Protein 4O1W (pdb70)

CATH classification: 1.10.760.10

Nearest PDB structures (foldseek):
  4o1w-assembly2_B  TM=1.003E+00  e=3.853E-12  Colwellia psychrerythraea 34H
  2zzs-assembly1_A  TM=9.875E-01  e=2.553E-08  Vibrio parahaemolyticus RIMD 2210633
  1cno-assembly1_A  TM=9.793E-01  e=1.778E-08  Marinobacter nauticus
  6q2u-assembly1_A  TM=9.621E-01  e=3.408E-07  Pseudomonas aeruginosa
  8smr-assembly1_N  TM=9.704E-01  e=4.083E-07  Pseudomonas aeruginosa

Structure (mmCIF, N/CA/C/O backbone):
data_4O1W
#
_entry.id   4O1W
#
_cell.length_a   130.280
_cell.length_b   45.043
_cell.length_c   87.574
_cell.angle_alpha   90.00
_cell.angle_beta   90.85
_cell.angle_gamma   90.00
#
_symmetry.space_group_name_H-M   'C 1 2 1'
#
loop_
_entity.id
_entity.type
_entity.pdbx_description
1 polymer 'Cytochrome c552'
2 non-polymer 'HEME C'
3 non-polymer DI(HYDROXYETHYL)ETHER
4 non-polymer 'SULFATE ION'
5 water water
#
loop_
_atom_site.group_PDB
_atom_site.id
_atom_site.type_symbol
_atom_site.label_atom_id
_atom_site.label_alt_id
_atom_site.label_comp_id
_atom_site.label_asym_id
_atom_site.label_entity_id
_atom_site.label_seq_id
_atom_site.pdbx_PDB_ins_code
_atom_site.Cartn_x
_atom_site.Cartn_y
_atom_site.Cartn_z
_atom_site.occupancy
_atom_site.B_iso_or_equiv
_atom_site.auth_seq_id
_atom_site.auth_comp_id
_atom_site.auth_asym_id
_atom_site.auth_atom_id
_atom_site.pdbx_PDB_model_num
ATOM 1 N N . GLY A 1 1 ? 29.694 26.140 19.525 1.00 41.05 2 GLY A N 1
ATOM 2 C CA . GLY A 1 1 ? 30.580 27.193 19.069 1.00 32.97 2 GLY A CA 1
ATOM 3 C C . GLY A 1 1 ? 30.023 28.014 17.911 1.00 33.44 2 GLY A C 1
ATOM 4 O O . GLY A 1 1 ? 29.302 28.997 18.115 1.00 31.36 2 GLY A O 1
ATOM 5 N N . ASP A 1 2 ? 30.356 27.585 16.697 1.00 26.01 3 ASP A N 1
ATOM 6 C CA . ASP A 1 2 ? 30.132 28.342 15.466 1.00 26.02 3 ASP A CA 1
ATOM 7 C C . ASP A 1 2 ? 29.012 27.693 14.655 1.00 23.75 3 ASP A C 1
ATOM 8 O O . ASP A 1 2 ? 29.231 26.668 14.015 1.00 21.26 3 ASP A O 1
ATOM 13 N N . ALA A 1 3 ? 27.829 28.297 14.669 1.00 19.53 4 ALA A N 1
ATOM 14 C CA . ALA A 1 3 ? 26.663 27.757 13.980 1.00 19.01 4 ALA A CA 1
ATOM 15 C C . ALA A 1 3 ? 26.886 27.555 12.488 1.00 24.53 4 ALA A C 1
ATOM 16 O O . ALA A 1 3 ? 26.463 26.560 11.940 1.00 20.81 4 ALA A O 1
ATOM 18 N N . ALA A 1 4 ? 27.535 28.516 11.838 1.00 26.05 5 ALA A N 1
ATOM 19 C CA . ALA A 1 4 ? 27.789 28.432 10.413 1.00 25.19 5 ALA A CA 1
ATOM 20 C C . ALA A 1 4 ? 28.709 27.271 10.052 1.00 21.48 5 ALA A C 1
ATOM 21 O O . ALA A 1 4 ? 28.481 26.596 9.048 1.00 22.86 5 ALA A O 1
ATOM 23 N N . ALA A 1 5 ? 29.742 27.022 10.861 1.00 21.90 6 ALA A N 1
ATOM 24 C CA . ALA A 1 5 ? 30.624 25.882 10.604 1.00 22.99 6 ALA A CA 1
ATOM 25 C C . ALA A 1 5 ? 29.856 24.581 10.799 1.00 23.92 6 ALA A C 1
ATOM 26 O O . ALA A 1 5 ? 30.128 23.580 10.136 1.00 23.79 6 ALA A O 1
ATOM 28 N N . GLY A 1 6 ? 28.906 24.601 11.727 1.00 23.76 7 GLY A N 1
ATOM 29 C CA . GLY A 1 6 ? 28.073 23.435 11.985 1.00 18.61 7 GLY A CA 1
ATOM 30 C C . GLY A 1 6 ? 27.224 23.122 10.779 1.00 22.20 7 GLY A C 1
ATOM 31 O O . GLY A 1 6 ? 27.179 21.974 10.344 1.00 25.03 7 GLY A O 1
ATOM 32 N N . LYS A 1 7 ? 26.561 24.144 10.225 1.00 22.27 8 LYS A N 1
ATOM 33 C CA . LYS A 1 7 ? 25.757 23.982 9.003 1.00 22.74 8 LYS A CA 1
ATOM 34 C C . LYS A 1 7 ? 26.524 23.287 7.900 1.00 25.13 8 LYS A C 1
ATOM 35 O O . LYS A 1 7 ? 26.015 22.408 7.234 1.00 26.74 8 LYS A O 1
ATOM 41 N N . ALA A 1 8 ? 27.769 23.692 7.733 1.00 25.02 9 ALA A N 1
ATOM 42 C CA . ALA A 1 8 ? 28.637 23.187 6.685 1.00 29.05 9 ALA A CA 1
ATOM 43 C C . ALA A 1 8 ? 28.894 21.699 6.843 1.00 30.37 9 ALA A C 1
ATOM 44 O O . ALA A 1 8 ? 29.235 21.002 5.894 1.00 35.26 9 ALA A O 1
ATOM 46 N N . LYS A 1 9 ? 28.753 21.216 8.070 1.00 28.63 10 LYS A N 1
ATOM 47 C CA . LYS A 1 9 ? 29.108 19.843 8.384 1.00 28.53 10 LYS A CA 1
ATOM 48 C C . LYS A 1 9 ? 27.864 18.962 8.558 1.00 20.51 10 LYS A C 1
ATOM 49 O O . LYS A 1 9 ? 27.979 17.809 8.948 1.00 21.82 10 LYS A O 1
ATOM 55 N N . SER A 1 10 ? 26.686 19.524 8.300 1.00 22.61 11 SER A N 1
ATOM 56 C CA . SER A 1 10 ? 25.423 18.882 8.653 1.00 24.12 11 SER A CA 1
ATOM 57 C C . SER A 1 10 ? 24.737 18.135 7.513 1.00 25.19 11 SER A C 1
ATOM 58 O O . SER A 1 10 ? 23.622 17.640 7.691 1.00 19.44 11 SER A O 1
ATOM 61 N N . VAL A 1 11 ? 25.390 18.007 6.360 1.00 25.74 12 VAL A N 1
ATOM 62 C CA . VAL A 1 11 ? 24.686 17.458 5.194 1.00 27.51 12 VAL A CA 1
ATOM 63 C C . VAL A 1 11 ? 24.290 16.002 5.430 1.00 25.85 12 VAL A C 1
ATOM 64 O O . VAL A 1 11 ? 23.164 15.609 5.150 1.00 22.92 12 VAL A O 1
ATOM 68 N N . MET A 1 12 ? 25.224 15.207 5.942 1.00 22.47 13 MET A N 1
ATOM 69 C CA . MET A 1 12 ? 24.948 13.831 6.308 1.00 21.56 13 MET A CA 1
ATOM 70 C C . MET A 1 12 ? 23.867 13.746 7.413 1.00 24.10 13 MET A C 1
ATOM 71 O O . MET A 1 12 ? 22.897 12.951 7.311 1.00 22.93 13 MET A O 1
ATOM 76 N N . CYS A 1 13 ? 24.012 14.577 8.450 1.00 18.70 14 CYS A N 1
ATOM 77 C CA . CYS A 1 13 ? 23.047 14.606 9.573 1.00 13.10 14 CYS A CA 1
ATOM 78 C C . CYS A 1 13 ? 21.622 14.848 9.096 1.00 16.81 14 CYS A C 1
ATOM 79 O O . CYS A 1 13 ? 20.679 14.247 9.619 1.00 17.80 14 CYS A O 1
ATOM 82 N N . ALA A 1 14 ? 21.467 15.722 8.105 1.00 17.88 15 ALA A N 1
ATOM 83 C CA . ALA A 1 14 ? 20.147 16.100 7.619 1.00 14.88 15 ALA A CA 1
ATOM 84 C C . ALA A 1 14 ? 19.365 14.949 7.007 1.00 17.01 15 ALA A C 1
ATOM 85 O O . ALA A 1 14 ? 18.141 14.942 7.053 1.00 20.79 15 ALA A O 1
ATOM 87 N N . ALA A 1 15 ? 20.072 13.973 6.460 1.00 20.98 16 ALA A N 1
ATOM 88 C CA . ALA A 1 15 ? 19.437 12.820 5.830 1.00 21.80 16 ALA A CA 1
ATOM 89 C C . ALA A 1 15 ? 18.520 12.088 6.784 1.00 19.31 16 ALA A C 1
ATOM 90 O O . ALA A 1 15 ? 17.546 11.507 6.352 1.00 20.65 16 ALA A O 1
ATOM 92 N N . CYS A 1 16 ? 18.863 12.105 8.069 1.00 20.58 17 CYS A N 1
ATOM 93 C CA . CYS A 1 16 ? 18.114 11.404 9.098 1.00 21.59 17 CYS A CA 1
ATOM 94 C C . CYS A 1 16 ? 17.397 12.329 10.052 1.00 21.09 17 CYS A C 1
ATOM 95 O O . CYS A 1 16 ? 16.248 12.085 10.393 1.00 22.88 17 CYS A O 1
ATOM 98 N N . HIS A 1 17 ? 18.069 13.391 10.486 1.00 15.18 18 HIS A N 1
ATOM 99 C CA . HIS A 1 17 ? 17.482 14.279 11.481 1.00 20.99 18 HIS A CA 1
ATOM 100 C C . HIS A 1 17 ? 16.687 15.413 10.850 1.00 19.42 18 HIS A C 1
ATOM 101 O O . HIS A 1 17 ? 16.061 16.220 11.556 1.00 22.39 18 HIS A O 1
ATOM 108 N N . GLY A 1 18 ? 16.717 15.487 9.528 1.00 19.47 19 GLY A N 1
ATOM 109 C CA . GLY A 1 18 ? 15.948 16.482 8.823 1.00 21.99 19 GLY A CA 1
ATOM 110 C C . GLY A 1 18 ? 16.671 17.756 8.451 1.00 22.14 19 GLY A C 1
ATOM 111 O O . GLY A 1 18 ? 17.558 18.247 9.159 1.00 22.76 19 GLY A O 1
ATOM 112 N N . ALA A 1 19 ? 16.253 18.303 7.318 1.00 22.48 20 ALA A N 1
ATOM 113 C CA . ALA A 1 19 ? 16.855 19.503 6.742 1.00 22.54 20 ALA A CA 1
ATOM 114 C C . ALA A 1 19 ? 16.779 20.695 7.702 1.00 24.82 20 ALA A C 1
ATOM 115 O O . ALA A 1 19 ? 17.642 21.587 7.690 1.00 25.48 20 ALA A O 1
ATOM 117 N N . ALA A 1 20 ? 15.741 20.696 8.531 1.00 25.75 21 ALA A N 1
ATOM 118 C CA . ALA A 1 20 ? 15.543 21.705 9.558 1.00 24.91 21 ALA A CA 1
ATOM 119 C C . ALA A 1 20 ? 15.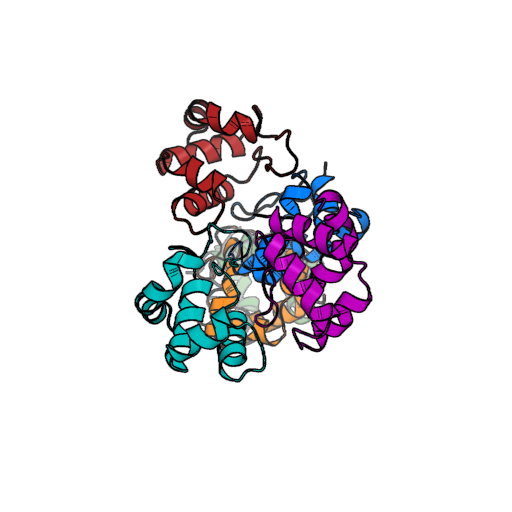520 21.059 10.959 1.00 25.68 21 ALA A C 1
ATOM 120 O O . ALA A 1 20 ? 14.928 21.599 11.899 1.00 22.55 21 ALA A O 1
ATOM 122 N N . GLY A 1 21 ? 16.171 19.908 11.099 1.00 23.67 22 GLY A N 1
ATOM 123 C CA . GLY A 1 21 ? 16.342 19.289 12.406 1.00 19.08 22 GLY A CA 1
ATOM 124 C C . GLY A 1 21 ? 15.088 18.662 12.976 1.00 22.53 22 GLY A C 1
ATOM 125 O O . GLY A 1 21 ? 15.070 18.241 14.119 1.00 22.71 22 GLY A O 1
ATOM 126 N N . VAL A 1 22 ? 14.033 18.585 12.170 1.00 22.34 23 VAL A N 1
ATOM 127 C CA . VAL A 1 22 ? 12.873 17.809 12.545 1.00 20.44 23 VAL A CA 1
ATOM 128 C C . VAL A 1 22 ? 12.850 16.569 11.678 1.00 17.65 23 VAL A C 1
ATOM 129 O O . VAL A 1 22 ? 12.812 16.669 10.470 1.00 21.39 23 VAL A O 1
ATOM 133 N N . SER A 1 23 ? 12.889 15.401 12.305 1.00 19.00 24 SER A N 1
ATOM 134 C CA . SER A 1 23 ? 12.977 14.150 11.542 1.00 23.97 24 SER A CA 1
ATOM 135 C C . SER A 1 23 ? 11.631 13.745 10.940 1.00 21.82 24 SER A C 1
ATOM 136 O O . SER A 1 23 ? 10.583 14.181 11.400 1.00 18.76 24 SER A O 1
ATOM 139 N N . ALA A 1 24 ? 11.672 12.900 9.914 1.00 20.88 25 ALA A N 1
ATOM 140 C CA . ALA A 1 24 ? 10.450 12.387 9.317 1.00 24.95 25 ALA A CA 1
ATOM 141 C C . ALA A 1 24 ? 10.221 10.928 9.729 1.00 30.20 25 ALA A C 1
ATOM 142 O O . ALA A 1 24 ? 9.162 10.367 9.457 1.00 28.06 25 ALA A O 1
ATOM 144 N N . VAL A 1 25 ? 11.203 10.316 10.393 1.00 20.36 26 VAL A N 1
ATOM 145 C CA . VAL A 1 25 ? 11.064 8.925 10.819 1.00 21.12 26 VAL A CA 1
ATOM 146 C C . VAL A 1 25 ? 11.024 8.886 12.340 1.00 22.05 26 VAL A C 1
ATOM 147 O O . VAL A 1 25 ? 11.819 9.533 12.994 1.00 20.62 26 VAL A O 1
ATOM 151 N N . PRO A 1 26 ? 10.068 8.140 12.909 1.00 25.58 27 PRO A N 1
ATOM 152 C CA . PRO A 1 26 ? 9.796 8.313 14.347 1.00 20.49 27 PRO A CA 1
ATOM 153 C C . PRO A 1 26 ? 10.872 7.818 15.279 1.00 20.59 27 PRO A C 1
ATOM 154 O O . PRO A 1 26 ? 10.845 8.100 16.472 1.00 29.09 27 PRO A O 1
ATOM 158 N N . THR A 1 27 ? 11.824 7.064 14.778 1.00 18.45 28 THR A N 1
ATOM 159 C CA . THR A 1 27 ? 12.854 6.568 15.662 1.00 21.54 28 THR A CA 1
ATOM 160 C C . THR A 1 27 ? 14.107 7.425 15.635 1.00 18.73 28 THR A C 1
ATOM 161 O O . THR A 1 27 ? 15.002 7.195 16.446 1.00 21.62 28 THR A O 1
ATOM 165 N N . TYR A 1 28 ? 14.164 8.401 14.734 1.00 19.11 29 TYR A N 1
ATOM 166 C CA . TYR A 1 28 ? 15.260 9.374 14.692 1.00 15.61 29 TYR A CA 1
ATOM 167 C C . TYR A 1 28 ? 14.812 10.656 15.424 1.00 19.74 29 TYR A C 1
ATOM 168 O O . TYR A 1 28 ? 13.742 11.223 15.112 1.00 20.33 29 TYR A O 1
ATOM 177 N N . PRO A 1 29 ? 15.599 11.115 16.424 1.00 15.32 30 PRO A N 1
ATOM 178 C CA . PRO A 1 29 ? 15.120 12.263 17.202 1.00 11.71 30 PRO A CA 1
ATOM 179 C C . PRO A 1 29 ? 15.232 13.596 16.463 1.00 16.48 30 PRO A C 1
ATOM 180 O O . PRO A 1 29 ? 16.080 13.792 15.566 1.00 13.83 30 PRO A O 1
ATOM 184 N N . ASN A 1 30 ? 14.333 14.509 16.822 1.00 13.79 31 ASN A N 1
ATOM 185 C CA . ASN A 1 30 ? 14.445 15.883 16.418 1.00 15.30 31 ASN A CA 1
ATOM 186 C C . ASN A 1 30 ? 15.628 16.491 17.166 1.00 15.80 31 ASN A C 1
ATOM 187 O O . ASN A 1 30 ? 15.811 16.206 18.328 1.00 15.93 31 ASN A O 1
ATOM 192 N N . LEU A 1 31 ? 16.409 17.328 16.486 1.00 16.65 32 LEU A N 1
ATOM 193 C CA . LEU A 1 31 ? 17.499 18.074 17.099 1.00 19.40 32 LEU A CA 1
ATOM 194 C C . LEU A 1 31 ? 17.238 19.578 17.155 1.00 17.11 32 LEU A C 1
ATOM 195 O O . LEU A 1 31 ? 17.914 20.272 17.889 1.00 17.07 32 LEU A O 1
ATOM 200 N N . ALA A 1 32 ? 16.270 20.073 16.378 1.00 16.93 33 ALA A N 1
ATOM 201 C CA . ALA A 1 32 ? 16.080 21.515 16.238 1.00 19.22 33 ALA A CA 1
ATOM 202 C C . ALA A 1 32 ? 15.744 22.153 17.569 1.00 21.71 33 ALA A C 1
ATOM 203 O O . ALA A 1 32 ? 14.798 21.730 18.262 1.00 18.52 33 ALA A O 1
ATOM 205 N N . GLY A 1 33 ? 16.543 23.147 17.951 1.00 18.89 34 GLY A N 1
ATOM 206 C CA . GLY A 1 33 ? 16.280 23.913 19.155 1.00 22.09 34 GLY A CA 1
ATOM 207 C C . GLY A 1 33 ? 16.619 23.212 20.447 1.00 21.10 34 GLY A C 1
ATOM 208 O O . GLY A 1 33 ? 16.278 23.707 21.516 1.00 21.00 34 GLY A O 1
ATOM 209 N N . GLN A 1 34 ? 17.273 22.052 20.372 1.00 19.30 35 GLN A N 1
ATOM 210 C CA . GLN A 1 34 ? 17.718 21.358 21.582 1.00 18.09 35 GLN A CA 1
ATOM 211 C C . GLN A 1 34 ? 18.828 22.163 22.306 1.00 19.22 35 GLN A C 1
ATOM 212 O O . GLN A 1 34 ? 19.468 22.995 21.716 1.00 19.51 35 GLN A O 1
ATOM 218 N N A LYS A 1 35 ? 19.015 21.905 23.593 0.42 16.61 36 LYS A N 1
ATOM 219 N N B LYS A 1 35 ? 19.024 21.906 23.592 0.58 16.56 36 LYS A N 1
ATOM 220 C CA A LYS A 1 35 ? 20.061 22.576 24.348 0.42 18.77 36 LYS A CA 1
ATOM 221 C CA B LYS A 1 35 ? 20.044 22.611 24.355 0.58 18.80 36 LYS A CA 1
ATOM 222 C C A LYS A 1 35 ? 21.415 22.272 23.737 0.42 19.40 36 LYS A C 1
ATOM 223 C C B LYS A 1 35 ? 21.434 22.269 23.829 0.58 19.42 36 LYS A C 1
ATOM 224 O O A LYS A 1 35 ? 21.708 21.132 23.397 0.42 16.23 36 LYS A O 1
ATOM 225 O O B LYS A 1 35 ? 21.767 21.105 23.644 0.58 16.28 36 LYS A O 1
ATOM 236 N N . GLU A 1 36 ? 22.238 23.307 23.595 1.00 19.21 37 GLU A N 1
ATOM 237 C CA . GLU A 1 36 ? 23.545 23.161 22.940 1.00 18.84 37 GLU A CA 1
ATOM 238 C C . GLU A 1 36 ? 24.522 22.304 23.728 1.00 20.47 37 GLU A C 1
ATOM 239 O O . GLU A 1 36 ? 25.158 21.405 23.159 1.00 18.89 37 GLU A O 1
ATOM 245 N N . ALA A 1 37 ? 24.641 22.552 25.030 1.00 19.46 38 ALA A N 1
ATOM 246 C CA . ALA A 1 37 ? 25.492 21.721 25.870 1.00 17.33 38 ALA A CA 1
ATOM 247 C C . ALA A 1 37 ? 25.044 20.261 25.921 1.00 16.96 38 ALA A C 1
ATOM 248 O O . ALA A 1 37 ? 25.878 19.371 25.917 1.00 14.80 38 ALA A O 1
ATOM 250 N N . TYR A 1 38 ? 23.739 20.019 25.961 1.00 18.13 39 TYR A N 1
ATOM 251 C CA . TYR A 1 38 ? 23.226 18.651 25.927 1.00 18.22 39 TYR A CA 1
ATOM 252 C C . TYR A 1 38 ? 23.610 17.960 24.624 1.00 15.54 39 TYR A C 1
ATOM 253 O O . TYR A 1 38 ? 24.085 16.817 24.649 1.00 16.44 39 TYR A O 1
ATOM 262 N N . LEU A 1 39 ? 23.424 18.661 23.502 1.00 16.47 40 LEU A N 1
ATOM 263 C CA . LEU A 1 39 ? 23.726 18.089 22.189 1.00 19.37 40 LEU A CA 1
ATOM 264 C C . LEU A 1 39 ? 25.197 17.741 22.108 1.00 20.03 40 LEU A C 1
ATOM 265 O O . LEU A 1 39 ? 25.546 16.662 21.647 1.00 13.29 40 LEU A O 1
ATOM 270 N N . THR A 1 40 ? 26.045 18.656 22.571 1.00 15.44 41 THR A N 1
ATOM 271 C CA . THR A 1 40 ? 27.498 18.432 22.558 1.00 15.44 41 THR A CA 1
ATOM 272 C C . THR A 1 40 ? 27.908 17.217 23.384 1.00 14.44 41 THR A C 1
ATOM 273 O O . THR A 1 40 ? 28.707 16.419 22.955 1.00 16.20 41 THR A O 1
ATOM 277 N N A LYS A 1 41 ? 27.328 17.094 24.569 0.49 16.98 42 LYS A N 1
ATOM 278 N N B LYS A 1 41 ? 27.326 17.072 24.564 0.51 16.98 42 LYS A N 1
ATOM 279 C CA A LYS A 1 41 ? 27.565 15.957 25.444 0.49 17.95 42 LYS A CA 1
ATOM 280 C CA B LYS A 1 41 ? 27.625 15.937 25.421 0.51 17.95 42 LYS A CA 1
ATOM 281 C C A LYS A 1 41 ? 27.221 14.638 24.747 0.49 15.82 42 LYS A C 1
ATOM 282 C C B LYS A 1 41 ? 27.215 14.614 24.763 0.51 15.85 42 LYS A C 1
ATOM 283 O O A LYS A 1 41 ? 27.974 13.680 24.823 0.49 14.62 42 LYS A O 1
ATOM 284 O O B LYS A 1 41 ? 27.925 13.626 24.874 0.51 14.63 42 LYS A O 1
ATOM 295 N N . GLN A 1 42 ? 26.072 14.593 24.081 1.00 16.34 43 GLN A N 1
ATOM 296 C CA . GLN A 1 42 ? 25.623 13.385 23.435 1.00 14.99 43 GLN A CA 1
ATOM 297 C C . GLN A 1 42 ? 26.591 12.971 22.327 1.00 16.34 43 GLN A C 1
ATOM 298 O O . GLN A 1 42 ? 26.963 11.802 22.234 1.00 15.62 43 GLN A O 1
ATOM 304 N N . LEU A 1 43 ? 27.015 13.933 21.519 1.00 12.72 44 LEU A N 1
ATOM 305 C CA . LEU A 1 43 ? 27.968 13.661 20.455 1.00 14.44 44 LEU A CA 1
ATOM 306 C C . LEU A 1 43 ? 29.300 13.187 21.050 1.00 17.57 44 LEU A C 1
ATOM 307 O O . LEU A 1 43 ? 29.846 12.205 20.584 1.00 15.19 44 LEU A O 1
ATOM 312 N N . ASN A 1 44 ? 29.759 13.836 22.122 1.00 17.84 45 ASN A N 1
ATOM 313 C CA . ASN A 1 44 ? 30.949 13.384 22.858 1.00 19.17 45 ASN A CA 1
ATOM 314 C C . ASN A 1 44 ? 30.761 11.952 23.391 1.00 15.41 45 ASN A C 1
ATOM 315 O O . ASN A 1 44 ? 31.674 11.141 23.347 1.00 15.83 45 ASN A O 1
ATOM 320 N N . ASP A 1 45 ? 29.559 11.647 23.864 1.00 17.27 46 ASP A N 1
ATOM 321 C CA . ASP A 1 45 ? 29.313 10.352 24.488 1.00 18.19 46 ASP A CA 1
ATOM 322 C C . ASP A 1 45 ? 29.159 9.226 23.440 1.00 14.23 46 ASP A C 1
ATOM 323 O O . ASP A 1 45 ? 29.534 8.078 23.702 1.00 16.07 46 ASP A O 1
ATOM 328 N N . PHE A 1 46 ? 28.616 9.528 22.267 1.00 12.65 47 PHE A N 1
ATOM 329 C CA . PHE A 1 46 ? 28.642 8.570 21.157 1.00 15.69 47 PHE A CA 1
ATOM 330 C C . PHE A 1 46 ? 30.102 8.261 20.707 1.00 17.64 47 PHE A C 1
ATOM 331 O O . PHE A 1 46 ? 30.481 7.114 20.419 1.00 17.74 47 PHE A O 1
ATOM 339 N N . LYS A 1 47 ? 30.907 9.296 20.617 1.00 15.85 48 LYS A N 1
ATOM 340 C CA . LYS A 1 47 ? 32.281 9.123 20.161 1.00 16.34 48 LYS A CA 1
ATOM 341 C C . LYS A 1 47 ? 33.128 8.273 21.104 1.00 19.91 48 LYS A C 1
ATOM 342 O O . LYS A 1 47 ? 33.960 7.488 20.655 1.00 16.92 48 LYS A O 1
ATOM 348 N N . SER A 1 48 ? 32.897 8.435 22.404 1.00 14.88 49 SER A N 1
ATOM 349 C CA . SER A 1 48 ? 33.657 7.755 23.439 1.00 18.47 49 SER A CA 1
ATOM 350 C C . SER A 1 48 ? 33.097 6.375 23.754 1.00 18.61 49 SER A C 1
ATOM 351 O O . SER A 1 48 ? 33.750 5.604 24.418 1.00 22.80 49 SER A O 1
ATOM 354 N N . GLY A 1 49 ? 31.871 6.108 23.329 1.00 17.00 50 GLY A N 1
ATOM 355 C CA . GLY A 1 49 ? 31.216 4.861 23.663 1.00 19.16 50 GLY A CA 1
ATOM 356 C C . GLY A 1 49 ? 30.473 4.887 24.978 1.00 24.51 50 GLY A C 1
ATOM 357 O O . GLY A 1 49 ? 29.847 3.903 25.334 1.00 20.56 50 GLY A O 1
ATOM 358 N N . LYS A 1 50 ? 30.544 6.004 25.695 1.00 17.17 51 LYS A N 1
ATOM 359 C CA . LYS A 1 50 ? 29.762 6.193 26.901 1.00 17.05 51 LYS A CA 1
ATOM 360 C C . LYS A 1 50 ? 28.259 6.021 26.605 1.00 20.56 51 LYS A C 1
ATOM 361 O O . LYS A 1 50 ? 27.494 5.552 27.469 1.00 21.74 51 LYS A O 1
ATOM 367 N N . ARG A 1 51 ? 27.831 6.420 25.411 1.00 18.16 52 ARG A N 1
ATOM 368 C CA . ARG A 1 51 ? 26.454 6.187 24.987 1.00 14.64 52 ARG A CA 1
ATOM 369 C C . ARG A 1 51 ? 26.533 5.248 23.814 1.00 20.70 52 ARG A C 1
ATOM 370 O O . ARG A 1 51 ? 27.007 5.594 22.754 1.00 18.12 52 ARG A O 1
ATOM 378 N N . ASN A 1 52 ? 26.083 4.027 24.019 1.00 22.63 53 ASN A N 1
ATOM 379 C CA . ASN A 1 52 ? 26.201 3.021 22.996 1.00 25.07 53 ASN A CA 1
ATOM 380 C C . ASN A 1 52 ? 25.031 3.044 22.015 1.00 36.50 53 ASN A C 1
ATOM 381 O O . ASN A 1 52 ? 23.887 2.751 22.372 1.00 34.50 53 ASN A O 1
ATOM 386 N N . ASP A 1 53 ? 25.327 3.410 20.779 1.00 23.16 54 ASP A N 1
ATOM 387 C CA . ASP A 1 53 ? 24.373 3.283 19.697 1.00 30.30 54 ASP A CA 1
ATOM 388 C C . ASP A 1 53 ? 25.204 3.074 18.441 1.00 29.05 54 ASP A C 1
ATOM 389 O O . ASP A 1 53 ? 25.913 3.978 18.023 1.00 26.60 54 ASP A O 1
ATOM 394 N N . PRO A 1 54 ? 25.131 1.880 17.840 1.00 33.10 55 PRO A N 1
ATOM 395 C CA . PRO A 1 54 ? 26.049 1.618 16.726 1.00 29.68 55 PRO A CA 1
ATOM 396 C C . PRO A 1 54 ? 25.905 2.609 15.562 1.00 25.96 55 PRO A C 1
ATOM 397 O O . PRO A 1 54 ? 26.923 2.996 15.011 1.00 22.56 55 PRO A O 1
ATOM 401 N N . THR A 1 55 ? 24.696 3.068 15.236 1.00 17.29 56 THR A N 1
ATOM 402 C CA . THR A 1 55 ? 24.560 4.018 14.156 1.00 14.24 56 THR A CA 1
ATOM 403 C C . THR A 1 55 ? 25.277 5.341 14.503 1.00 22.08 56 THR A C 1
ATOM 404 O O . THR A 1 55 ? 26.089 5.836 13.734 1.00 15.98 56 THR A O 1
ATOM 408 N N . MET A 1 56 ? 25.016 5.904 15.671 1.00 16.92 57 MET A N 1
ATOM 409 C CA . MET A 1 56 ? 25.623 7.196 15.973 1.00 15.10 57 MET A CA 1
ATOM 410 C C . MET A 1 56 ? 27.106 7.146 16.318 1.00 18.45 57 MET A C 1
ATOM 411 O O . MET A 1 56 ? 27.834 8.103 16.083 1.00 16.32 57 MET A O 1
ATOM 416 N N . LYS A 1 57 ? 27.570 6.032 16.865 1.00 20.83 58 LYS A N 1
ATOM 417 C CA . LYS A 1 57 ? 29.011 5.904 17.117 1.00 22.60 58 LYS A CA 1
ATOM 418 C C . LYS A 1 57 ? 29.739 6.045 15.784 1.00 25.95 58 LYS A C 1
ATOM 419 O O . LYS A 1 57 ? 30.794 6.691 15.670 1.00 26.93 58 LYS A O 1
ATOM 425 N N . GLY A 1 58 ? 29.148 5.451 14.761 1.00 21.61 59 GLY A N 1
ATOM 426 C CA . GLY A 1 58 ? 29.681 5.569 13.427 1.00 19.96 59 GLY A CA 1
ATOM 427 C C . GLY A 1 58 ? 29.611 6.978 12.872 1.00 24.36 59 GLY A C 1
ATOM 428 O O . GLY A 1 58 ? 30.542 7.416 12.218 1.00 22.03 59 GLY A O 1
ATOM 429 N N . MET A 1 59 ? 28.515 7.704 13.114 1.00 18.49 60 MET A N 1
ATOM 430 C CA . MET A 1 59 ? 28.387 9.035 12.543 1.00 16.64 60 MET A CA 1
ATOM 431 C C . MET A 1 59 ? 29.309 10.087 13.194 1.00 19.35 60 MET A C 1
ATOM 432 O O . MET A 1 59 ? 29.554 11.128 12.600 1.00 20.55 60 MET A O 1
ATOM 437 N N . VAL A 1 60 ? 29.792 9.850 14.413 1.00 17.73 61 VAL A N 1
ATOM 438 C CA . VAL A 1 60 ? 30.670 10.834 15.055 1.00 20.28 61 VAL A CA 1
ATOM 439 C C . VAL A 1 60 ? 32.161 10.518 14.888 1.00 26.77 61 VAL A C 1
ATOM 440 O O . VAL A 1 60 ? 33.013 11.303 15.302 1.00 20.95 61 VAL A O 1
ATOM 444 N N . MET A 1 61 ? 32.459 9.384 14.264 1.00 21.23 62 MET A N 1
ATOM 445 C CA . MET A 1 61 ? 33.847 8.924 14.092 1.00 34.41 62 MET A CA 1
ATOM 446 C C . MET A 1 61 ? 34.808 10.003 13.613 1.00 23.93 62 MET A C 1
ATOM 447 O O . MET A 1 61 ? 35.872 10.176 14.181 1.00 31.54 62 MET A O 1
ATOM 452 N N . ALA A 1 62 ? 34.420 10.739 12.590 1.00 23.71 63 ALA A N 1
ATOM 453 C CA . ALA A 1 62 ? 35.325 11.695 11.999 1.00 30.33 63 ALA A CA 1
ATOM 454 C C . ALA A 1 62 ? 35.151 13.112 12.560 1.00 30.70 63 ALA A C 1
ATOM 455 O O . ALA A 1 62 ? 35.668 14.053 11.985 1.00 24.91 63 ALA A O 1
ATOM 457 N N . LEU A 1 63 ? 34.429 13.271 13.673 1.00 22.68 64 LEU A N 1
ATOM 458 C CA . LEU A 1 63 ? 34.145 14.602 14.196 1.00 17.96 64 LEU A CA 1
ATOM 459 C C . LEU A 1 63 ? 35.178 15.010 15.253 1.00 21.65 64 LEU A C 1
ATOM 460 O O . LEU A 1 63 ? 35.489 14.242 16.144 1.00 20.39 64 LEU A O 1
ATOM 465 N N . SER A 1 64 ? 35.732 16.219 15.145 1.00 19.69 65 SER A N 1
ATOM 466 C CA . SER A 1 64 ? 36.670 16.706 16.133 1.00 19.44 65 SER A CA 1
ATOM 467 C C . SER A 1 64 ? 35.859 17.325 17.272 1.00 20.54 65 SER A C 1
ATOM 468 O O . SER A 1 64 ? 34.674 17.550 17.121 1.00 19.31 65 SER A O 1
ATOM 471 N N . PRO A 1 65 ? 36.488 17.624 18.410 1.00 19.24 66 PRO A N 1
ATOM 472 C CA . PRO A 1 65 ? 35.808 18.367 19.480 1.00 17.27 66 PRO A CA 1
ATOM 473 C C . PRO A 1 65 ? 35.143 19.671 19.010 1.00 22.02 66 PRO A C 1
ATOM 474 O O . PRO A 1 65 ? 33.971 19.931 19.320 1.00 18.14 66 PRO A O 1
ATOM 478 N N . ALA A 1 66 ? 35.845 20.462 18.206 1.00 21.79 67 ALA A N 1
ATOM 479 C CA . ALA A 1 66 ? 35.236 21.668 17.657 1.00 20.02 67 ALA A CA 1
ATOM 480 C C . ALA A 1 66 ? 34.036 21.358 16.757 1.00 16.96 67 ALA A C 1
ATOM 481 O O . ALA A 1 66 ? 33.028 22.075 16.799 1.00 19.12 67 ALA A O 1
ATOM 483 N N . ASP A 1 67 ? 34.132 20.319 15.941 1.00 16.14 68 ASP A N 1
ATOM 484 C CA . ASP A 1 67 ? 33.008 19.962 15.058 1.00 19.77 68 ASP A CA 1
ATOM 485 C C . ASP A 1 67 ? 31.746 19.661 15.876 1.00 19.89 68 ASP A C 1
ATOM 486 O O . ASP A 1 67 ? 30.630 20.070 15.519 1.00 16.41 68 ASP A O 1
ATOM 491 N N . MET A 1 68 ? 31.910 18.937 16.969 1.00 20.10 69 MET A N 1
ATOM 492 C CA . MET A 1 68 ? 30.737 18.569 17.764 1.00 17.69 69 MET A CA 1
ATOM 493 C C . MET A 1 68 ? 30.095 19.813 18.420 1.00 19.81 69 MET A C 1
ATOM 494 O O . MET A 1 68 ? 28.871 19.937 18.468 1.00 18.00 69 MET A O 1
ATOM 499 N N . GLU A 1 69 ? 30.921 20.740 18.911 1.00 17.86 70 GLU A N 1
ATOM 500 C CA . GLU A 1 69 ? 30.427 22.001 19.455 1.00 15.92 70 GLU A CA 1
ATOM 501 C C . GLU A 1 69 ? 29.685 22.818 18.384 1.00 15.41 70 GLU A C 1
ATOM 502 O O . GLU A 1 69 ? 28.606 23.429 18.650 1.00 21.76 70 GLU A O 1
ATOM 508 N N . ASN A 1 70 ? 30.240 22.817 17.172 1.00 18.24 71 ASN A N 1
ATOM 509 C CA . ASN A 1 70 ? 29.679 23.589 16.052 1.00 16.57 71 ASN A CA 1
ATOM 510 C C . ASN A 1 70 ? 28.353 23.010 15.564 1.00 16.31 71 ASN A C 1
ATOM 511 O O . ASN A 1 70 ? 27.414 23.742 15.267 1.00 17.42 71 ASN A O 1
ATOM 516 N N . LEU A 1 71 ? 28.289 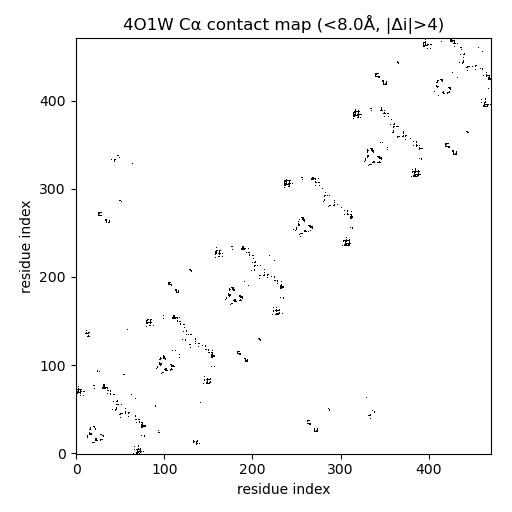21.692 15.441 1.00 19.52 72 LEU A N 1
ATOM 517 C CA . LEU A 1 71 ? 27.029 21.052 15.089 1.00 18.17 72 LEU A CA 1
ATOM 518 C C . LEU A 1 71 ? 25.978 21.308 16.164 1.00 15.90 72 LEU A C 1
ATOM 519 O O . LEU A 1 71 ? 24.801 21.496 15.841 1.00 17.47 72 LEU A O 1
ATOM 524 N N . ALA A 1 72 ? 26.391 21.313 17.430 1.00 15.56 73 ALA A N 1
ATOM 525 C CA . ALA A 1 72 ? 25.453 21.576 18.513 1.00 18.55 73 ALA A CA 1
ATOM 526 C C . ALA A 1 72 ? 24.910 23.010 18.402 1.00 20.11 73 ALA A C 1
ATOM 527 O O . ALA A 1 72 ? 23.713 23.232 18.520 1.00 19.09 73 ALA A O 1
ATOM 529 N N . ALA A 1 73 ? 25.795 23.963 18.137 1.00 18.46 74 ALA A N 1
ATOM 530 C CA . ALA A 1 73 ? 25.402 25.342 17.932 1.00 19.90 74 ALA A CA 1
ATOM 531 C C . ALA A 1 73 ? 24.437 25.467 16.766 1.00 19.20 74 ALA A C 1
ATOM 532 O O . ALA A 1 73 ? 23.440 26.174 16.867 1.00 21.51 74 ALA A O 1
ATOM 534 N N . TYR A 1 74 ? 24.700 24.755 15.670 1.00 19.23 75 TYR A N 1
ATOM 535 C CA . TYR A 1 74 ? 23.813 24.819 14.517 1.00 19.58 75 TYR A CA 1
ATOM 536 C C . TYR A 1 74 ? 22.375 24.353 14.828 1.00 22.38 75 TYR A C 1
ATOM 537 O O . TYR A 1 74 ? 21.410 25.034 14.500 1.00 19.90 75 TYR A O 1
ATOM 546 N N . TYR A 1 75 ? 22.222 23.180 15.429 1.00 19.34 76 TYR A N 1
ATOM 547 C CA . TYR A 1 75 ? 20.881 22.697 15.750 1.00 16.97 76 TYR A CA 1
ATOM 548 C C . TYR A 1 75 ? 20.208 23.491 16.876 1.00 18.21 76 TYR A C 1
ATOM 549 O O . TYR A 1 75 ? 19.007 23.756 16.804 1.00 17.72 76 TYR A O 1
ATOM 558 N N . ALA A 1 76 ? 20.975 23.922 17.878 1.00 17.34 77 ALA A N 1
ATOM 559 C CA . ALA A 1 76 ? 20.393 24.610 19.029 1.00 21.28 77 ALA A CA 1
ATOM 560 C C . ALA A 1 76 ? 19.749 25.924 18.631 1.00 25.28 77 ALA A C 1
ATOM 561 O O . ALA A 1 76 ? 18.770 26.363 19.248 1.00 22.93 77 ALA A O 1
ATOM 563 N N . ASN A 1 77 ? 20.299 26.542 17.596 1.00 20.66 78 ASN A N 1
ATOM 564 C CA . ASN A 1 77 ? 19.818 27.848 17.176 1.00 28.93 78 ASN A CA 1
ATOM 565 C C . ASN A 1 77 ? 18.750 27.762 16.106 1.00 27.01 78 ASN A C 1
ATOM 566 O O . ASN A 1 77 ? 18.238 28.770 15.663 1.00 31.81 78 ASN A O 1
ATOM 571 N N . MET A 1 78 ? 18.362 26.548 15.736 1.00 24.84 79 MET A N 1
ATOM 572 C CA . MET A 1 78 ? 17.242 26.389 14.818 1.00 38.49 79 MET A CA 1
ATOM 573 C C . MET A 1 78 ? 15.919 26.842 15.410 1.00 40.90 79 MET A C 1
ATOM 574 O O . MET A 1 78 ? 15.517 26.400 16.492 1.00 38.85 79 MET A O 1
ATOM 579 N N . LYS A 1 79 ? 15.270 27.740 14.673 1.00 49.88 80 LYS A N 1
ATOM 580 C CA . LYS A 1 79 ? 13.882 28.131 14.914 1.00 61.98 80 LYS A CA 1
ATOM 581 C C . LYS A 1 79 ? 13.100 27.940 13.618 1.00 66.66 80 LYS A C 1
ATOM 582 O O . LYS A 1 79 ? 13.572 27.276 12.689 1.00 69.78 80 LYS A O 1
ATOM 584 N N . GLY B 1 1 ? 30.116 -9.566 -1.905 1.00 40.15 2 GLY B N 1
ATOM 585 C CA . GLY B 1 1 ? 30.510 -8.916 -0.664 1.00 33.00 2 GLY B CA 1
ATOM 586 C C . GLY B 1 1 ? 30.333 -9.797 0.560 1.00 38.47 2 GLY B C 1
ATOM 587 O O . GLY B 1 1 ? 30.007 -10.991 0.445 1.00 37.46 2 GLY B O 1
ATOM 588 N N . ASP B 1 2 ? 30.543 -9.204 1.739 1.00 32.60 3 ASP B N 1
ATOM 589 C CA . ASP B 1 2 ? 30.477 -9.934 3.013 1.00 34.55 3 ASP B CA 1
ATOM 590 C C . ASP B 1 2 ? 29.127 -9.646 3.669 1.00 31.62 3 ASP B C 1
ATOM 591 O O . ASP B 1 2 ? 28.938 -8.607 4.272 1.00 26.29 3 ASP B O 1
ATOM 596 N N . ALA B 1 3 ? 28.198 -10.583 3.544 1.00 28.76 4 ALA B N 1
ATOM 597 C CA . ALA B 1 3 ? 26.835 -10.365 4.002 1.00 31.69 4 ALA B CA 1
ATOM 598 C C . ALA B 1 3 ? 26.761 -10.101 5.506 1.00 34.84 4 ALA B C 1
ATOM 599 O O . ALA B 1 3 ? 25.882 -9.385 5.974 1.00 28.28 4 ALA B O 1
ATOM 601 N N . ALA B 1 4 ? 27.690 -10.678 6.258 1.00 29.96 5 ALA B N 1
ATOM 602 C CA . ALA B 1 4 ? 27.689 -10.553 7.708 1.00 30.52 5 ALA B CA 1
ATOM 603 C C . ALA B 1 4 ? 28.085 -9.135 8.110 1.00 25.49 5 ALA B C 1
ATOM 604 O O . ALA B 1 4 ? 27.506 -8.547 9.040 1.00 25.21 5 ALA B O 1
ATOM 606 N N . ALA B 1 5 ? 29.074 -8.581 7.407 1.00 25.16 6 ALA B N 1
ATOM 607 C CA . ALA B 1 5 ? 29.423 -7.174 7.565 1.00 30.02 6 ALA B CA 1
ATOM 608 C C . ALA B 1 5 ? 28.250 -6.289 7.140 1.00 24.16 6 ALA B C 1
ATOM 609 O O . ALA B 1 5 ? 27.955 -5.308 7.815 1.00 24.48 6 ALA B O 1
ATOM 611 N N . GLY B 1 6 ? 27.611 -6.625 6.015 1.00 26.64 7 GLY B N 1
ATOM 612 C CA . GLY B 1 6 ? 26.393 -5.938 5.590 1.00 19.03 7 GLY B CA 1
ATOM 613 C C . GLY B 1 6 ? 25.370 -5.872 6.688 1.00 21.63 7 GLY B C 1
ATOM 614 O O . GLY B 1 6 ? 24.791 -4.817 6.954 1.00 22.87 7 GLY B O 1
ATOM 615 N N . LYS B 1 7 ? 25.121 -7.014 7.329 1.00 25.05 8 LYS B N 1
ATOM 616 C CA . LYS B 1 7 ? 24.122 -7.099 8.375 1.00 26.77 8 LYS B CA 1
ATOM 617 C C . LYS B 1 7 ? 24.455 -6.132 9.515 1.00 24.51 8 LYS B C 1
ATOM 618 O O . LYS B 1 7 ? 23.582 -5.428 9.988 1.00 18.86 8 LYS B O 1
ATOM 624 N N . ALA B 1 8 ? 25.718 -6.088 9.934 1.00 24.41 9 ALA B N 1
ATOM 625 C CA . ALA B 1 8 ? 26.122 -5.211 11.037 1.00 26.36 9 ALA B CA 1
ATOM 626 C C . ALA B 1 8 ? 26.004 -3.745 10.632 1.00 25.26 9 ALA B C 1
ATOM 627 O O . ALA B 1 8 ? 25.610 -2.905 11.446 1.00 23.88 9 ALA B O 1
ATOM 629 N N . LYS B 1 9 ? 26.346 -3.439 9.375 1.00 23.57 10 LYS B N 1
ATOM 630 C CA . LYS B 1 9 ? 26.216 -2.074 8.866 1.00 21.96 10 LYS B CA 1
ATOM 631 C C . LYS B 1 9 ? 24.723 -1.667 8.686 1.00 18.88 10 LYS B C 1
ATOM 632 O O . LYS B 1 9 ? 24.384 -0.491 8.798 1.00 26.35 10 LYS B O 1
ATOM 638 N N . SER B 1 10 ? 23.843 -2.643 8.509 1.00 21.08 11 SER B N 1
ATOM 639 C CA . SER B 1 10 ? 22.468 -2.366 8.099 1.00 21.39 11 SER B CA 1
ATOM 640 C C . SER B 1 10 ? 21.644 -1.703 9.201 1.00 22.88 11 SER B C 1
ATOM 641 O O . SER B 1 10 ? 20.523 -1.267 8.947 1.00 20.10 11 SER B O 1
ATOM 644 N N . VAL B 1 11 ? 22.179 -1.649 10.424 1.00 20.96 12 VAL B N 1
ATOM 645 C CA . VAL B 1 11 ? 21.488 -0.984 11.534 1.00 22.60 12 VAL B CA 1
ATOM 646 C C . VAL B 1 11 ? 21.215 0.464 11.229 1.00 22.46 12 VAL B C 1
ATOM 647 O O . VAL B 1 11 ? 20.234 1.044 11.729 1.00 21.83 12 VAL B O 1
ATOM 651 N N . MET B 1 12 ? 22.058 1.065 10.395 1.00 18.79 13 MET B N 1
ATOM 652 C CA . MET B 1 12 ? 21.803 2.448 10.018 1.00 20.83 13 MET B CA 1
ATOM 653 C C . MET B 1 12 ? 20.749 2.629 8.909 1.00 21.65 13 MET B C 1
ATOM 654 O O . MET B 1 12 ? 20.402 3.756 8.611 1.00 23.16 13 MET B O 1
ATOM 659 N N . CYS B 1 13 ? 20.242 1.543 8.323 1.00 17.53 14 CYS B N 1
ATOM 660 C CA . CYS B 1 13 ? 19.297 1.623 7.175 1.00 19.12 14 CYS B CA 1
ATOM 661 C C . CYS B 1 13 ? 17.892 1.200 7.546 1.00 21.02 14 CYS B C 1
ATOM 662 O O . CYS B 1 13 ? 16.937 1.539 6.837 1.00 17.73 14 CYS B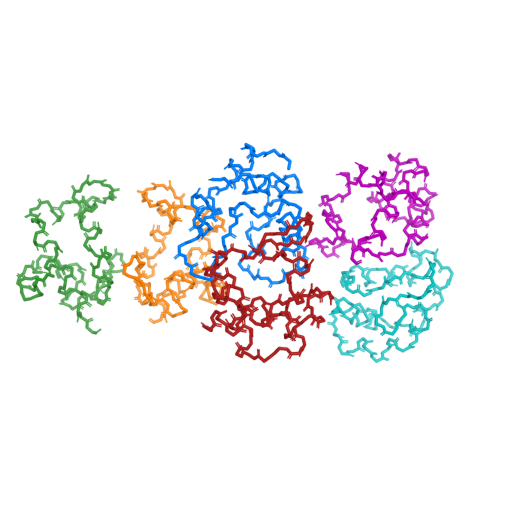 O 1
ATOM 665 N N . ALA B 1 14 ? 17.773 0.441 8.639 1.00 20.52 15 ALA B N 1
ATOM 666 C CA . ALA B 1 14 ? 16.563 -0.338 8.926 1.00 23.92 15 ALA B CA 1
ATOM 667 C C . ALA B 1 14 ? 15.340 0.486 9.285 1.00 21.86 15 ALA B C 1
ATOM 668 O O . ALA B 1 14 ? 14.209 0.071 9.005 1.00 23.34 15 ALA B O 1
ATOM 670 N N . ALA B 1 15 ? 15.555 1.636 9.909 1.00 22.41 16 ALA B N 1
ATOM 671 C CA . ALA B 1 15 ? 14.450 2.520 10.273 1.00 26.74 16 ALA B CA 1
ATOM 672 C C . ALA B 1 15 ? 13.652 3.001 9.052 1.00 27.49 16 ALA B C 1
ATOM 673 O O . ALA B 1 15 ? 12.472 3.359 9.166 1.00 21.75 16 ALA B O 1
ATOM 675 N N . CYS B 1 16 ? 14.285 3.008 7.887 1.00 18.70 17 CYS B N 1
ATOM 676 C CA . CYS B 1 16 ? 13.619 3.396 6.654 1.00 16.62 17 CYS B CA 1
ATOM 677 C C . CYS B 1 16 ? 13.297 2.214 5.739 1.00 18.76 17 CYS B C 1
ATOM 678 O O . CYS B 1 16 ? 12.168 2.070 5.256 1.00 21.84 17 CYS B O 1
ATOM 681 N N . HIS B 1 17 ? 14.275 1.355 5.505 1.00 15.99 18 HIS B N 1
ATOM 682 C CA . HIS B 1 17 ? 14.083 0.262 4.549 1.00 16.58 18 HIS B CA 1
ATOM 683 C C . HIS B 1 17 ? 13.604 -1.031 5.232 1.00 19.69 18 HIS B C 1
ATOM 684 O O . HIS B 1 17 ? 13.324 -2.006 4.565 1.00 22.22 18 HIS B O 1
ATOM 691 N N . GLY B 1 18 ? 13.496 -1.017 6.557 1.00 18.11 19 GLY B N 1
ATOM 692 C CA . GLY B 1 18 ? 12.936 -2.128 7.309 1.00 22.12 19 GLY B CA 1
ATOM 693 C C . GLY B 1 18 ? 13.993 -3.118 7.764 1.00 28.09 19 GLY B C 1
ATOM 694 O O . GLY B 1 18 ? 15.049 -3.286 7.129 1.00 24.59 19 GLY B O 1
ATOM 695 N N . ALA B 1 19 ? 13.707 -3.769 8.881 1.00 31.17 20 ALA B N 1
ATOM 696 C CA . ALA B 1 19 ? 14.641 -4.701 9.480 1.00 36.63 20 ALA B CA 1
ATOM 697 C C . ALA B 1 19 ? 14.933 -5.824 8.493 1.00 33.08 20 ALA B C 1
ATOM 698 O O . ALA B 1 19 ? 16.054 -6.327 8.441 1.00 36.05 20 ALA B O 1
ATOM 700 N N . ALA B 1 20 ? 13.925 -6.196 7.700 1.00 31.44 21 ALA B N 1
ATOM 701 C CA . ALA B 1 20 ? 14.103 -7.234 6.675 1.00 32.13 21 ALA B CA 1
ATOM 702 C C . ALA B 1 20 ? 13.962 -6.692 5.249 1.00 31.86 21 ALA B C 1
ATOM 703 O O . ALA B 1 20 ? 13.409 -7.373 4.380 1.00 32.84 21 ALA B O 1
ATOM 705 N N . GLY B 1 21 ? 14.469 -5.481 5.008 1.00 27.53 22 GLY B N 1
ATOM 706 C CA . GLY B 1 21 ? 14.496 -4.912 3.668 1.00 24.88 22 GLY B CA 1
ATOM 707 C C . GLY B 1 21 ? 13.141 -4.648 3.024 1.00 19.83 22 GLY B C 1
ATOM 708 O O . GLY B 1 21 ? 13.060 -4.446 1.836 1.00 22.25 22 GLY B O 1
ATOM 709 N N . VAL B 1 22 ? 12.076 -4.667 3.807 1.00 23.85 23 VAL B N 1
ATOM 710 C CA . VAL B 1 22 ? 10.749 -4.320 3.320 1.00 22.53 23 VAL B CA 1
ATOM 711 C C . VAL B 1 22 ? 10.307 -3.103 4.114 1.00 19.08 23 VAL B C 1
ATOM 712 O O . VAL B 1 22 ? 10.235 -3.141 5.348 1.00 20.24 23 VAL B O 1
ATOM 716 N N . SER B 1 23 ? 10.064 -1.998 3.417 1.00 20.99 24 SER B N 1
ATOM 717 C CA . SER B 1 23 ? 9.778 -0.749 4.102 1.00 19.17 24 SER B CA 1
ATOM 718 C C . SER B 1 23 ? 8.332 -0.694 4.562 1.00 21.89 24 SER B C 1
ATOM 719 O O . SER B 1 23 ? 7.502 -1.500 4.134 1.00 20.85 24 SER B O 1
ATOM 722 N N . ALA B 1 24 ? 8.052 0.267 5.429 1.00 21.30 25 ALA B N 1
ATOM 723 C CA . ALA B 1 24 ? 6.711 0.468 5.966 1.00 31.37 25 ALA B CA 1
ATOM 724 C C . ALA B 1 24 ? 6.053 1.728 5.399 1.00 30.38 25 ALA B C 1
ATOM 725 O O . ALA B 1 24 ? 4.936 2.071 5.766 1.00 29.74 25 ALA B O 1
ATOM 727 N N . VAL B 1 25 ? 6.747 2.399 4.484 1.00 23.71 26 VAL B N 1
ATOM 728 C CA . VAL B 1 25 ? 6.391 3.728 4.020 1.00 28.35 26 VAL B CA 1
ATOM 729 C C . VAL B 1 25 ? 6.434 3.747 2.479 1.00 28.32 26 VAL B C 1
ATOM 730 O O . VAL B 1 25 ? 7.394 3.253 1.879 1.00 26.37 26 VAL B O 1
ATOM 734 N N . PRO B 1 26 ? 5.417 4.330 1.824 1.00 27.91 27 PRO B N 1
ATOM 735 C CA . PRO B 1 26 ? 5.413 4.365 0.348 1.00 31.22 27 PRO B CA 1
ATOM 736 C C . PRO B 1 26 ? 6.587 5.132 -0.257 1.00 22.04 27 PRO B C 1
ATOM 737 O O . PRO B 1 26 ? 6.907 4.931 -1.405 1.00 32.57 27 PRO B O 1
ATOM 741 N N . THR B 1 27 ? 7.205 6.010 0.517 1.00 31.60 28 THR B N 1
ATOM 742 C CA . THR B 1 27 ? 8.333 6.833 0.059 1.00 39.80 28 THR B CA 1
ATOM 743 C C . THR B 1 27 ? 9.638 6.036 -0.042 1.00 28.94 28 THR B C 1
ATOM 744 O O . THR B 1 27 ? 10.552 6.394 -0.785 1.00 26.31 28 THR B O 1
ATOM 748 N N . TYR B 1 28 ? 9.740 4.981 0.745 1.00 25.46 29 TYR B N 1
ATOM 749 C CA . TYR B 1 28 ? 10.997 4.276 0.860 1.00 21.27 29 TYR B CA 1
ATOM 750 C C . TYR B 1 28 ? 10.876 2.949 0.113 1.00 20.27 29 TYR B C 1
ATOM 751 O O . TYR B 1 28 ? 9.926 2.198 0.343 1.00 17.14 29 TYR B O 1
ATOM 760 N N . PRO B 1 29 ? 11.811 2.670 -0.810 1.00 17.25 30 PRO B N 1
ATOM 761 C CA . PRO B 1 29 ? 11.699 1.421 -1.566 1.00 17.02 30 PRO B CA 1
ATOM 762 C C . PRO B 1 29 ? 12.100 0.193 -0.743 1.00 17.90 30 PRO B C 1
ATOM 763 O O . PRO B 1 29 ? 12.901 0.286 0.194 1.00 18.58 30 PRO B O 1
ATOM 767 N N . ASN B 1 30 ? 11.504 -0.951 -1.063 1.00 17.75 31 ASN B N 1
ATOM 768 C CA . ASN B 1 30 ? 11.971 -2.214 -0.552 1.00 18.72 31 ASN B CA 1
ATOM 769 C C . ASN B 1 30 ? 13.323 -2.533 -1.163 1.00 16.46 31 ASN B C 1
ATOM 770 O O . ASN B 1 30 ? 13.550 -2.230 -2.327 1.00 17.33 31 ASN B O 1
ATOM 775 N N . LEU B 1 31 ? 14.220 -3.115 -0.373 1.00 13.56 32 LEU B N 1
ATOM 776 C CA . LEU B 1 31 ? 15.506 -3.570 -0.878 1.00 15.91 32 LEU B CA 1
ATOM 777 C C . LEU B 1 31 ? 15.633 -5.089 -0.870 1.00 19.05 32 LEU B C 1
ATOM 778 O O . LEU B 1 31 ? 16.531 -5.641 -1.510 1.00 19.33 32 LEU B O 1
ATOM 783 N N . ALA B 1 32 ? 14.772 -5.762 -0.116 1.00 21.47 33 ALA B N 1
ATOM 784 C CA . ALA B 1 32 ? 14.897 -7.204 0.082 1.00 22.20 33 ALA B CA 1
ATOM 785 C C . ALA B 1 32 ? 14.813 -7.966 -1.225 1.00 22.86 33 ALA B C 1
ATOM 786 O O . ALA B 1 32 ? 13.859 -7.810 -2.018 1.00 19.78 33 ALA B O 1
ATOM 788 N N . GLY B 1 33 ? 15.815 -8.816 -1.422 1.00 24.76 34 GLY B N 1
ATOM 789 C CA . GLY B 1 33 ? 15.874 -9.702 -2.567 1.00 22.64 34 GLY B CA 1
ATOM 790 C C . GLY B 1 33 ? 16.240 -9.000 -3.853 1.00 20.95 34 GLY B C 1
ATOM 791 O O . GLY B 1 33 ? 16.240 -9.637 -4.905 1.00 20.19 34 GLY B O 1
ATOM 792 N N . GLN B 1 34 ? 16.540 -7.700 -3.798 1.00 21.54 35 GLN B N 1
ATOM 793 C CA . GLN B 1 34 ? 16.869 -6.953 -5.025 1.00 18.92 35 GLN B CA 1
ATOM 794 C C . GLN B 1 34 ? 18.176 -7.479 -5.603 1.00 20.12 35 GLN B C 1
ATOM 795 O O . GLN B 1 34 ? 18.964 -8.047 -4.881 1.00 19.00 35 GLN B O 1
ATOM 801 N N . LYS B 1 35 ? 18.404 -7.277 -6.897 1.00 19.54 36 LYS B N 1
ATOM 802 C CA . LYS B 1 35 ? 19.662 -7.713 -7.505 1.00 20.05 36 LYS B CA 1
ATOM 803 C C . LYS B 1 35 ? 20.848 -7.051 -6.816 1.00 23.56 36 LYS B C 1
ATOM 804 O O . LYS B 1 35 ? 20.875 -5.827 -6.643 1.00 19.52 36 LYS B O 1
ATOM 810 N N . GLU B 1 36 ? 21.827 -7.869 -6.425 1.00 21.07 37 GLU B N 1
ATOM 811 C CA . GLU B 1 36 ? 22.995 -7.378 -5.715 1.00 20.71 37 GLU B CA 1
ATOM 812 C C . GLU B 1 36 ? 23.772 -6.340 -6.522 1.00 24.07 37 GLU B C 1
ATOM 813 O O . GLU B 1 36 ? 24.139 -5.299 -5.987 1.00 18.09 37 GLU B O 1
ATOM 819 N N . ALA B 1 37 ? 23.988 -6.579 -7.809 1.00 21.90 38 ALA B N 1
ATOM 820 C CA . ALA B 1 37 ? 24.755 -5.620 -8.601 1.00 19.93 38 ALA B CA 1
ATOM 821 C C . ALA B 1 37 ? 23.985 -4.305 -8.747 1.00 20.74 38 ALA B C 1
ATOM 822 O O . ALA B 1 37 ? 24.563 -3.217 -8.807 1.00 19.22 38 ALA B O 1
ATOM 824 N N . TYR B 1 38 ? 22.668 -4.406 -8.842 1.00 20.64 39 TYR B N 1
ATOM 825 C CA . TYR B 1 38 ? 21.853 -3.198 -8.914 1.00 22.26 39 TYR B CA 1
ATOM 826 C C . TYR B 1 38 ? 21.982 -2.327 -7.626 1.00 15.00 39 TYR B C 1
ATOM 827 O O . TYR B 1 38 ? 22.232 -1.116 -7.689 1.00 18.52 39 TYR B O 1
ATOM 836 N N . LEU B 1 39 ? 21.793 -2.954 -6.475 1.00 16.85 40 LEU B N 1
ATOM 837 C CA . LEU B 1 39 ? 21.920 -2.286 -5.194 1.00 15.48 40 LEU B CA 1
ATOM 838 C C . LEU B 1 39 ? 23.260 -1.568 -5.106 1.00 22.49 40 LEU B C 1
ATOM 839 O O . LEU B 1 39 ? 23.310 -0.368 -4.762 1.00 17.05 40 LEU B O 1
ATOM 844 N N . THR B 1 40 ? 24.346 -2.281 -5.429 1.00 19.39 41 THR B N 1
ATOM 845 C CA . THR B 1 40 ? 25.690 -1.704 -5.308 1.00 18.59 41 THR B CA 1
ATOM 846 C C . THR B 1 40 ? 25.797 -0.497 -6.229 1.00 16.64 41 THR B C 1
ATOM 847 O O . THR B 1 40 ? 26.302 0.540 -5.820 1.00 21.54 41 THR B O 1
ATOM 851 N N . LYS B 1 41 ? 25.280 -0.612 -7.459 1.00 19.88 42 LYS B N 1
ATOM 852 C CA . LYS B 1 41 ? 25.344 0.498 -8.430 1.00 16.66 42 LYS B CA 1
ATOM 853 C C . LYS B 1 41 ? 24.614 1.745 -7.954 1.00 20.26 42 LYS B C 1
ATOM 854 O O . LYS B 1 41 ? 25.093 2.867 -8.139 1.00 15.48 42 LYS B O 1
ATOM 860 N N . GLN B 1 42 ? 23.417 1.548 -7.408 1.00 22.15 43 GLN B N 1
ATOM 861 C CA . GLN B 1 42 ? 22.644 2.662 -6.891 1.00 19.96 43 GLN B CA 1
ATOM 862 C C . GLN B 1 42 ? 23.436 3.356 -5.783 1.00 16.36 43 GLN B C 1
ATOM 863 O O . GLN B 1 42 ? 23.504 4.573 -5.747 1.00 17.37 43 GLN B O 1
ATOM 869 N N . LEU B 1 43 ? 24.010 2.580 -4.873 1.00 18.48 44 LEU B N 1
ATOM 870 C CA . LEU B 1 43 ? 24.767 3.147 -3.763 1.00 19.69 44 LEU B CA 1
ATOM 871 C C . LEU B 1 43 ? 25.996 3.921 -4.248 1.00 23.60 44 LEU B C 1
ATOM 872 O O . LEU B 1 43 ? 26.284 5.020 -3.758 1.00 18.77 44 LEU B O 1
ATOM 877 N N . ASN B 1 44 ? 26.714 3.346 -5.211 1.00 24.55 45 ASN B N 1
ATOM 878 C CA . ASN B 1 44 ? 27.814 4.049 -5.869 1.00 21.78 45 ASN B CA 1
ATOM 879 C C . ASN B 1 44 ? 27.346 5.350 -6.533 1.00 21.27 45 ASN B C 1
ATOM 880 O O . ASN B 1 44 ? 28.039 6.368 -6.505 1.00 20.27 45 ASN B O 1
ATOM 885 N N . ASP B 1 45 ? 26.159 5.320 -7.117 1.00 20.93 46 ASP B N 1
ATOM 886 C CA . ASP B 1 45 ? 25.646 6.458 -7.857 1.00 19.82 46 ASP B CA 1
ATOM 887 C C . ASP B 1 45 ? 25.164 7.587 -6.914 1.00 23.72 46 ASP B C 1
ATOM 888 O O . ASP B 1 45 ? 25.236 8.766 -7.270 1.00 18.82 46 ASP B O 1
ATOM 893 N N . PHE B 1 46 ? 24.636 7.228 -5.741 1.00 22.65 47 PHE B N 1
ATOM 894 C CA . PHE B 1 46 ? 24.280 8.239 -4.732 1.00 21.65 47 PHE B CA 1
ATOM 895 C C . PHE B 1 46 ? 25.592 8.866 -4.232 1.00 24.73 47 PHE B C 1
ATOM 896 O O . PHE B 1 46 ? 25.674 10.050 -4.006 1.00 21.04 47 PHE B O 1
ATOM 904 N N . LYS B 1 47 ? 26.637 8.050 -4.082 1.00 23.40 48 LYS B N 1
ATOM 905 C CA . LYS B 1 47 ? 27.883 8.528 -3.506 1.00 23.48 48 LYS B CA 1
ATOM 906 C C . LYS B 1 47 ? 28.597 9.454 -4.486 1.00 27.97 48 LYS B C 1
ATOM 907 O O . LYS B 1 47 ? 29.188 10.447 -4.077 1.00 26.10 48 LYS B O 1
ATOM 913 N N . SER B 1 48 ? 28.537 9.115 -5.777 1.00 26.66 49 SER B N 1
ATOM 914 C CA . SER B 1 48 ? 29.105 9.941 -6.850 1.00 26.33 49 SER B CA 1
ATOM 915 C C . SER B 1 48 ? 28.306 11.198 -7.210 1.00 31.65 49 SER B C 1
ATOM 916 O O . SER B 1 48 ? 28.853 12.122 -7.809 1.00 33.47 49 SER B O 1
ATOM 919 N N . GLY B 1 49 ? 27.017 11.234 -6.887 1.00 29.88 50 GLY B N 1
ATOM 920 C CA . GLY B 1 49 ? 26.161 12.338 -7.314 1.00 28.68 50 GLY B CA 1
ATOM 921 C C . GLY B 1 49 ? 25.407 12.045 -8.602 1.00 31.38 50 GLY B C 1
ATOM 922 O O . GLY B 1 49 ? 24.525 12.808 -8.989 1.00 29.66 50 GLY B O 1
ATOM 923 N N . LYS B 1 50 ? 25.733 10.932 -9.258 1.00 23.62 51 LYS B N 1
ATOM 924 C CA . LYS B 1 50 ? 25.047 10.527 -10.495 1.00 28.73 51 LYS B CA 1
ATOM 925 C C . LYS B 1 50 ? 23.529 10.397 -10.323 1.00 26.88 51 LYS B C 1
ATOM 926 O O . LYS B 1 50 ? 22.762 10.683 -11.241 1.00 28.50 51 LYS B O 1
ATOM 932 N N . ARG B 1 51 ? 23.112 9.900 -9.164 1.00 25.94 52 ARG B N 1
ATOM 933 C CA . ARG B 1 51 ? 21.693 9.823 -8.822 1.00 24.07 52 ARG B CA 1
ATOM 934 C C . ARG B 1 51 ? 21.406 10.815 -7.689 1.00 29.12 52 ARG B C 1
ATOM 935 O O . ARG B 1 51 ? 21.927 10.680 -6.581 1.00 29.08 52 ARG B O 1
ATOM 943 N N . ASN B 1 52 ? 20.557 11.787 -7.981 1.00 33.43 53 ASN B N 1
ATOM 944 C CA . ASN B 1 52 ? 20.395 12.946 -7.127 1.00 38.44 53 ASN B CA 1
ATOM 945 C C . ASN B 1 52 ? 19.138 12.923 -6.262 1.00 37.31 53 ASN B C 1
ATOM 946 O O . ASN B 1 52 ? 18.205 13.677 -6.534 1.00 43.79 53 ASN B O 1
ATOM 951 N N . ASP B 1 53 ? 19.116 12.065 -5.239 1.00 30.13 54 ASP B N 1
ATOM 952 C CA . ASP B 1 53 ? 18.131 12.155 -4.148 1.00 27.19 54 ASP B CA 1
ATOM 953 C C . ASP B 1 53 ? 18.817 12.727 -2.917 1.00 22.99 54 ASP B C 1
ATOM 954 O O . ASP B 1 53 ? 19.833 12.197 -2.489 1.00 25.82 54 ASP B O 1
ATOM 959 N N . PRO B 1 54 ? 18.253 13.787 -2.313 1.00 28.22 55 PRO B N 1
ATOM 960 C CA . PRO B 1 54 ? 18.965 14.388 -1.171 1.00 29.91 55 PRO B CA 1
ATOM 961 C C . PRO B 1 54 ? 19.187 13.466 0.041 1.00 23.60 55 PRO B C 1
ATOM 962 O O . PRO B 1 54 ? 20.275 13.465 0.641 1.00 25.31 55 PRO B O 1
ATOM 966 N N . THR B 1 55 ? 18.198 12.665 0.381 1.00 18.26 56 THR B N 1
ATOM 967 C CA . THR B 1 55 ? 18.325 11.779 1.543 1.00 20.46 56 THR B CA 1
ATOM 968 C C . THR B 1 55 ? 19.491 10.780 1.357 1.00 17.78 56 THR B C 1
ATOM 969 O O . THR B 1 55 ? 20.358 10.638 2.227 1.00 18.69 56 THR B O 1
ATOM 973 N N . MET B 1 56 ? 19.526 10.113 0.207 1.00 17.15 57 MET B N 1
ATOM 974 C CA . MET B 1 56 ? 20.468 9.016 -0.005 1.00 16.18 57 MET B CA 1
ATOM 975 C C . MET B 1 56 ? 21.875 9.521 -0.322 1.00 18.70 57 MET B C 1
ATOM 976 O O . MET B 1 56 ? 22.843 8.883 0.035 1.00 22.89 57 MET B O 1
ATOM 981 N N . LYS B 1 57 ? 21.986 10.665 -0.966 1.00 14.78 58 LYS B N 1
ATOM 982 C CA . LYS B 1 57 ? 23.294 11.303 -1.132 1.00 24.45 58 LYS B CA 1
ATOM 983 C C . LYS B 1 57 ? 23.936 11.531 0.216 1.00 24.56 58 LYS B C 1
ATOM 984 O O . LYS B 1 57 ? 25.110 11.252 0.393 1.00 19.56 58 LYS B O 1
ATOM 990 N N . GLY B 1 58 ? 23.166 12.012 1.186 1.00 21.32 59 GLY B N 1
ATOM 991 C CA . GLY B 1 58 ? 23.704 12.232 2.505 1.00 16.45 59 GLY B CA 1
ATOM 992 C C . GLY B 1 58 ? 24.044 10.945 3.231 1.00 20.63 59 GLY B C 1
ATOM 993 O O . GLY B 1 58 ? 25.059 10.854 3.908 1.00 19.17 59 GLY B O 1
ATOM 994 N N . MET B 1 59 ? 23.164 9.965 3.099 1.00 17.55 60 MET B N 1
ATOM 995 C CA . MET B 1 59 ? 23.272 8.700 3.785 1.00 18.90 60 MET B CA 1
ATOM 996 C C . MET B 1 59 ? 24.575 7.966 3.480 1.00 21.09 60 MET B C 1
ATOM 997 O O . MET B 1 59 ? 25.146 7.326 4.356 1.00 23.87 60 MET B O 1
ATOM 1002 N N . VAL B 1 60 ? 25.013 8.020 2.226 1.00 19.05 61 VAL B N 1
ATOM 1003 C CA . VAL B 1 60 ? 26.181 7.241 1.814 1.00 21.58 61 VAL B CA 1
ATOM 1004 C C . VAL B 1 60 ? 27.513 7.932 2.093 1.00 26.40 61 VAL B C 1
ATOM 1005 O O . VAL B 1 60 ? 28.560 7.355 1.838 1.00 23.81 61 VAL B O 1
ATOM 1009 N N . MET B 1 61 ? 27.466 9.157 2.619 1.00 27.83 62 MET B N 1
ATOM 1010 C CA . MET B 1 61 ? 28.669 9.962 2.808 1.00 25.40 62 MET B CA 1
ATOM 1011 C C . MET B 1 61 ? 29.753 9.283 3.646 1.00 33.98 62 MET B C 1
ATOM 1012 O O . MET B 1 61 ? 30.933 9.419 3.325 1.00 45.14 62 MET B O 1
ATOM 1017 N N . ALA B 1 62 ? 29.373 8.544 4.684 1.00 29.88 63 ALA B N 1
ATOM 1018 C CA . ALA B 1 62 ? 30.361 7.792 5.470 1.00 35.52 63 ALA B CA 1
ATOM 1019 C C . ALA B 1 62 ? 30.278 6.258 5.237 1.00 39.39 63 ALA B C 1
ATOM 1020 O O . ALA B 1 62 ? 30.382 5.452 6.180 1.00 36.80 63 ALA B O 1
ATOM 1022 N N . LEU B 1 63 ? 30.080 5.881 3.977 1.00 29.74 64 LEU B N 1
ATOM 1023 C CA . LEU B 1 63 ? 30.120 4.484 3.553 1.00 30.78 64 LEU B CA 1
ATOM 1024 C C . LEU B 1 63 ? 31.320 4.322 2.653 1.00 23.10 64 LEU B C 1
ATOM 1025 O O . LEU B 1 63 ? 31.535 5.145 1.774 1.00 29.08 64 LEU B O 1
ATOM 1030 N N . SER B 1 64 ? 32.074 3.246 2.864 1.00 29.20 65 SER B N 1
ATOM 1031 C CA . SER B 1 64 ? 33.216 2.922 2.007 1.00 29.19 65 SER B CA 1
ATOM 1032 C C . SER B 1 64 ? 32.722 2.064 0.854 1.00 30.81 65 SER B C 1
ATOM 1033 O O . SER B 1 64 ? 31.639 1.503 0.937 1.00 27.19 65 SER B O 1
ATOM 1036 N N . PRO B 1 65 ? 33.498 1.986 -0.245 1.00 32.74 66 PRO B N 1
ATOM 1037 C CA . PRO B 1 65 ? 33.128 1.090 -1.342 1.00 29.31 66 PRO B CA 1
ATOM 1038 C C . PRO B 1 65 ? 32.763 -0.307 -0.852 1.00 32.58 66 PRO B C 1
ATOM 1039 O O . PRO B 1 65 ? 31.780 -0.896 -1.336 1.00 29.65 66 PRO B O 1
ATOM 1043 N N . ALA B 1 66 ? 33.519 -0.794 0.128 1.00 25.21 67 ALA B N 1
ATOM 1044 C CA . ALA B 1 66 ? 33.327 -2.145 0.667 1.00 33.57 67 ALA B CA 1
ATOM 1045 C C . ALA B 1 66 ? 32.003 -2.292 1.438 1.00 25.57 67 ALA B C 1
ATOM 1046 O O . ALA B 1 66 ? 31.298 -3.298 1.292 1.00 27.51 67 ALA B O 1
ATOM 1048 N N . ASP B 1 67 ? 31.680 -1.294 2.255 1.00 25.48 68 ASP B N 1
ATOM 1049 C CA . ASP B 1 67 ? 30.381 -1.247 2.948 1.00 28.31 68 ASP B CA 1
ATOM 1050 C C . ASP B 1 67 ? 29.238 -1.404 1.948 1.00 19.17 68 ASP B C 1
ATOM 1051 O O . ASP B 1 67 ? 28.286 -2.162 2.178 1.00 25.17 68 ASP B O 1
ATOM 1056 N N . MET B 1 68 ? 29.318 -0.669 0.846 1.00 20.38 69 MET B N 1
ATOM 1057 C CA . MET B 1 68 ? 28.258 -0.707 -0.170 1.00 26.17 69 MET B CA 1
ATOM 1058 C C . MET B 1 68 ? 28.084 -2.110 -0.754 1.00 33.35 69 MET B C 1
ATOM 1059 O O . MET B 1 68 ? 26.965 -2.591 -0.913 1.00 21.68 69 MET B O 1
ATOM 1064 N N . GLU B 1 69 ? 29.200 -2.781 -1.037 1.00 27.23 70 GLU B N 1
ATOM 1065 C CA . GLU B 1 69 ? 29.162 -4.143 -1.530 1.00 24.35 70 GLU B CA 1
ATOM 1066 C C . GLU B 1 69 ? 28.597 -5.061 -0.460 1.00 23.20 70 GLU B C 1
ATOM 1067 O O . GLU B 1 69 ? 27.848 -5.995 -0.766 1.00 21.80 70 GLU B O 1
ATOM 1073 N N . ASN B 1 70 ? 28.955 -4.818 0.798 1.00 19.35 71 ASN B N 1
ATOM 1074 C CA . ASN B 1 70 ? 28.527 -5.727 1.859 1.00 20.53 71 ASN B CA 1
ATOM 1075 C C . ASN B 1 70 ? 27.023 -5.591 2.125 1.00 19.06 71 ASN B C 1
ATOM 1076 O O . ASN B 1 70 ? 26.304 -6.577 2.272 1.00 19.05 71 ASN B O 1
ATOM 1081 N N . LEU B 1 71 ? 26.560 -4.357 2.189 1.00 22.06 72 LEU B N 1
ATOM 1082 C CA . LEU B 1 71 ? 25.124 -4.086 2.306 1.00 17.29 72 LEU B CA 1
ATOM 1083 C C . LEU B 1 71 ? 24.307 -4.731 1.183 1.00 18.76 72 LEU B C 1
ATOM 1084 O O . LEU B 1 71 ? 23.273 -5.376 1.425 1.00 19.97 72 LEU B O 1
ATOM 1089 N N . ALA B 1 72 ? 24.765 -4.556 -0.052 1.00 19.12 73 ALA B N 1
ATOM 1090 C CA . ALA B 1 72 ? 24.090 -5.163 -1.199 1.00 21.33 73 ALA B CA 1
ATOM 1091 C C . ALA B 1 72 ? 23.951 -6.671 -1.035 1.00 20.76 73 ALA B C 1
ATOM 1092 O O . ALA B 1 72 ? 22.880 -7.215 -1.282 1.00 19.52 73 ALA B O 1
ATOM 1094 N N . ALA B 1 73 ? 25.016 -7.319 -0.560 1.00 20.71 74 ALA B N 1
ATOM 1095 C CA . ALA B 1 73 ? 25.041 -8.764 -0.323 1.00 21.88 74 ALA B CA 1
ATOM 1096 C C . ALA B 1 73 ? 24.038 -9.166 0.723 1.00 21.52 74 ALA B C 1
ATOM 1097 O O . ALA B 1 73 ? 23.365 -10.201 0.589 1.00 25.54 74 ALA B O 1
ATOM 1099 N N . TYR B 1 74 ? 23.941 -8.359 1.778 1.00 20.81 75 TYR B N 1
ATOM 1100 C CA . TYR B 1 74 ? 22.972 -8.603 2.837 1.00 21.08 75 TYR B CA 1
ATOM 1101 C C . TYR B 1 74 ? 21.550 -8.549 2.288 1.00 21.01 75 TYR B C 1
ATOM 1102 O O . TYR B 1 74 ? 20.791 -9.511 2.413 1.00 22.78 75 TYR B O 1
ATOM 1111 N N . TYR B 1 75 ? 21.185 -7.439 1.669 1.00 16.28 76 TYR B N 1
ATOM 1112 C CA . TYR B 1 75 ? 19.822 -7.293 1.166 1.00 16.87 76 TYR B CA 1
ATOM 1113 C C . TYR B 1 75 ? 19.471 -8.272 0.043 1.00 21.51 76 TYR B C 1
ATOM 1114 O O . TYR B 1 75 ? 18.391 -8.890 0.068 1.00 19.15 76 TYR B O 1
ATOM 1123 N N . ALA B 1 76 ? 20.371 -8.422 -0.932 1.00 21.71 77 ALA B N 1
ATOM 1124 C CA . ALA B 1 76 ? 20.166 -9.362 -2.028 1.00 22.83 77 ALA B CA 1
ATOM 1125 C C . ALA B 1 76 ? 19.878 -10.785 -1.562 1.00 26.73 77 ALA B C 1
ATOM 1126 O O . ALA B 1 76 ? 19.176 -11.537 -2.250 1.00 29.37 77 ALA B O 1
ATOM 1128 N N . ASN B 1 77 ? 20.399 -11.157 -0.398 1.00 24.25 78 ASN B N 1
ATOM 1129 C CA . ASN B 1 77 ? 20.207 -12.512 0.115 1.00 29.50 78 ASN B CA 1
ATOM 1130 C C . ASN B 1 77 ? 19.026 -12.709 1.060 1.00 34.43 78 ASN B C 1
ATOM 1131 O O . ASN B 1 77 ? 18.959 -13.701 1.769 1.00 40.47 78 ASN B O 1
ATOM 1136 N N . MET B 1 78 ? 18.078 -11.781 1.049 1.00 33.06 79 MET B N 1
ATOM 1137 C CA . MET B 1 78 ? 16.828 -11.983 1.782 1.00 36.67 79 MET B CA 1
ATOM 1138 C C . MET B 1 78 ? 15.744 -12.539 0.857 1.00 38.61 79 MET B C 1
ATOM 1139 O O . MET B 1 78 ? 15.829 -12.388 -0.362 1.00 34.40 79 MET B O 1
ATOM 1144 N N . GLY C 1 1 ? -3.834 3.364 -9.537 1.00 29.09 2 GLY C N 1
ATOM 1145 C CA . GLY C 1 1 ? -3.833 3.128 -10.970 1.00 24.52 2 GLY C CA 1
ATOM 1146 C C . GLY C 1 1 ? -4.549 1.845 -11.330 1.00 25.42 2 GLY C C 1
ATOM 1147 O O . GLY C 1 1 ? -5.037 1.125 -10.455 1.00 33.78 2 GLY C O 1
ATOM 1148 N N . ASP C 1 2 ? -4.595 1.548 -12.623 1.00 24.28 3 ASP C N 1
ATOM 1149 C CA . ASP C 1 2 ? -5.344 0.404 -13.140 1.00 26.77 3 ASP C CA 1
ATOM 1150 C C . ASP C 1 2 ? -4.378 -0.725 -13.467 1.00 25.39 3 ASP C C 1
ATOM 1151 O O . ASP C 1 2 ? -3.724 -0.694 -14.523 1.00 24.18 3 ASP C O 1
ATOM 1156 N N . ALA C 1 3 ? -4.302 -1.714 -12.576 1.00 23.51 4 ALA C N 1
ATOM 1157 C CA . ALA C 1 3 ? -3.324 -2.792 -12.720 1.00 26.77 4 ALA C CA 1
ATOM 1158 C C . ALA C 1 3 ? -3.571 -3.630 -13.979 1.00 24.54 4 ALA C C 1
ATOM 1159 O O . ALA C 1 3 ? -2.629 -4.090 -14.613 1.00 22.90 4 ALA C O 1
ATOM 1161 N N . ALA C 1 4 ? -4.828 -3.818 -14.353 1.00 28.30 5 ALA C N 1
ATOM 1162 C CA . ALA C 1 4 ? -5.133 -4.540 -15.595 1.00 27.67 5 ALA C CA 1
ATOM 1163 C C . ALA C 1 4 ? -4.602 -3.823 -16.844 1.00 25.76 5 ALA C C 1
ATOM 1164 O O . ALA C 1 4 ? -4.045 -4.444 -17.737 1.00 22.57 5 ALA C O 1
ATOM 1166 N N . ALA C 1 5 ? -4.743 -2.507 -16.904 1.00 22.67 6 ALA C N 1
ATOM 1167 C CA . ALA C 1 5 ? -4.177 -1.746 -18.023 1.00 29.25 6 ALA C CA 1
ATOM 1168 C C . ALA C 1 5 ? -2.631 -1.795 -17.996 1.00 25.72 6 ALA C C 1
ATOM 1169 O O . ALA C 1 5 ? -1.993 -1.989 -19.018 1.00 22.81 6 ALA C O 1
ATOM 1171 N N . GLY C 1 6 ? -2.038 -1.662 -16.818 1.00 26.84 7 GLY C N 1
ATOM 1172 C CA . GLY C 1 6 ? -0.587 -1.783 -16.687 1.00 25.25 7 GLY C CA 1
ATOM 1173 C C . GLY C 1 6 ? -0.053 -3.130 -17.167 1.00 24.17 7 GLY C C 1
ATOM 1174 O O . GLY C 1 6 ? 1.015 -3.223 -17.775 1.00 29.36 7 GLY C O 1
ATOM 1175 N N . LYS C 1 7 ? -0.788 -4.187 -16.867 1.00 21.94 8 LYS C N 1
ATOM 1176 C CA . LYS C 1 7 ? -0.462 -5.506 -17.388 1.00 26.82 8 LYS C CA 1
ATOM 1177 C C . LYS C 1 7 ? -0.414 -5.513 -18.923 1.00 31.04 8 LYS C C 1
ATOM 1178 O O . LYS C 1 7 ? 0.588 -5.884 -19.519 1.00 27.36 8 LYS C O 1
ATOM 1184 N N . ALA C 1 8 ? -1.484 -5.090 -19.569 1.00 27.65 9 ALA C N 1
ATOM 1185 C CA . ALA C 1 8 ? -1.484 -5.046 -21.029 1.00 25.85 9 ALA C CA 1
ATOM 1186 C C . ALA C 1 8 ? -0.325 -4.213 -21.577 1.00 29.72 9 ALA C C 1
ATOM 1187 O O . ALA C 1 8 ? 0.191 -4.492 -22.664 1.00 33.34 9 ALA C O 1
ATOM 1189 N N . LYS C 1 9 ? 0.079 -3.189 -20.829 1.00 23.48 10 LYS C N 1
ATOM 1190 C CA . LYS C 1 9 ? 1.135 -2.267 -21.258 1.00 28.81 10 LYS C CA 1
ATOM 1191 C C . LYS C 1 9 ? 2.552 -2.791 -20.981 1.00 25.03 10 LYS C C 1
ATOM 1192 O O . LYS C 1 9 ? 3.521 -2.217 -21.457 1.00 27.66 10 LYS C O 1
ATOM 1198 N N . SER C 1 10 ? 2.656 -3.856 -20.201 1.00 27.52 11 SER C N 1
ATOM 1199 C CA . SER C 1 10 ? 3.948 -4.277 -19.635 1.00 27.87 11 SER C CA 1
ATOM 1200 C C . SER C 1 10 ? 4.795 -5.134 -20.554 1.00 31.73 11 SER C C 1
ATOM 1201 O O . SER C 1 10 ? 5.896 -5.546 -20.175 1.00 29.84 11 SER C O 1
ATOM 1204 N N . VAL C 1 11 ? 4.287 -5.419 -21.744 1.00 31.31 12 VAL C N 1
ATOM 1205 C CA . VAL C 1 11 ? 4.998 -6.257 -22.697 1.00 28.91 12 VAL C CA 1
ATOM 1206 C C . VAL C 1 11 ? 6.422 -5.755 -22.935 1.00 28.79 12 VAL C C 1
ATOM 1207 O O . VAL C 1 11 ? 7.374 -6.542 -22.849 1.00 25.13 12 VAL C O 1
ATOM 1211 N N . MET C 1 12 ? 6.582 -4.457 -23.199 1.00 23.44 13 MET C N 1
ATOM 1212 C CA . MET C 1 12 ? 7.929 -3.907 -23.383 1.00 29.14 13 MET C CA 1
ATOM 1213 C C . MET C 1 12 ? 8.775 -4.051 -22.116 1.00 29.26 13 MET C C 1
ATOM 1214 O O . MET C 1 12 ? 9.940 -4.468 -22.181 1.00 28.87 13 MET C O 1
ATOM 1219 N N . CYS C 1 13 ? 8.180 -3.747 -20.973 1.00 23.81 14 CYS C N 1
ATOM 1220 C CA . CYS C 1 13 ? 8.870 -3.836 -19.675 1.00 24.48 14 CYS C CA 1
ATOM 1221 C C . CYS C 1 13 ? 9.333 -5.242 -19.321 1.00 25.98 14 CYS C C 1
ATOM 1222 O O . CYS C 1 13 ? 10.436 -5.430 -18.775 1.00 22.90 14 CYS C O 1
ATOM 1225 N N . ALA C 1 14 ? 8.489 -6.223 -19.610 1.00 24.98 15 ALA C N 1
ATOM 1226 C CA . ALA C 1 14 ? 8.737 -7.610 -19.193 1.00 27.42 15 ALA C CA 1
ATOM 1227 C C . ALA C 1 14 ? 9.971 -8.239 -19.882 1.00 25.32 15 ALA C C 1
ATOM 1228 O O . ALA C 1 14 ? 10.552 -9.190 -19.348 1.00 24.81 15 ALA C O 1
ATOM 1230 N N . ALA C 1 15 ? 10.389 -7.686 -21.022 1.00 27.09 16 ALA C N 1
ATOM 1231 C CA . ALA C 1 15 ? 11.610 -8.151 -21.696 1.00 27.13 16 ALA C CA 1
ATOM 1232 C C . ALA C 1 15 ? 12.811 -8.100 -20.739 1.00 32.46 16 ALA C C 1
ATOM 1233 O O . ALA C 1 15 ? 13.598 -9.060 -20.638 1.00 31.04 16 ALA C O 1
ATOM 1235 N N . CYS C 1 16 ? 12.931 -6.983 -20.018 1.00 29.34 17 CYS C N 1
ATOM 1236 C CA . CYS C 1 16 ? 14.058 -6.776 -19.123 1.00 30.06 17 CYS C CA 1
ATOM 1237 C C . CYS C 1 16 ? 13.771 -7.033 -17.660 1.00 27.41 17 CYS C C 1
ATOM 1238 O O . CYS C 1 16 ? 14.622 -7.579 -16.954 1.00 25.32 17 CYS C O 1
ATOM 1241 N N . HIS C 1 17 ? 12.586 -6.649 -17.188 1.00 22.37 18 HIS C N 1
ATOM 1242 C CA . HIS C 1 17 ? 12.328 -6.700 -15.758 1.00 26.18 18 HIS C CA 1
ATOM 1243 C C . HIS C 1 17 ? 11.666 -8.057 -15.418 1.00 24.36 18 HIS C C 1
ATOM 1244 O O . HIS C 1 17 ? 11.427 -8.382 -14.257 1.00 21.46 18 HIS C O 1
ATOM 1251 N N . GLY C 1 18 ? 11.375 -8.855 -16.441 1.00 25.73 19 GLY C N 1
ATOM 1252 C CA . GLY C 1 18 ? 10.868 -10.203 -16.212 1.00 26.95 19 GLY C CA 1
ATOM 1253 C C . GLY C 1 18 ? 9.352 -10.304 -16.324 1.00 31.84 19 GLY C C 1
ATOM 1254 O O . GLY C 1 18 ? 8.626 -9.353 -16.035 1.00 26.83 19 GLY C O 1
ATOM 1255 N N . ALA C 1 19 ? 8.888 -11.478 -16.733 1.00 32.76 20 ALA C N 1
ATOM 1256 C CA . ALA C 1 19 ? 7.472 -11.741 -16.951 1.00 31.56 20 ALA C CA 1
ATOM 1257 C C . ALA C 1 19 ? 6.667 -11.482 -15.707 1.00 33.84 20 ALA C C 1
ATOM 1258 O O . ALA C 1 19 ? 5.533 -11.023 -15.791 1.00 39.50 20 ALA C O 1
ATOM 1260 N N . ALA C 1 20 ? 7.250 -11.795 -14.556 1.00 35.50 21 ALA C N 1
ATOM 1261 C CA . ALA C 1 20 ? 6.587 -11.596 -13.269 1.00 31.30 21 ALA C CA 1
ATOM 1262 C C . ALA C 1 20 ? 7.392 -10.628 -12.372 1.00 32.84 21 ALA C C 1
ATOM 1263 O O . ALA C 1 20 ? 7.413 -10.757 -11.144 1.00 30.41 21 ALA C O 1
ATOM 1265 N N . GLY C 1 21 ? 8.055 -9.663 -13.002 1.00 25.92 22 GLY C N 1
ATOM 1266 C CA . GLY C 1 21 ? 8.761 -8.622 -12.278 1.00 22.98 22 GLY C CA 1
ATOM 1267 C C . GLY C 1 21 ? 10.052 -9.011 -11.574 1.00 26.58 22 GLY C C 1
ATOM 1268 O O . GLY C 1 21 ? 10.639 -8.151 -10.918 1.00 24.04 22 GLY C O 1
ATOM 1269 N N . VAL C 1 22 ? 10.496 -10.272 -11.681 1.00 22.47 23 VAL C N 1
ATOM 1270 C CA . VAL C 1 22 ? 11.834 -10.664 -11.185 1.00 21.95 23 VAL C CA 1
ATOM 1271 C C . VAL C 1 22 ? 12.761 -10.789 -12.432 1.00 22.88 23 VAL C C 1
ATOM 1272 O O . VAL C 1 22 ? 12.447 -11.514 -13.349 1.00 21.01 23 VAL C O 1
ATOM 1276 N N . SER C 1 23 ? 13.858 -10.060 -12.512 1.00 21.87 24 SER C N 1
ATOM 1277 C CA . SER C 1 23 ? 14.632 -10.114 -13.733 1.00 22.12 24 SER C CA 1
ATOM 1278 C C . SER C 1 23 ? 15.553 -11.346 -13.739 1.00 26.61 24 SER C C 1
ATOM 1279 O O . SER C 1 23 ? 15.801 -11.976 -12.697 1.00 21.29 24 SER C O 1
ATOM 1282 N N . ALA C 1 24 ? 16.049 -11.676 -14.927 1.00 24.89 25 ALA C N 1
ATOM 1283 C CA . ALA C 1 24 ? 16.961 -12.811 -15.106 1.00 29.32 25 ALA C CA 1
ATOM 1284 C C . ALA C 1 24 ? 18.394 -12.276 -15.209 1.00 25.74 25 ALA C C 1
ATOM 1285 O O . ALA C 1 24 ? 19.360 -13.025 -15.288 1.00 28.10 25 ALA C O 1
ATOM 1287 N N . VAL C 1 25 ? 18.505 -10.957 -15.182 1.00 27.78 26 VAL C N 1
ATOM 1288 C CA . VAL C 1 25 ? 19.695 -10.249 -15.602 1.00 29.72 26 VAL C CA 1
ATOM 1289 C C . VAL C 1 25 ? 20.193 -9.417 -14.413 1.00 30.72 26 VAL C C 1
ATOM 1290 O O . VAL C 1 25 ? 19.473 -8.537 -13.930 1.00 31.33 26 VAL C O 1
ATOM 1294 N N . PRO C 1 26 ? 21.412 -9.702 -13.922 1.00 34.83 27 PRO C N 1
ATOM 1295 C CA . PRO C 1 26 ? 21.984 -9.070 -12.713 1.00 26.00 27 PRO C CA 1
ATOM 1296 C C . PRO C 1 26 ? 21.919 -7.540 -12.543 1.00 22.37 27 PRO C C 1
ATOM 1297 O O . PRO C 1 26 ? 21.956 -7.088 -11.400 1.00 33.29 27 PRO C O 1
ATOM 1301 N N . THR C 1 27 ? 21.859 -6.755 -13.610 1.00 23.81 28 THR C N 1
ATOM 1302 C CA . THR C 1 27 ? 21.807 -5.293 -13.476 1.00 25.23 28 THR C CA 1
ATOM 1303 C C . THR C 1 27 ? 20.426 -4.734 -13.856 1.00 28.31 28 THR C C 1
ATOM 1304 O O . THR C 1 27 ? 20.249 -3.504 -13.941 1.00 32.29 28 THR C O 1
ATOM 1308 N N . TYR C 1 28 ? 19.479 -5.621 -14.152 1.00 24.61 29 TYR C N 1
ATOM 1309 C CA . TYR C 1 28 ? 18.084 -5.202 -14.350 1.00 19.99 29 TYR C CA 1
ATOM 1310 C C . TYR C 1 28 ? 17.344 -5.423 -13.025 1.00 19.38 29 TYR C C 1
ATOM 1311 O O . TYR C 1 28 ? 17.288 -6.537 -12.510 1.00 19.54 29 TYR C O 1
ATOM 1320 N N . PRO C 1 29 ? 16.801 -4.340 -12.441 1.00 17.80 30 PRO C N 1
ATOM 1321 C CA . PRO C 1 29 ? 16.241 -4.527 -11.096 1.00 18.89 30 PRO C CA 1
ATOM 1322 C C . PRO C 1 29 ? 14.937 -5.297 -11.126 1.00 19.29 30 PRO C C 1
ATOM 1323 O O . PRO C 1 29 ? 14.225 -5.234 -12.131 1.00 19.26 30 PRO C O 1
ATOM 1327 N N . ASN C 1 30 ? 14.642 -6.011 -10.044 1.00 17.39 31 ASN C N 1
ATOM 1328 C CA . ASN C 1 30 ? 13.319 -6.517 -9.790 1.00 18.87 31 ASN C CA 1
ATOM 1329 C C . ASN C 1 30 ? 12.364 -5.360 -9.475 1.00 22.95 31 ASN C C 1
ATOM 1330 O O . ASN C 1 30 ? 12.713 -4.420 -8.741 1.00 19.61 31 ASN C O 1
ATOM 1335 N N . LEU C 1 31 ? 11.167 -5.441 -10.037 1.00 21.10 32 LEU C N 1
ATOM 1336 C CA . LEU C 1 31 ? 10.101 -4.477 -9.754 1.00 18.08 32 LEU C CA 1
ATOM 1337 C C . LEU C 1 31 ? 8.940 -5.103 -8.963 1.00 22.06 32 LEU C C 1
ATOM 1338 O O . LEU C 1 31 ? 8.113 -4.378 -8.397 1.00 20.58 32 LEU C O 1
ATOM 1343 N N . ALA C 1 32 ? 8.884 -6.436 -8.904 1.00 18.87 33 ALA C N 1
ATOM 1344 C CA . ALA C 1 32 ? 7.748 -7.133 -8.285 1.00 22.20 33 ALA C CA 1
ATOM 1345 C C . ALA C 1 32 ? 7.592 -6.785 -6.822 1.00 25.58 33 ALA C C 1
ATOM 1346 O O . ALA C 1 32 ? 8.528 -6.935 -6.060 1.00 19.80 33 ALA C O 1
ATOM 1348 N N . GLY C 1 33 ? 6.402 -6.331 -6.417 1.00 21.36 34 GLY C N 1
ATOM 1349 C CA . GLY C 1 33 ? 6.157 -6.041 -5.019 1.00 13.82 34 GLY C CA 1
ATOM 1350 C C . GLY C 1 33 ? 6.693 -4.706 -4.531 1.00 14.71 34 GLY C C 1
ATOM 1351 O O . GLY C 1 33 ? 6.469 -4.338 -3.413 1.00 17.40 34 GLY C O 1
ATOM 1352 N N . GLN C 1 34 ? 7.383 -3.971 -5.375 1.00 17.53 35 GLN C N 1
ATOM 1353 C CA . GLN C 1 34 ? 7.943 -2.691 -4.986 1.00 17.37 35 GLN C CA 1
ATOM 1354 C C . GLN C 1 34 ? 6.828 -1.668 -4.650 1.00 20.72 35 GLN C C 1
ATOM 1355 O O . GLN C 1 34 ? 5.661 -1.812 -5.072 1.00 20.31 35 GLN C O 1
ATOM 1361 N N . LYS C 1 35 ? 7.176 -0.687 -3.826 1.00 18.96 36 LYS C N 1
ATOM 1362 C CA . LYS C 1 35 ? 6.232 0.358 -3.403 1.00 18.56 36 LYS C CA 1
ATOM 1363 C C . LYS C 1 35 ? 5.676 1.111 -4.597 1.00 15.58 36 LYS C C 1
ATOM 1364 O O . LYS C 1 35 ? 6.397 1.546 -5.465 1.00 16.53 36 LYS C O 1
ATOM 1370 N N . GLU C 1 36 ? 4.359 1.244 -4.644 1.00 17.22 37 GLU C N 1
ATOM 1371 C CA . GLU C 1 36 ? 3.695 1.784 -5.804 1.00 14.66 37 GLU C CA 1
ATOM 1372 C C . GLU C 1 36 ? 4.037 3.243 -6.046 1.00 14.20 37 GLU C C 1
ATOM 1373 O O . GLU C 1 36 ? 4.328 3.636 -7.167 1.00 16.08 37 GLU C O 1
ATOM 1379 N N . ALA C 1 37 ? 4.027 4.035 -4.982 1.00 16.51 38 ALA C N 1
ATOM 1380 C CA . ALA C 1 37 ? 4.347 5.443 -5.074 1.00 15.82 38 ALA C CA 1
ATOM 1381 C C . ALA C 1 37 ? 5.826 5.612 -5.473 1.00 15.65 38 ALA C C 1
ATOM 1382 O O . ALA C 1 37 ? 6.182 6.506 -6.232 1.00 18.01 38 ALA C O 1
ATOM 1384 N N . TYR C 1 38 ? 6.675 4.722 -4.981 1.00 17.89 39 TYR C N 1
ATOM 1385 C CA . TYR C 1 38 ? 8.091 4.748 -5.345 1.00 16.25 39 TYR C CA 1
ATOM 1386 C C . TYR C 1 38 ? 8.278 4.496 -6.873 1.00 15.25 39 TYR C C 1
ATOM 1387 O O . TYR C 1 38 ? 8.999 5.235 -7.551 1.00 18.18 39 TYR C O 1
ATOM 1396 N N . LEU C 1 39 ? 7.625 3.461 -7.397 1.00 16.42 40 LEU C N 1
ATOM 1397 C CA . LEU C 1 39 ? 7.716 3.126 -8.819 1.00 14.16 40 LEU C CA 1
ATOM 1398 C C . LEU C 1 39 ? 7.245 4.278 -9.652 1.00 16.96 40 LEU C C 1
ATOM 1399 O O . LEU C 1 39 ? 7.856 4.622 -10.654 1.00 16.94 40 LEU C O 1
ATOM 1404 N N . THR C 1 40 ? 6.150 4.892 -9.224 1.00 19.60 41 THR C N 1
ATOM 1405 C CA . THR C 1 40 ? 5.595 5.975 -9.992 1.00 15.41 41 THR C CA 1
ATOM 1406 C C . THR C 1 40 ? 6.573 7.122 -10.026 1.00 14.67 41 THR C C 1
ATOM 1407 O O . THR C 1 40 ? 6.735 7.765 -11.062 1.00 15.55 41 THR C O 1
ATOM 1411 N N . LYS C 1 41 ? 7.237 7.375 -8.911 1.00 16.90 42 LYS C N 1
ATOM 1412 C CA . LYS C 1 41 ? 8.139 8.502 -8.839 1.00 22.37 42 LYS C CA 1
ATOM 1413 C C . LYS C 1 41 ? 9.354 8.291 -9.733 1.00 16.51 42 LYS C C 1
ATOM 1414 O O . LYS C 1 41 ? 9.816 9.222 -10.391 1.00 15.35 42 LYS C O 1
ATOM 1420 N N . GLN C 1 42 ? 9.881 7.074 -9.721 1.00 15.15 43 GLN C N 1
ATOM 1421 C CA . GLN C 1 42 ? 11.013 6.756 -10.565 1.00 18.12 43 GLN C CA 1
ATOM 1422 C C . GLN C 1 42 ? 10.660 6.932 -12.040 1.00 17.27 43 GLN C C 1
ATOM 1423 O O . GLN C 1 42 ? 11.417 7.564 -12.771 1.00 14.34 43 GLN C O 1
ATOM 1429 N N . LEU C 1 43 ? 9.526 6.379 -12.487 1.00 19.94 44 LEU C N 1
ATOM 1430 C CA . LEU C 1 43 ? 9.117 6.557 -13.873 1.00 17.26 44 LEU C CA 1
ATOM 1431 C C . LEU C 1 43 ? 8.996 8.029 -14.245 1.00 23.14 44 LEU C C 1
ATOM 1432 O O . LEU C 1 43 ? 9.465 8.460 -15.328 1.00 24.33 44 LEU C O 1
ATOM 1437 N N . ASN C 1 44 ? 8.397 8.815 -13.354 1.00 21.36 45 ASN C N 1
ATOM 1438 C CA . ASN C 1 44 ? 8.228 10.238 -13.607 1.00 23.87 45 ASN C CA 1
ATOM 1439 C C . ASN C 1 44 ? 9.610 10.881 -13.655 1.00 22.02 45 ASN C C 1
ATOM 1440 O O . ASN C 1 44 ? 9.844 11.785 -14.422 1.00 25.24 45 ASN C O 1
ATOM 1445 N N . ASP C 1 45 ? 10.532 10.413 -12.818 1.00 26.10 46 ASP C N 1
ATOM 1446 C CA . ASP C 1 45 ? 11.880 11.015 -12.746 1.00 21.77 46 ASP C CA 1
ATOM 1447 C C . ASP C 1 45 ? 12.739 10.694 -13.953 1.00 24.48 46 ASP C C 1
ATOM 1448 O O . ASP C 1 45 ? 13.565 11.513 -14.370 1.00 26.30 46 ASP C O 1
ATOM 1453 N N . PHE C 1 46 ? 12.555 9.501 -14.505 1.00 23.02 47 PHE C N 1
ATOM 1454 C CA . PHE C 1 46 ? 13.188 9.150 -15.767 1.00 22.80 47 PHE C CA 1
ATOM 1455 C C . PHE C 1 46 ? 12.703 10.068 -16.900 1.00 28.26 47 PHE C C 1
ATOM 1456 O O . PHE C 1 46 ? 13.503 10.549 -17.693 1.00 22.32 47 PHE C O 1
ATOM 1464 N N . LYS C 1 47 ? 11.395 10.302 -16.978 1.00 24.47 48 LYS C N 1
ATOM 1465 C CA . LYS C 1 47 ? 10.819 11.104 -18.043 1.00 23.12 48 LYS C CA 1
ATOM 1466 C C . LYS C 1 47 ? 11.238 12.572 -17.926 1.00 33.17 48 LYS C C 1
ATOM 1467 O O . LYS C 1 47 ? 11.470 13.248 -18.923 1.00 32.24 48 LYS C O 1
ATOM 1473 N N . SER C 1 48 ? 11.350 13.060 -16.700 1.00 27.16 49 SER C N 1
ATOM 1474 C CA . SER C 1 48 ? 11.729 14.439 -16.485 1.00 30.79 49 SER C CA 1
ATOM 1475 C C . SER C 1 48 ? 13.230 14.647 -16.637 1.00 27.72 49 SER C C 1
ATOM 1476 O O . SER C 1 48 ? 13.688 15.783 -16.741 1.00 36.96 49 SER C O 1
ATOM 1479 N N . GLY C 1 49 ? 13.994 13.559 -16.626 1.00 31.69 50 GLY C N 1
ATOM 1480 C CA . GLY C 1 49 ? 15.450 13.641 -16.710 1.00 30.10 50 GLY C CA 1
ATOM 1481 C C . GLY C 1 49 ? 16.119 13.800 -15.356 1.00 33.62 50 GLY C C 1
ATOM 1482 O O . GLY C 1 49 ? 17.356 13.806 -15.251 1.00 32.94 50 GLY C O 1
ATOM 1483 N N . LYS C 1 50 ? 15.307 13.915 -14.310 1.00 32.94 51 LYS C N 1
ATOM 1484 C CA . LYS C 1 50 ? 15.810 14.050 -12.952 1.00 30.91 51 LYS C CA 1
ATOM 1485 C C . LYS C 1 50 ? 16.605 12.835 -12.557 1.00 30.49 51 LYS C C 1
ATOM 1486 O O . LYS C 1 50 ? 17.592 12.956 -11.863 1.00 29.56 51 LYS C O 1
ATOM 1492 N N . ARG C 1 51 ? 16.130 11.656 -12.945 1.00 28.89 52 ARG C N 1
ATOM 1493 C CA . ARG C 1 51 ? 16.952 10.453 -12.823 1.00 29.27 52 ARG C CA 1
ATOM 1494 C C . ARG C 1 51 ? 17.479 10.065 -14.202 1.00 30.67 52 ARG C C 1
ATOM 1495 O O . ARG C 1 51 ? 16.716 9.842 -15.146 1.00 22.38 52 ARG C O 1
ATOM 1503 N N . ASN C 1 52 ? 18.798 10.002 -14.307 1.00 29.55 53 ASN C N 1
ATOM 1504 C CA . ASN C 1 52 ? 19.421 9.906 -15.601 1.00 33.48 53 ASN C CA 1
ATOM 1505 C C . ASN C 1 52 ? 19.974 8.527 -15.859 1.00 38.21 53 ASN C C 1
ATOM 1506 O O . ASN C 1 52 ? 20.989 8.123 -15.287 1.00 41.16 53 ASN C O 1
ATOM 1511 N N . ASP C 1 53 ? 19.291 7.804 -16.725 1.00 33.35 54 ASP C N 1
ATOM 1512 C CA . ASP C 1 53 ? 19.797 6.548 -17.202 1.00 33.84 54 ASP C CA 1
ATOM 1513 C C . ASP C 1 53 ? 19.490 6.482 -18.683 1.00 37.98 54 ASP C C 1
ATOM 1514 O O . ASP C 1 53 ? 18.359 6.758 -19.080 1.00 38.50 54 ASP C O 1
ATOM 1519 N N . PRO C 1 54 ? 20.488 6.129 -19.505 1.00 36.39 55 PRO C N 1
ATOM 1520 C CA . PRO C 1 54 ? 20.328 6.067 -20.966 1.00 42.76 55 PRO C CA 1
ATOM 1521 C C . PRO C 1 54 ? 19.109 5.281 -21.422 1.00 35.26 55 PRO C C 1
ATOM 1522 O O . PRO C 1 54 ? 18.283 5.772 -22.206 1.00 39.88 55 PRO C O 1
ATOM 1526 N N . THR C 1 55 ? 19.005 4.071 -20.893 1.00 31.54 56 THR C N 1
ATOM 1527 C CA . THR C 1 55 ? 18.002 3.096 -21.293 1.00 30.83 56 THR C CA 1
ATOM 1528 C C . THR C 1 55 ? 16.568 3.422 -20.840 1.00 34.88 56 THR C C 1
ATOM 1529 O O . THR C 1 55 ? 15.645 3.512 -21.664 1.00 28.85 56 THR C O 1
ATOM 1533 N N . MET C 1 56 ? 16.389 3.599 -19.535 1.00 28.77 57 MET C N 1
ATOM 1534 C CA . MET C 1 56 ? 15.068 3.882 -18.984 1.00 29.07 57 MET C CA 1
ATOM 1535 C C . MET C 1 56 ? 14.476 5.196 -19.444 1.00 29.20 57 MET C C 1
ATOM 1536 O O . MET C 1 56 ? 13.253 5.269 -19.617 1.00 35.35 57 MET C O 1
ATOM 1541 N N . LYS C 1 57 ? 15.316 6.223 -19.609 1.00 24.16 58 LYS C N 1
ATOM 1542 C CA . LYS C 1 57 ? 14.893 7.501 -20.155 1.00 33.78 58 LYS C CA 1
ATOM 1543 C C . LYS C 1 57 ? 14.251 7.284 -21.516 1.00 32.69 58 LYS C C 1
ATOM 1544 O O . LYS C 1 57 ? 13.195 7.838 -21.817 1.00 30.98 58 LYS C O 1
ATOM 1550 N N . GLY C 1 58 ? 14.863 6.445 -22.330 1.00 33.16 59 GLY C N 1
ATOM 1551 C CA . GLY C 1 58 ? 14.245 6.105 -23.590 1.00 30.67 59 GLY C CA 1
ATOM 1552 C C . GLY C 1 58 ? 12.954 5.340 -23.363 1.00 32.18 59 GLY C C 1
ATOM 1553 O O . GLY C 1 58 ? 11.968 5.528 -24.102 1.00 31.88 59 GLY C O 1
ATOM 1554 N N . MET C 1 59 ? 12.933 4.483 -22.342 1.00 23.81 60 MET C N 1
ATOM 1555 C CA . MET C 1 59 ? 11.810 3.547 -22.197 1.00 24.82 60 MET C CA 1
ATOM 1556 C C . MET C 1 59 ? 10.513 4.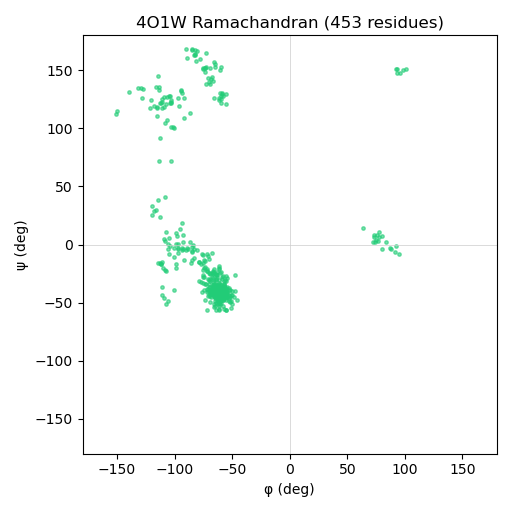221 -21.754 1.00 23.34 60 MET C C 1
ATOM 1557 O O . MET C 1 59 ? 9.415 3.670 -21.946 1.00 25.57 60 MET C O 1
ATOM 1562 N N . VAL C 1 60 ? 10.633 5.375 -21.118 1.00 26.63 61 VAL C N 1
ATOM 1563 C CA . VAL C 1 60 ? 9.450 6.061 -20.564 1.00 28.00 61 VAL C CA 1
ATOM 1564 C C . VAL C 1 60 ? 8.937 7.145 -21.518 1.00 31.02 61 VAL C C 1
ATOM 1565 O O . VAL C 1 60 ? 7.939 7.821 -21.248 1.00 28.49 61 VAL C O 1
ATOM 1569 N N . MET C 1 61 ? 9.655 7.321 -22.619 1.00 32.33 62 MET C N 1
ATOM 1570 C CA . MET C 1 61 ? 9.438 8.446 -23.516 1.00 40.40 62 MET C CA 1
ATOM 1571 C C . MET C 1 61 ? 7.987 8.516 -24.023 1.00 27.10 62 MET C C 1
ATOM 1572 O O . MET C 1 61 ? 7.381 9.588 -24.067 1.00 41.88 62 MET C O 1
ATOM 1577 N N . ALA C 1 62 ? 7.427 7.370 -24.350 1.00 29.67 63 ALA C N 1
ATOM 1578 C CA . ALA C 1 62 ? 6.100 7.316 -24.943 1.00 34.49 63 ALA C CA 1
ATOM 1579 C C . ALA C 1 62 ? 4.997 7.140 -23.900 1.00 28.57 63 ALA C C 1
ATOM 1580 O O . ALA C 1 62 ? 3.850 6.859 -24.255 1.00 35.42 63 ALA C O 1
ATOM 1582 N N . LEU C 1 63 ? 5.344 7.226 -22.619 1.00 31.81 64 LEU C N 1
ATOM 1583 C CA . LEU C 1 63 ? 4.402 6.864 -21.552 1.00 28.03 64 LEU C CA 1
ATOM 1584 C C . LEU C 1 63 ? 3.670 8.086 -21.052 1.00 24.97 64 LEU C C 1
ATOM 1585 O O . LEU C 1 63 ? 4.291 9.101 -20.754 1.00 25.46 64 LEU C O 1
ATOM 1590 N N . SER C 1 64 ? 2.351 7.988 -20.914 1.00 28.22 65 SER C N 1
ATOM 1591 C CA . SER C 1 64 ? 1.592 9.080 -20.317 1.00 25.15 65 SER C CA 1
ATOM 1592 C C . SER C 1 64 ? 1.640 8.967 -18.805 1.00 19.64 65 SER C C 1
ATOM 1593 O O . SER C 1 64 ? 1.925 7.901 -18.271 1.00 21.09 65 SER C O 1
ATOM 1596 N N . PRO C 1 65 ? 1.292 10.060 -18.103 1.00 21.90 66 PRO C N 1
ATOM 1597 C CA . PRO C 1 65 ? 1.114 10.003 -16.650 1.00 21.00 66 PRO C CA 1
ATOM 1598 C C . PRO C 1 65 ? 0.247 8.831 -16.201 1.00 23.45 66 PRO C C 1
ATOM 1599 O O . PRO C 1 65 ? 0.665 8.119 -15.289 1.00 22.01 66 PRO C O 1
ATOM 1603 N N . ALA C 1 66 ? -0.895 8.574 -16.859 1.00 21.06 67 ALA C N 1
ATOM 1604 C CA . ALA C 1 66 ? -1.723 7.420 -16.495 1.00 18.88 67 ALA C CA 1
ATOM 1605 C C . ALA C 1 66 ? -1.048 6.063 -16.751 1.00 18.13 67 ALA C C 1
ATOM 1606 O O . ALA C 1 66 ? -1.218 5.122 -15.980 1.00 18.42 67 ALA C O 1
ATOM 1608 N N . ASP C 1 67 ? -0.307 5.941 -17.845 1.00 21.58 68 ASP C N 1
ATOM 1609 C CA . ASP C 1 67 ? 0.436 4.702 -18.098 1.00 20.60 68 ASP C CA 1
ATOM 1610 C C . ASP C 1 67 ? 1.403 4.401 -16.968 1.00 17.28 68 ASP C C 1
ATOM 1611 O O . ASP C 1 67 ? 1.509 3.261 -16.525 1.00 22.03 68 ASP C O 1
ATOM 1616 N N . MET C 1 68 ? 2.130 5.422 -16.536 1.00 18.37 69 MET C N 1
ATOM 1617 C CA . MET C 1 68 ? 3.096 5.265 -15.452 1.00 23.82 69 MET C CA 1
ATOM 1618 C C . MET C 1 68 ? 2.468 4.825 -14.122 1.00 21.28 69 MET C C 1
ATOM 1619 O O . MET C 1 68 ? 3.001 3.946 -13.445 1.00 21.26 69 MET C O 1
ATOM 1624 N N . GLU C 1 69 ? 1.334 5.414 -13.763 1.00 21.83 70 GLU C N 1
ATOM 1625 C CA . GLU C 1 69 ? 0.551 4.933 -12.626 1.00 19.39 70 GLU C CA 1
ATOM 1626 C C . GLU C 1 69 ? 0.044 3.512 -12.802 1.00 18.72 70 GLU C C 1
ATOM 1627 O O . GLU C 1 69 ? 0.024 2.752 -11.826 1.00 21.65 70 GLU C O 1
ATOM 1633 N N . ASN C 1 70 ? -0.368 3.155 -14.025 1.00 16.81 71 ASN C N 1
ATOM 1634 C CA . ASN C 1 70 ? -0.908 1.826 -14.294 1.00 20.16 71 ASN C CA 1
ATOM 1635 C C . ASN C 1 70 ? 0.186 0.776 -14.196 1.00 15.46 71 ASN C C 1
ATOM 1636 O O . ASN C 1 70 ? -0.024 -0.281 -13.633 1.00 18.73 71 ASN C O 1
ATOM 1641 N N . LEU C 1 71 ? 1.341 1.067 -14.783 1.00 18.80 72 LEU C N 1
ATOM 1642 C CA . LEU C 1 71 ? 2.505 0.177 -14.673 1.00 17.58 72 LEU C CA 1
ATOM 1643 C C . LEU C 1 71 ? 2.941 -0.004 -13.217 1.00 16.33 72 LEU C C 1
ATOM 1644 O O . LEU C 1 71 ? 3.112 -1.128 -12.751 1.00 19.25 72 LEU C O 1
ATOM 1649 N N . ALA C 1 72 ? 3.071 1.095 -12.480 1.00 20.11 73 ALA C N 1
ATOM 1650 C CA . ALA C 1 72 ? 3.390 1.034 -11.062 1.00 18.78 73 ALA C CA 1
ATOM 1651 C C . ALA C 1 72 ? 2.426 0.158 -10.304 1.00 19.44 73 ALA C C 1
ATOM 1652 O O . ALA C 1 72 ? 2.830 -0.603 -9.441 1.00 19.31 73 ALA C O 1
ATOM 1654 N N . ALA C 1 73 ? 1.132 0.270 -10.619 1.00 19.08 74 ALA C N 1
ATOM 1655 C CA . ALA C 1 73 ? 0.131 -0.472 -9.890 1.00 20.14 74 ALA C CA 1
ATOM 1656 C C . ALA C 1 73 ? 0.268 -1.959 -10.189 1.00 16.71 74 ALA C C 1
ATOM 1657 O O . ALA C 1 73 ? 0.110 -2.797 -9.306 1.00 22.58 74 ALA C O 1
ATOM 1659 N N . TYR C 1 74 ? 0.565 -2.282 -11.439 1.00 19.19 75 TYR C N 1
ATOM 1660 C CA . TYR C 1 74 ? 0.710 -3.681 -11.861 1.00 18.99 75 TYR C CA 1
ATOM 1661 C C . TYR C 1 74 ? 1.855 -4.394 -11.094 1.00 19.91 75 TYR C C 1
ATOM 1662 O O . TYR C 1 74 ? 1.661 -5.449 -10.493 1.00 18.76 75 TYR C O 1
ATOM 1671 N N . TYR C 1 75 ? 3.040 -3.802 -11.114 1.00 19.72 76 TYR C N 1
ATOM 1672 C CA . TYR C 1 75 ? 4.189 -4.371 -10.426 1.00 15.77 76 TYR C CA 1
ATOM 1673 C C . TYR C 1 75 ? 4.051 -4.416 -8.889 1.00 20.58 76 TYR C C 1
ATOM 1674 O O . TYR C 1 75 ? 4.352 -5.438 -8.238 1.00 15.45 76 TYR C O 1
ATOM 1683 N N . ALA C 1 76 ? 3.538 -3.344 -8.299 1.00 19.55 77 ALA C N 1
ATOM 1684 C CA . ALA C 1 76 ? 3.403 -3.279 -6.863 1.00 18.12 77 ALA C CA 1
ATOM 1685 C C . ALA C 1 76 ? 2.501 -4.357 -6.321 1.00 21.96 77 ALA C C 1
ATOM 1686 O O . ALA C 1 76 ? 2.705 -4.810 -5.217 1.00 20.23 77 ALA C O 1
ATOM 1688 N N . ASN C 1 77 ? 1.491 -4.741 -7.086 1.00 25.80 78 ASN C N 1
ATOM 1689 C CA . ASN C 1 77 ? 0.541 -5.733 -6.622 1.00 28.34 78 ASN C CA 1
ATOM 1690 C C . ASN C 1 77 ? 1.012 -7.173 -6.827 1.00 29.21 78 ASN C C 1
ATOM 1691 O O . ASN C 1 77 ? 0.322 -8.087 -6.449 1.00 27.00 78 ASN C O 1
ATOM 1696 N N . MET C 1 78 ? 2.164 -7.379 -7.458 1.00 32.03 79 MET C N 1
ATOM 1697 C CA . MET C 1 78 ? 2.689 -8.735 -7.594 1.00 32.69 79 MET C CA 1
ATOM 1698 C C . MET C 1 78 ? 3.095 -9.296 -6.240 1.00 38.35 79 MET C C 1
ATOM 1699 O O . MET C 1 78 ? 3.579 -8.561 -5.362 1.00 41.44 79 MET C O 1
ATOM 1704 N N . LYS C 1 79 ? 2.879 -10.599 -6.078 1.00 45.86 80 LYS C N 1
ATOM 1705 C CA . LYS C 1 79 ? 3.158 -11.297 -4.825 1.00 52.74 80 LYS C CA 1
ATOM 1706 C C . LYS C 1 79 ? 4.387 -12.209 -4.954 1.00 59.85 80 LYS C C 1
ATOM 1707 O O . LYS C 1 79 ? 5.522 -11.796 -4.691 1.00 55.13 80 LYS C O 1
ATOM 1709 N N . GLY D 1 1 ? 0.926 5.785 23.368 1.00 28.24 2 GLY D N 1
ATOM 1710 C CA . GLY D 1 1 ? 0.593 5.980 24.763 1.00 25.95 2 GLY D CA 1
ATOM 1711 C C . GLY D 1 1 ? -0.437 7.072 25.011 1.00 27.00 2 GLY D C 1
ATOM 1712 O O . GLY D 1 1 ? -0.889 7.783 24.094 1.00 25.16 2 GLY D O 1
ATOM 1713 N N . ASP D 1 2 ? -0.804 7.202 26.283 1.00 25.13 3 ASP D N 1
ATOM 1714 C CA . ASP D 1 2 ? -1.891 8.067 26.717 1.00 28.41 3 ASP D CA 1
ATOM 1715 C C . ASP D 1 2 ? -1.376 9.387 27.288 1.00 24.07 3 ASP D C 1
ATOM 1716 O O . ASP D 1 2 ? -0.999 9.437 28.446 1.00 24.37 3 ASP D O 1
ATOM 1721 N N . ALA D 1 3 ? -1.409 10.455 26.492 1.00 24.28 4 ALA D N 1
ATOM 1722 C CA . ALA D 1 3 ? -0.870 11.755 26.903 1.00 23.61 4 ALA D CA 1
ATOM 1723 C C . ALA D 1 3 ? -1.433 12.237 28.235 1.00 28.63 4 ALA D C 1
ATOM 1724 O O . ALA D 1 3 ? -0.728 12.837 29.034 1.00 23.73 4 ALA D O 1
ATOM 1726 N N . ALA D 1 4 ? -2.707 11.971 28.467 1.00 28.18 5 ALA D N 1
ATOM 1727 C CA . ALA D 1 4 ? -3.378 12.470 29.655 1.00 25.58 5 ALA D CA 1
ATOM 1728 C C . ALA D 1 4 ? -2.844 11.806 30.920 1.00 27.23 5 ALA D C 1
ATOM 1729 O O . ALA D 1 4 ? -2.584 12.470 31.925 1.00 32.57 5 ALA D O 1
ATOM 1731 N N . ALA D 1 5 ? -2.693 10.494 30.878 1.00 25.63 6 ALA D N 1
ATOM 1732 C CA . ALA D 1 5 ? -2.085 9.766 31.975 1.00 26.32 6 ALA D CA 1
ATOM 1733 C C . ALA D 1 5 ? -0.628 10.204 32.183 1.00 35.69 6 ALA D C 1
ATOM 1734 O O . ALA D 1 5 ? -0.122 10.247 33.316 1.00 28.52 6 ALA D O 1
ATOM 1736 N N . GLY D 1 6 ? 0.057 10.491 31.082 1.00 29.13 7 GLY D N 1
ATOM 1737 C CA . GLY D 1 6 ? 1.438 10.918 31.150 1.00 24.94 7 GLY D CA 1
ATOM 1738 C C . GLY D 1 6 ? 1.526 12.233 31.884 1.00 27.91 7 GLY D C 1
ATOM 1739 O O . GLY D 1 6 ? 2.398 12.418 32.745 1.00 29.09 7 GLY D O 1
ATOM 1740 N N . LYS D 1 7 ? 0.621 13.150 31.556 1.00 25.49 8 LYS D N 1
ATOM 1741 C CA . LYS D 1 7 ? 0.666 14.490 32.131 1.00 26.84 8 LYS D CA 1
ATOM 1742 C C . LYS D 1 7 ? 0.509 14.392 33.625 1.00 27.67 8 LYS D C 1
ATOM 1743 O O . LYS D 1 7 ? 1.099 15.162 34.364 1.00 23.31 8 LYS D O 1
ATOM 1749 N N . ALA D 1 8 ? -0.297 13.429 34.058 1.00 29.61 9 ALA D N 1
ATOM 1750 C CA . ALA D 1 8 ? -0.572 13.253 35.469 1.00 31.06 9 ALA D CA 1
ATOM 1751 C C . ALA D 1 8 ? 0.659 12.684 36.194 1.00 27.95 9 ALA D C 1
ATOM 1752 O O . ALA D 1 8 ? 0.802 12.883 37.379 1.00 30.77 9 ALA D O 1
ATOM 1754 N N . LYS D 1 9 ? 1.566 12.023 35.474 1.00 25.67 10 LYS D N 1
ATOM 1755 C CA . LYS D 1 9 ? 2.787 11.463 36.071 1.00 22.62 10 LYS D CA 1
ATOM 1756 C C . LYS D 1 9 ? 4.030 12.346 35.867 1.00 21.17 10 LYS D C 1
ATOM 1757 O O . LYS D 1 9 ? 5.137 11.938 36.165 1.00 25.20 10 LYS D O 1
ATOM 1763 N N . SER D 1 10 ? 3.833 13.554 35.380 1.00 24.52 11 SER D N 1
ATOM 1764 C CA . SER D 1 10 ? 4.923 14.369 34.879 1.00 20.24 11 SER D CA 1
ATOM 1765 C C . SER D 1 10 ? 5.447 15.414 35.853 1.00 24.24 11 SER D C 1
ATOM 1766 O O . SER D 1 10 ? 6.351 16.130 35.491 1.00 17.63 11 SER D O 1
ATOM 1769 N N . VAL D 1 11 ? 4.900 15.505 37.076 1.00 20.34 12 VAL D N 1
ATOM 1770 C CA . VAL D 1 11 ? 5.325 16.540 38.026 1.00 22.66 12 VAL D CA 1
ATOM 1771 C C . VAL D 1 11 ? 6.819 16.474 38.380 1.00 22.60 12 VAL D C 1
ATOM 1772 O O . VAL D 1 11 ? 7.525 17.475 38.391 1.00 20.99 12 VAL D O 1
ATOM 1776 N N . MET D 1 12 ? 7.302 15.293 38.693 1.00 18.64 13 MET D N 1
ATOM 1777 C CA . MET D 1 12 ? 8.715 15.132 38.963 1.00 19.35 13 MET D CA 1
ATOM 1778 C C . MET D 1 12 ? 9.583 15.505 37.722 1.00 22.86 13 MET D C 1
ATOM 1779 O O . MET D 1 12 ? 10.522 16.313 37.833 1.00 18.10 13 MET D O 1
ATOM 1784 N N . CYS D 1 13 ? 9.244 14.952 36.556 1.00 21.03 14 CYS D N 1
ATOM 1785 C CA . CYS D 1 13 ? 9.955 15.247 35.296 1.00 20.27 14 CYS D CA 1
ATOM 1786 C C . CYS D 1 13 ? 10.011 16.730 34.955 1.00 20.54 14 CYS D C 1
ATOM 1787 O O . CYS D 1 13 ? 10.979 17.213 34.403 1.00 17.18 14 CYS D O 1
ATOM 1790 N N . ALA D 1 14 ? 8.936 17.432 35.253 1.00 18.14 15 ALA D N 1
ATOM 1791 C CA . ALA D 1 14 ? 8.829 18.839 34.936 1.00 20.15 15 ALA D CA 1
ATOM 1792 C C . ALA D 1 14 ? 9.846 19.677 35.674 1.00 23.56 15 ALA D C 1
ATOM 1793 O O . ALA D 1 14 ? 10.200 20.770 35.214 1.00 18.25 15 ALA D O 1
ATOM 1795 N N . ALA D 1 15 ? 10.307 19.183 36.817 1.00 18.61 16 ALA D N 1
ATOM 1796 C CA . ALA D 1 15 ? 11.231 19.960 37.643 1.00 22.80 16 ALA D CA 1
ATOM 1797 C C . ALA D 1 15 ? 12.568 20.227 36.933 1.00 24.20 16 ALA D C 1
ATOM 1798 O O . ALA D 1 15 ? 13.238 21.240 37.184 1.00 22.15 16 ALA D O 1
ATOM 1800 N N . CYS D 1 16 ? 12.959 19.307 36.053 1.00 19.60 17 CYS D N 1
ATOM 1801 C CA . CYS D 1 16 ? 14.184 19.446 35.272 1.00 19.49 17 CYS D CA 1
ATOM 1802 C C . CYS D 1 16 ? 13.914 19.679 33.817 1.00 19.78 17 CYS D C 1
ATOM 1803 O O . CYS D 1 16 ? 14.646 20.420 33.170 1.00 23.41 17 CYS D O 1
ATOM 1806 N N . HIS D 1 17 ? 12.873 19.042 33.281 1.00 18.13 18 HIS D N 1
ATOM 1807 C CA . HIS D 1 17 ? 12.632 19.137 31.846 1.00 15.39 18 HIS D CA 1
ATOM 1808 C C . HIS D 1 17 ? 11.666 20.292 31.491 1.00 23.68 18 HIS D C 1
ATOM 1809 O O . HIS D 1 17 ? 11.436 20.580 30.319 1.00 19.02 18 HIS D O 1
ATOM 1816 N N . GLY D 1 18 ? 11.144 20.967 32.513 1.00 22.64 19 GLY D N 1
ATOM 1817 C CA . GLY D 1 18 ? 10.275 22.120 32.324 1.00 22.64 19 GLY D CA 1
ATOM 1818 C C . GLY D 1 18 ? 8.799 21.753 32.308 1.00 23.55 19 GLY D C 1
ATOM 1819 O O . GLY D 1 18 ? 8.421 20.653 31.928 1.00 21.72 19 GLY D O 1
ATOM 1820 N N . ALA D 1 19 ? 7.948 22.684 32.725 1.00 24.67 20 ALA D N 1
ATOM 1821 C CA . ALA D 1 19 ? 6.505 22.444 32.780 1.00 23.68 20 ALA D CA 1
ATOM 1822 C C . ALA D 1 19 ? 5.902 22.274 31.383 1.00 25.93 20 ALA D C 1
ATOM 1823 O O . ALA D 1 19 ? 4.882 21.626 31.232 1.00 29.36 20 ALA D O 1
ATOM 1825 N N . ALA D 1 20 ? 6.544 22.844 30.368 1.00 22.29 21 ALA D N 1
ATOM 1826 C CA . ALA D 1 20 ? 6.101 22.677 28.993 1.00 23.25 21 ALA D CA 1
ATOM 1827 C C . ALA D 1 20 ? 7.177 21.940 28.170 1.00 27.49 21 ALA D C 1
ATOM 1828 O O . ALA D 1 20 ? 7.323 22.17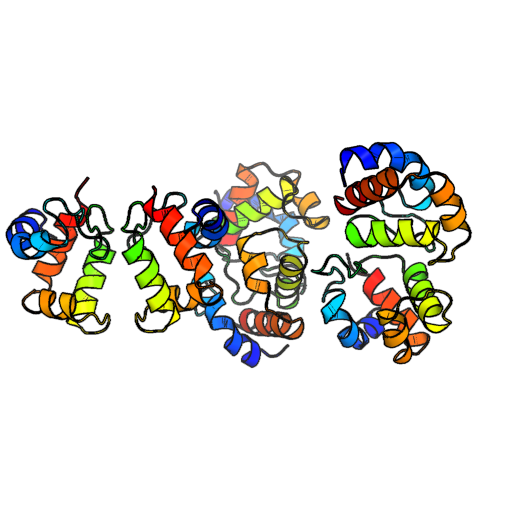5 26.979 1.00 24.70 21 ALA D O 1
ATOM 1830 N N . GLY D 1 21 ? 7.961 21.085 28.811 1.00 21.08 22 GLY D N 1
ATOM 1831 C CA . GLY D 1 21 ? 8.909 20.270 28.061 1.00 22.75 22 GLY D CA 1
ATOM 1832 C C . GLY D 1 21 ? 10.133 21.008 27.525 1.00 25.13 22 GLY D C 1
ATOM 1833 O O . GLY D 1 21 ? 10.944 20.429 26.789 1.00 17.91 22 GLY D O 1
ATOM 1834 N N . VAL D 1 22 ? 10.284 22.279 27.894 1.00 22.93 23 VAL D N 1
ATOM 1835 C CA . VAL D 1 22 ? 11.495 23.044 27.576 1.00 23.99 23 VAL D CA 1
ATOM 1836 C C . VAL D 1 22 ? 12.239 23.342 28.868 1.00 25.03 23 VAL D C 1
ATOM 1837 O O . VAL D 1 22 ? 11.684 23.953 29.793 1.00 22.39 23 VAL D O 1
ATOM 1841 N N . SER D 1 23 ? 13.492 22.904 28.949 1.00 20.68 24 SER D N 1
ATOM 1842 C CA . SER D 1 23 ? 14.230 23.023 30.199 1.00 22.21 24 SER D CA 1
ATOM 1843 C C . SER D 1 23 ? 14.841 24.421 30.371 1.00 23.65 24 SER D C 1
ATOM 1844 O O . SER D 1 23 ? 14.972 25.183 29.419 1.00 18.89 24 SER D O 1
ATOM 1847 N N . ALA D 1 24 ? 15.226 24.720 31.603 1.00 27.99 25 ALA D N 1
ATOM 1848 C CA . ALA D 1 24 ? 15.855 25.978 31.946 1.00 28.74 25 ALA D CA 1
ATOM 1849 C C . ALA D 1 24 ? 17.364 25.790 32.008 1.00 31.43 25 ALA D C 1
ATOM 1850 O O . ALA D 1 24 ? 18.115 26.757 31.896 1.00 33.48 25 ALA D O 1
ATOM 1852 N N . VAL D 1 25 ? 17.792 24.538 32.175 1.00 23.44 26 VAL D N 1
ATOM 1853 C CA . VAL D 1 25 ? 19.165 24.209 32.507 1.00 23.05 26 VAL D CA 1
ATOM 1854 C C . VAL D 1 25 ? 19.883 23.655 31.271 1.00 23.34 26 VAL D C 1
ATOM 1855 O O . VAL D 1 25 ? 19.385 22.734 30.652 1.00 26.33 26 VAL D O 1
ATOM 1859 N N . PRO D 1 26 ? 21.054 24.211 30.912 1.00 24.55 27 PRO D N 1
ATOM 1860 C CA . PRO D 1 26 ? 21.773 23.850 29.672 1.00 26.41 27 PRO D CA 1
ATOM 1861 C C . PRO D 1 26 ? 22.123 22.370 29.430 1.00 25.00 27 PRO D C 1
ATOM 1862 O O . PRO D 1 26 ? 22.293 21.971 28.272 1.00 25.89 27 PRO D O 1
ATOM 1866 N N . THR D 1 27 ? 22.285 21.579 30.482 1.00 23.43 28 THR D N 1
ATOM 1867 C CA . THR D 1 27 ? 22.602 20.164 30.334 1.00 24.40 28 THR D CA 1
ATOM 1868 C C . THR D 1 27 ? 21.383 19.245 30.431 1.00 23.53 28 THR D C 1
ATOM 1869 O O . THR D 1 27 ? 21.517 18.014 30.355 1.00 25.13 28 THR D O 1
ATOM 1873 N N . TYR D 1 28 ? 20.202 19.829 30.628 1.00 19.91 29 TYR D N 1
ATOM 1874 C CA . TYR D 1 28 ? 18.980 19.046 30.682 1.00 17.93 29 TYR D CA 1
ATOM 1875 C C . TYR D 1 28 ? 18.256 19.219 29.386 1.00 17.04 29 TYR D C 1
ATOM 1876 O O . TYR D 1 28 ? 17.935 20.347 28.973 1.00 18.24 29 TYR D O 1
ATOM 1885 N N . PRO D 1 29 ? 17.964 18.105 28.719 1.00 13.74 30 PRO D N 1
ATOM 1886 C CA . PRO D 1 29 ? 17.355 18.248 27.388 1.00 15.84 30 PRO D CA 1
ATOM 1887 C C . PRO D 1 29 ? 15.881 18.683 27.435 1.00 16.37 30 PRO D C 1
ATOM 1888 O O . PRO D 1 29 ? 15.138 18.323 28.378 1.00 17.31 30 PRO D O 1
ATOM 1892 N N . ASN D 1 30 ? 15.482 19.425 26.406 1.00 16.81 31 ASN D N 1
ATOM 1893 C CA . ASN D 1 30 ? 14.078 19.611 26.064 1.00 16.02 31 ASN D CA 1
ATOM 1894 C C . ASN D 1 30 ? 13.451 18.308 25.586 1.00 17.73 31 ASN D C 1
ATOM 1895 O O . ASN D 1 30 ? 14.070 17.539 24.825 1.00 16.60 31 ASN D O 1
ATOM 1900 N N . LEU D 1 31 ? 12.213 18.078 25.989 1.00 16.31 32 LEU D N 1
ATOM 1901 C CA . LEU D 1 31 ? 11.467 16.891 25.560 1.00 15.18 32 LEU D CA 1
ATOM 1902 C C . LEU D 1 31 ? 10.286 17.251 24.669 1.00 17.13 32 LEU D C 1
ATOM 1903 O O . LEU D 1 31 ? 9.734 16.391 23.983 1.00 15.74 32 LEU D O 1
ATOM 1908 N N . ALA D 1 32 ? 9.905 18.528 24.676 1.00 20.44 33 ALA D N 1
ATOM 1909 C CA . ALA D 1 32 ? 8.715 18.976 23.971 1.00 20.70 33 ALA D CA 1
ATOM 1910 C C . ALA D 1 32 ? 8.747 18.703 22.461 1.00 21.56 33 ALA D C 1
ATOM 1911 O O . ALA D 1 32 ? 9.677 19.067 21.777 1.00 20.58 33 ALA D O 1
ATOM 1913 N N . GLY D 1 33 ? 7.719 18.019 21.962 1.00 19.77 34 GLY D N 1
ATOM 1914 C CA . GLY D 1 33 ? 7.588 17.754 20.538 1.00 20.70 34 GLY D CA 1
ATOM 1915 C C . GLY D 1 33 ? 8.531 16.701 19.995 1.00 17.05 34 GLY D C 1
ATOM 1916 O O . GLY D 1 33 ? 8.522 16.457 18.802 1.00 16.73 34 GLY D O 1
ATOM 1917 N N . GLN D 1 34 ? 9.341 16.101 20.860 1.00 17.80 35 GLN D N 1
ATOM 1918 C CA . GLN D 1 34 ? 10.197 14.990 20.479 1.00 16.93 35 GLN D CA 1
ATOM 1919 C C . GLN D 1 34 ? 9.375 13.803 19.945 1.00 19.38 35 GLN D C 1
ATOM 1920 O O . GLN D 1 34 ? 8.210 13.659 20.251 1.00 16.97 35 GLN D O 1
ATOM 1926 N N . LYS D 1 35 ? 9.985 12.994 19.087 1.00 17.03 36 LYS D N 1
ATOM 1927 C CA . LYS D 1 35 ? 9.323 11.786 18.565 1.00 18.44 36 LYS D CA 1
ATOM 1928 C C . LYS D 1 35 ? 8.948 10.810 19.676 1.00 19.48 36 LYS D C 1
ATOM 1929 O O . LYS D 1 35 ? 9.792 10.453 20.527 1.00 14.60 36 LYS D O 1
ATOM 1935 N N . GLU D 1 36 ? 7.691 10.358 19.664 1.00 17.03 37 GLU D N 1
ATOM 1936 C CA . GLU D 1 36 ? 7.204 9.507 20.736 1.00 18.66 37 GLU D CA 1
ATOM 1937 C C . GLU D 1 36 ? 8.011 8.230 20.849 1.00 15.96 37 GLU D C 1
ATOM 1938 O O . GLU D 1 36 ? 8.416 7.850 21.941 1.00 15.80 37 GLU D O 1
ATOM 1944 N N . ALA D 1 37 ? 8.279 7.571 19.735 1.00 17.80 38 ALA D N 1
ATOM 1945 C CA . ALA D 1 37 ? 8.982 6.285 19.772 1.00 16.17 38 ALA D CA 1
ATOM 1946 C C . ALA D 1 37 ? 10.414 6.465 20.342 1.00 14.97 38 ALA D C 1
ATOM 1947 O O . ALA D 1 37 ? 10.901 5.636 21.106 1.00 15.93 38 ALA D O 1
ATOM 1949 N N . TYR D 1 38 ? 11.070 7.552 19.947 1.00 15.95 39 TYR D N 1
ATOM 1950 C CA . TYR D 1 38 ? 12.407 7.840 20.424 1.00 13.33 39 TYR D CA 1
ATOM 1951 C C . TYR D 1 38 ? 12.410 8.002 21.964 1.00 13.59 39 TYR D C 1
ATOM 1952 O O . TYR D 1 38 ? 13.242 7.405 22.675 1.00 16.00 39 TYR D O 1
ATOM 1961 N N . LEU D 1 39 ? 11.482 8.797 22.476 1.00 14.70 40 LEU D N 1
ATOM 1962 C CA . LEU D 1 39 ? 11.396 9.057 23.909 1.00 15.74 40 LEU D CA 1
ATOM 1963 C C . LEU D 1 39 ? 11.137 7.761 24.664 1.00 16.79 40 LEU D C 1
ATOM 1964 O O . LEU D 1 39 ? 11.735 7.503 25.702 1.00 14.33 40 LEU D O 1
ATOM 1969 N N . THR D 1 40 ? 10.243 6.939 24.128 1.00 17.67 41 THR D N 1
ATOM 1970 C CA . THR D 1 40 ? 9.974 5.661 24.746 1.00 16.22 41 THR D CA 1
ATOM 1971 C C . THR D 1 40 ? 11.218 4.778 24.798 1.00 20.21 41 THR D C 1
ATOM 1972 O O . THR D 1 40 ? 11.512 4.167 25.826 1.00 22.69 41 THR D O 1
ATOM 1976 N N . LYS D 1 41 ? 11.958 4.699 23.694 1.00 15.89 42 LYS D N 1
ATOM 1977 C CA . LYS D 1 41 ? 13.205 3.951 23.696 1.00 18.07 42 LYS D CA 1
ATOM 1978 C C . LYS D 1 41 ? 14.163 4.428 24.793 1.00 19.49 42 LYS D C 1
ATOM 1979 O O . LYS D 1 41 ? 14.714 3.597 25.500 1.00 16.79 42 LYS D O 1
ATOM 1985 N N . GLN D 1 42 ? 14.349 5.744 24.937 1.00 18.05 43 GLN D N 1
ATOM 1986 C CA . GLN D 1 42 ? 15.320 6.269 25.893 1.00 16.54 43 GLN D CA 1
ATOM 1987 C C . GLN D 1 42 ? 14.932 5.890 27.317 1.00 16.50 43 GLN D C 1
ATOM 1988 O O . GLN D 1 42 ? 15.785 5.493 28.106 1.00 16.84 43 GLN D O 1
ATOM 1994 N N . LEU D 1 43 ? 13.651 6.024 27.647 1.00 16.05 44 LEU D N 1
ATOM 1995 C CA . LEU D 1 43 ? 13.181 5.653 28.982 1.00 13.98 44 LEU D CA 1
ATOM 1996 C C . LEU D 1 43 ? 13.421 4.159 29.267 1.00 21.53 44 LEU D C 1
ATOM 1997 O O . LEU D 1 43 ? 13.979 3.802 30.321 1.00 19.08 44 LEU D O 1
ATOM 2002 N N . ASN D 1 44 ? 13.028 3.291 28.331 1.00 22.52 45 ASN D N 1
ATOM 2003 C CA . ASN D 1 44 ? 13.326 1.853 28.440 1.00 22.79 45 ASN D CA 1
ATOM 2004 C C . ASN D 1 44 ? 14.809 1.633 28.597 1.00 24.23 45 ASN D C 1
ATOM 2005 O O . ASN D 1 44 ? 15.211 0.781 29.378 1.00 26.90 45 ASN D O 1
ATOM 2010 N N . ASP D 1 45 ? 15.619 2.386 27.846 1.00 19.24 46 ASP D N 1
ATOM 2011 C CA . ASP D 1 45 ? 17.091 2.229 27.894 1.00 20.62 46 ASP D CA 1
ATOM 2012 C C . ASP D 1 45 ? 17.737 2.697 29.194 1.00 24.29 46 ASP D C 1
ATOM 2013 O O . ASP D 1 45 ? 18.732 2.121 29.638 1.00 25.71 46 ASP D O 1
ATOM 2018 N N . PHE D 1 46 ? 17.197 3.746 29.808 1.00 24.61 47 PHE D N 1
ATOM 2019 C CA . PHE D 1 46 ? 17.606 4.115 31.164 1.00 20.86 47 PHE D CA 1
ATOM 2020 C C . PHE D 1 46 ? 17.235 3.017 32.172 1.00 22.83 47 PHE D C 1
ATOM 2021 O O . PHE D 1 46 ? 17.996 2.714 33.084 1.00 25.67 47 PHE D O 1
ATOM 2029 N N . LYS D 1 47 ? 16.052 2.438 32.042 1.00 21.14 48 LYS D N 1
ATOM 2030 C CA . LYS D 1 47 ? 15.602 1.438 33.020 1.00 27.91 48 LYS D CA 1
ATOM 2031 C C . LYS D 1 47 ? 16.377 0.120 32.905 1.00 36.47 48 LYS D C 1
ATOM 2032 O O . LYS D 1 47 ? 16.735 -0.509 33.907 1.00 34.75 48 LYS D O 1
ATOM 2038 N N . SER D 1 48 ? 16.641 -0.275 31.669 1.00 32.43 49 SER D N 1
ATOM 2039 C CA . SER D 1 48 ? 17.384 -1.494 31.373 1.00 34.10 49 SER D CA 1
ATOM 2040 C C . SER D 1 48 ? 18.869 -1.302 31.644 1.00 35.57 49 SER D C 1
ATOM 2041 O O . SER D 1 48 ? 19.619 -2.270 31.709 1.00 40.75 49 SER D O 1
ATOM 2044 N N . GLY D 1 49 ? 19.290 -0.046 31.770 1.00 35.08 50 GLY D N 1
ATOM 2045 C CA . GLY D 1 49 ? 20.685 0.273 32.012 1.00 31.96 50 GLY D CA 1
ATOM 2046 C C . GLY D 1 49 ? 21.512 0.314 30.741 1.00 35.13 50 GLY D C 1
ATOM 2047 O O . GLY D 1 49 ? 22.722 0.539 30.798 1.00 36.09 50 GLY D O 1
ATOM 2048 N N . LYS D 1 50 ? 20.865 0.099 29.593 1.00 33.65 51 LYS D N 1
ATOM 2049 C CA . LYS D 1 50 ? 21.553 0.169 28.301 1.00 36.17 51 LYS D CA 1
ATOM 2050 C C . LYS D 1 50 ? 22.017 1.596 27.953 1.00 35.24 51 LYS D C 1
ATOM 2051 O O . LYS D 1 50 ? 22.966 1.754 27.210 1.00 30.36 51 LYS D O 1
ATOM 2057 N N . ARG D 1 51 ? 21.314 2.612 28.464 1.00 24.36 52 ARG D N 1
ATOM 2058 C CA . ARG D 1 51 ? 21.799 4.000 28.450 1.00 30.24 52 ARG D CA 1
ATOM 2059 C C . ARG D 1 51 ? 22.172 4.420 29.878 1.00 29.83 52 ARG D C 1
ATOM 2060 O O . ARG D 1 51 ? 21.336 4.406 30.794 1.00 27.55 52 ARG D O 1
ATOM 2068 N N . ASN D 1 52 ? 23.450 4.743 30.062 1.00 31.76 53 ASN D N 1
ATOM 2069 C CA . ASN D 1 52 ? 23.998 5.071 31.378 1.00 41.91 53 ASN D CA 1
ATOM 2070 C C . ASN D 1 52 ? 23.975 6.554 31.726 1.00 41.07 53 ASN D C 1
ATOM 2071 O O . ASN D 1 52 ? 24.720 7.369 31.161 1.00 48.97 53 ASN D O 1
ATOM 2076 N N . ASP D 1 53 ? 23.103 6.890 32.664 1.00 32.54 54 ASP D N 1
ATOM 2077 C CA . ASP D 1 53 ? 23.136 8.178 33.301 1.00 30.26 54 ASP D CA 1
ATOM 2078 C C . ASP D 1 53 ? 22.599 7.983 34.702 1.00 32.71 54 ASP D C 1
ATOM 2079 O O . ASP D 1 53 ? 21.418 7.636 34.856 1.00 38.48 54 ASP D O 1
ATOM 2084 N N . PRO D 1 54 ? 23.447 8.195 35.727 1.00 28.62 55 PRO D N 1
ATOM 2085 C CA . PRO D 1 54 ? 22.992 7.904 37.099 1.00 35.46 55 PRO D CA 1
ATOM 2086 C C . PRO D 1 54 ? 21.662 8.599 37.467 1.00 30.49 55 PRO D C 1
ATOM 2087 O O . PRO D 1 54 ? 20.791 7.973 38.105 1.00 28.89 55 PRO D O 1
ATOM 2091 N N . THR D 1 55 ? 21.486 9.846 37.024 1.00 28.36 56 THR D N 1
ATOM 2092 C CA . THR D 1 55 ? 20.273 10.614 37.365 1.00 22.89 56 THR D CA 1
ATOM 2093 C C . THR D 1 55 ? 19.008 9.950 36.766 1.00 22.77 56 THR D C 1
ATOM 2094 O O . THR D 1 55 ? 18.080 9.572 37.500 1.00 27.13 56 THR D O 1
ATOM 2098 N N . MET D 1 56 ? 18.986 9.750 35.451 1.00 18.73 57 MET D N 1
ATOM 2099 C CA . MET D 1 56 ? 17.807 9.161 34.806 1.00 19.20 57 MET D CA 1
ATOM 2100 C C . MET D 1 56 ? 17.540 7.693 35.103 1.00 25.20 57 MET D C 1
ATOM 2101 O O . MET D 1 56 ? 16.387 7.243 35.031 1.00 23.98 57 MET D O 1
ATOM 2106 N N . LYS D 1 57 ? 18.574 6.946 35.462 1.00 20.13 58 LYS D N 1
ATOM 2107 C CA . LYS D 1 57 ? 18.350 5.569 35.855 1.00 22.94 58 LYS D CA 1
ATOM 2108 C C . LYS D 1 57 ? 17.465 5.634 37.066 1.00 28.06 58 LYS D C 1
ATOM 2109 O O . LYS D 1 57 ? 16.431 4.964 37.117 1.00 29.83 58 LYS D O 1
ATOM 2115 N N . GLY D 1 58 ? 17.830 6.504 38.003 1.00 27.48 59 GLY D N 1
ATOM 2116 C CA . GLY D 1 58 ? 17.065 6.684 39.219 1.00 28.38 59 GLY D CA 1
ATOM 2117 C C . GLY D 1 58 ? 15.616 7.016 38.910 1.00 27.17 59 GLY D C 1
ATOM 2118 O O . GLY D 1 58 ? 14.690 6.456 39.498 1.00 25.19 59 GLY D O 1
ATOM 2119 N N . MET D 1 59 ? 15.432 7.903 37.942 1.00 25.49 60 MET D N 1
ATOM 2120 C CA . MET D 1 59 ? 14.128 8.474 37.654 1.00 24.28 60 MET D CA 1
ATOM 2121 C C . MET D 1 59 ? 13.153 7.475 37.046 1.00 26.74 60 MET D C 1
ATOM 2122 O O . MET D 1 59 ? 11.959 7.641 37.190 1.00 26.75 60 MET D O 1
ATOM 2127 N N . VAL D 1 60 ? 13.653 6.434 36.390 1.00 27.31 61 VAL D N 1
ATOM 2128 C CA . VAL D 1 60 ? 12.774 5.526 35.668 1.00 29.49 61 VAL D CA 1
ATOM 2129 C C . VAL D 1 60 ? 12.488 4.237 36.426 1.00 33.51 61 VAL D C 1
ATOM 2130 O O . VAL D 1 60 ? 11.600 3.487 36.057 1.00 29.47 61 VAL D O 1
ATOM 2134 N N . MET D 1 61 ? 13.215 3.987 37.501 1.00 36.29 62 MET D N 1
ATOM 2135 C CA . MET D 1 61 ? 13.064 2.709 38.177 1.00 40.00 62 MET D CA 1
ATOM 2136 C C . MET D 1 61 ? 11.607 2.438 38.596 1.00 36.91 62 MET D C 1
ATOM 2137 O O . MET D 1 61 ? 11.172 1.301 38.555 1.00 41.65 62 MET D O 1
ATOM 2142 N N . ALA D 1 62 ? 10.834 3.476 38.900 1.00 37.81 63 ALA D N 1
ATOM 2143 C CA . ALA D 1 62 ? 9.461 3.274 39.387 1.00 48.48 63 ALA D CA 1
ATOM 2144 C C . ALA D 1 62 ? 8.388 3.198 38.292 1.00 38.48 63 ALA D C 1
ATOM 2145 O O . ALA D 1 62 ? 7.219 2.960 38.591 1.00 41.90 63 ALA D O 1
ATOM 2147 N N . LEU D 1 63 ? 8.787 3.380 37.039 1.00 33.29 64 LEU D N 1
ATOM 2148 C CA . LEU D 1 63 ? 7.836 3.504 35.937 1.00 31.09 64 LEU D CA 1
ATOM 2149 C C . LEU D 1 63 ? 7.559 2.170 35.247 1.00 28.81 64 LEU D C 1
ATOM 2150 O O . LEU D 1 63 ? 8.500 1.467 34.865 1.00 30.99 64 LEU D O 1
ATOM 2155 N N . SER D 1 64 ? 6.277 1.844 35.064 1.00 29.07 65 SER D N 1
ATOM 2156 C CA . SER D 1 64 ? 5.887 0.694 34.245 1.00 27.87 65 SER D CA 1
ATOM 2157 C C . SER D 1 64 ? 6.118 1.002 32.770 1.00 29.30 65 SER D C 1
ATOM 2158 O O . SER D 1 64 ? 6.339 2.160 32.404 1.00 23.92 65 SER D O 1
ATOM 2161 N N . PRO D 1 65 ? 6.104 -0.033 31.926 1.00 30.56 66 PRO D N 1
ATOM 2162 C CA . PRO D 1 65 ? 6.134 0.163 30.475 1.00 32.89 66 PRO D CA 1
ATOM 2163 C C . PRO D 1 65 ? 5.031 1.073 29.977 1.00 30.42 66 PRO D C 1
ATOM 2164 O O . PRO D 1 65 ? 5.319 1.899 29.127 1.00 29.82 66 PRO D O 1
ATOM 2168 N N . ALA D 1 66 ? 3.813 0.962 30.502 1.00 26.76 67 ALA D N 1
ATOM 2169 C CA . ALA D 1 66 ? 2.749 1.859 30.091 1.00 30.65 67 ALA D CA 1
ATOM 2170 C C . ALA D 1 66 ? 3.028 3.314 30.513 1.00 26.10 67 ALA D C 1
ATOM 2171 O O . ALA D 1 66 ? 2.830 4.226 29.716 1.00 26.04 67 ALA D O 1
ATOM 2173 N N . ASP D 1 67 ? 3.494 3.521 31.747 1.00 23.52 68 ASP D N 1
ATOM 2174 C CA . ASP D 1 6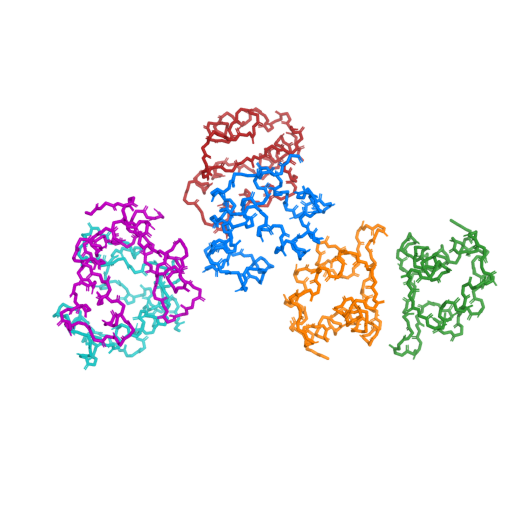7 ? 3.836 4.860 32.237 1.00 23.86 68 ASP D CA 1
ATOM 2175 C C . ASP D 1 67 ? 4.858 5.503 31.288 1.00 22.29 68 ASP D C 1
ATOM 2176 O O . ASP D 1 67 ? 4.746 6.675 30.927 1.00 20.53 68 ASP D O 1
ATOM 2181 N N . MET D 1 68 ? 5.849 4.732 30.873 1.00 22.42 69 MET D N 1
ATOM 2182 C CA . MET D 1 68 ? 6.895 5.290 30.006 1.00 22.34 69 MET D CA 1
ATOM 2183 C C . MET D 1 68 ? 6.354 5.683 28.630 1.00 22.81 69 MET D C 1
ATOM 2184 O O . MET D 1 68 ? 6.737 6.732 28.091 1.00 21.58 69 MET D O 1
ATOM 2189 N N . GLU D 1 69 ? 5.495 4.835 28.059 1.00 21.64 70 GLU D N 1
ATOM 2190 C CA . GLU D 1 69 ? 4.788 5.159 26.826 1.00 22.98 70 GLU D CA 1
ATOM 2191 C C . GLU D 1 69 ? 3.921 6.377 27.019 1.00 20.53 70 GLU D C 1
ATOM 2192 O O . GLU D 1 69 ? 3.816 7.229 26.133 1.00 21.07 70 GLU D O 1
ATOM 2198 N N . ASN D 1 70 ? 3.271 6.456 28.178 1.00 21.97 71 ASN D N 1
ATOM 2199 C CA . ASN D 1 70 ? 2.350 7.552 28.450 1.00 22.29 71 ASN D CA 1
ATOM 2200 C C . ASN D 1 70 ? 3.092 8.873 28.594 1.00 21.67 71 ASN D C 1
ATOM 2201 O O . ASN D 1 70 ? 2.640 9.895 28.094 1.00 18.94 71 ASN D O 1
ATOM 2206 N N . LEU D 1 71 ? 4.244 8.854 29.271 1.00 21.44 72 LEU D N 1
ATOM 2207 C CA . LEU D 1 71 ? 5.057 10.065 29.372 1.00 19.39 72 LEU D CA 1
ATOM 2208 C C . LEU D 1 71 ? 5.576 10.475 27.985 1.00 16.86 72 LEU D C 1
ATOM 2209 O O . LEU D 1 71 ? 5.493 11.644 27.606 1.00 15.46 72 LEU D O 1
ATOM 2214 N N . ALA D 1 72 ? 6.069 9.511 27.214 1.00 17.62 73 ALA D N 1
ATOM 2215 C CA . ALA D 1 72 ? 6.521 9.800 25.848 1.00 19.59 73 ALA D CA 1
ATOM 2216 C C . ALA D 1 72 ? 5.443 10.476 25.008 1.00 18.88 73 ALA D C 1
ATOM 2217 O O . ALA D 1 72 ? 5.702 11.464 24.337 1.00 16.97 73 ALA D O 1
ATOM 2219 N N . ALA D 1 73 ? 4.216 9.975 25.063 1.00 22.52 74 ALA D N 1
ATOM 2220 C CA . ALA D 1 73 ? 3.132 10.570 24.296 1.00 18.22 74 ALA D CA 1
ATOM 2221 C C . ALA D 1 73 ? 2.807 11.966 24.810 1.00 19.13 74 ALA D C 1
ATOM 2222 O O . ALA D 1 73 ? 2.527 12.868 24.040 1.00 20.31 74 ALA D O 1
ATOM 2224 N N . TYR D 1 74 ? 2.834 12.147 26.120 1.00 18.59 75 TYR D N 1
ATOM 2225 C CA . TYR D 1 74 ? 2.619 13.465 26.689 1.00 20.06 75 TYR D CA 1
ATOM 2226 C C . TYR D 1 74 ? 3.596 14.505 26.115 1.00 19.59 75 TYR D C 1
ATOM 2227 O O . TYR D 1 74 ? 3.180 15.514 25.551 1.00 15.90 75 TYR D O 1
ATOM 2236 N N . TYR D 1 75 ? 4.902 14.253 26.226 1.00 19.19 76 TYR D N 1
ATOM 2237 C CA . TYR D 1 75 ? 5.875 15.200 25.691 1.00 19.44 76 TYR D CA 1
ATOM 2238 C C . TYR D 1 75 ? 5.805 15.333 24.163 1.00 18.87 76 TYR D C 1
ATOM 2239 O O . TYR D 1 75 ? 5.883 16.437 23.626 1.00 19.36 76 TYR D O 1
ATOM 2248 N N . ALA D 1 76 ? 5.629 14.215 23.476 1.00 19.18 77 ALA D N 1
ATOM 2249 C CA . ALA D 1 76 ? 5.658 14.204 22.008 1.00 22.56 77 ALA D CA 1
ATOM 2250 C C . ALA D 1 76 ? 4.522 15.053 21.410 1.00 23.73 77 ALA D C 1
ATOM 2251 O O . ALA D 1 76 ? 4.622 15.603 20.328 1.00 20.07 77 ALA D O 1
ATOM 2253 N N . ASN D 1 77 ? 3.450 15.190 22.158 1.00 23.19 78 ASN D N 1
ATOM 2254 C CA . ASN D 1 77 ? 2.261 15.786 21.624 1.00 29.11 78 ASN D CA 1
ATOM 2255 C C . ASN D 1 77 ? 2.017 17.193 22.189 1.00 32.67 78 ASN D C 1
ATOM 2256 O O . ASN D 1 77 ? 0.981 17.798 21.945 1.00 31.47 78 ASN D O 1
ATOM 2261 N N . MET D 1 78 ? 3.023 17.721 22.890 1.00 30.21 79 MET D N 1
ATOM 2262 C CA . MET D 1 78 ? 2.967 19.069 23.432 1.00 36.40 79 MET D CA 1
ATOM 2263 C C . MET D 1 78 ? 3.851 19.985 22.592 1.00 43.20 79 MET D C 1
ATOM 2264 O O . MET D 1 78 ? 3.542 20.260 21.433 1.00 38.80 79 MET D O 1
ATOM 2269 N N . GLY E 1 1 ? 42.621 23.029 42.989 1.00 40.32 2 GLY E N 1
ATOM 2270 C CA . GLY E 1 1 ? 42.639 23.562 41.639 1.00 30.79 2 GLY E CA 1
ATOM 2271 C C . GLY E 1 1 ? 41.267 24.076 41.280 1.00 29.36 2 GLY E C 1
ATOM 2272 O O . GLY E 1 1 ? 40.292 23.813 41.995 1.00 35.55 2 GLY E O 1
ATOM 2273 N N . ASP E 1 2 ? 41.177 24.801 40.168 1.00 37.46 3 ASP E N 1
ATOM 2274 C CA . ASP E 1 2 ? 39.898 25.388 39.734 1.00 31.45 3 ASP E CA 1
ATOM 2275 C C . ASP E 1 2 ? 39.393 24.809 38.413 1.00 23.81 3 ASP E C 1
ATOM 2276 O O . ASP E 1 2 ? 40.030 24.986 37.385 1.00 23.90 3 ASP E O 1
ATOM 2281 N N . ALA E 1 3 ? 38.226 24.161 38.447 1.00 25.57 4 ALA E N 1
ATOM 2282 C CA . ALA E 1 3 ? 37.684 23.501 37.267 1.00 26.30 4 ALA E CA 1
ATOM 2283 C C . ALA E 1 3 ? 37.479 24.428 36.084 1.00 29.75 4 ALA E C 1
ATOM 2284 O O . ALA E 1 3 ? 37.847 24.085 34.967 1.00 27.99 4 ALA E O 1
ATOM 2286 N N . ALA E 1 4 ? 36.876 25.591 36.319 1.00 27.59 5 ALA E N 1
ATOM 2287 C CA . ALA E 1 4 ? 36.679 26.554 35.248 1.00 26.73 5 ALA E CA 1
ATOM 2288 C C . ALA E 1 4 ? 37.993 26.885 34.502 1.00 16.87 5 ALA E C 1
ATOM 2289 O O . ALA E 1 4 ? 38.041 26.960 33.281 1.00 23.78 5 ALA E O 1
ATOM 2291 N N . ALA E 1 5 ? 39.064 27.076 35.254 1.00 22.36 6 ALA E N 1
ATOM 2292 C CA . ALA E 1 5 ? 40.374 27.360 34.692 1.00 22.34 6 ALA E CA 1
ATOM 2293 C C . ALA E 1 5 ? 40.939 26.169 33.902 1.00 26.03 6 ALA E C 1
ATOM 2294 O O . ALA E 1 5 ? 41.534 26.350 32.843 1.00 23.86 6 ALA E O 1
ATOM 2296 N N . GLY E 1 6 ? 40.758 24.954 34.425 1.00 25.47 7 GLY E N 1
ATOM 2297 C CA . GLY E 1 6 ? 41.190 23.761 33.709 1.00 23.75 7 GLY E CA 1
ATOM 2298 C C . GLY E 1 6 ? 40.438 23.601 32.392 1.00 25.69 7 GLY E C 1
ATOM 2299 O O . GLY E 1 6 ? 41.021 23.207 31.388 1.00 24.17 7 GLY E O 1
ATOM 2300 N N . LYS E 1 7 ? 39.136 23.900 32.399 1.00 26.22 8 LYS E N 1
ATOM 2301 C CA . LYS E 1 7 ? 38.333 23.803 31.171 1.00 27.43 8 LYS E CA 1
ATOM 2302 C C . LYS E 1 7 ? 38.964 24.540 29.974 1.00 23.41 8 LYS E C 1
ATOM 2303 O O . LYS E 1 7 ? 39.060 24.004 28.860 1.00 23.88 8 LYS E O 1
ATOM 2309 N N . ALA E 1 8 ? 39.468 25.739 30.232 1.00 25.63 9 ALA E N 1
ATOM 2310 C CA . ALA E 1 8 ? 40.055 26.567 29.202 1.00 26.15 9 ALA E CA 1
ATOM 2311 C C . ALA E 1 8 ? 41.325 25.947 28.586 1.00 29.08 9 ALA E C 1
ATOM 2312 O O . ALA E 1 8 ? 41.540 26.010 27.365 1.00 32.43 9 ALA E O 1
ATOM 2314 N N . LYS E 1 9 ? 42.149 25.313 29.424 1.00 27.60 10 LYS E N 1
ATOM 2315 C CA . LYS E 1 9 ? 43.402 24.705 28.964 1.00 20.14 10 LYS E CA 1
ATOM 2316 C C . LYS E 1 9 ? 43.189 23.372 28.246 1.00 22.52 10 LYS E C 1
ATOM 2317 O O . LYS E 1 9 ? 44.071 22.878 27.561 1.00 19.94 10 LYS E O 1
ATOM 2323 N N . SER E 1 10 ? 42.004 22.800 28.432 1.00 24.86 11 SER E N 1
ATOM 2324 C CA . SER E 1 10 ? 41.721 21.427 28.050 1.00 21.22 11 SER E CA 1
ATOM 2325 C C . SER E 1 10 ? 41.619 21.257 26.560 1.00 23.16 11 SER E C 1
ATOM 2326 O O . SER E 1 10 ? 41.577 20.152 26.068 1.00 18.82 11 SER E O 1
ATOM 2329 N N . VAL E 1 11 ? 41.635 22.367 25.833 1.00 29.61 12 VAL E N 1
ATOM 2330 C CA . VAL E 1 11 ? 41.668 22.289 24.385 1.00 30.56 12 VAL E CA 1
ATOM 2331 C C . VAL E 1 11 ? 42.891 21.492 23.886 1.00 21.03 12 VAL E C 1
ATOM 2332 O O . VAL E 1 11 ? 42.868 20.874 22.817 1.00 22.27 12 VAL E O 1
ATOM 2336 N N . MET E 1 12 ? 43.968 21.467 24.647 1.00 23.10 13 MET E N 1
ATOM 2337 C CA . MET E 1 12 ? 45.130 20.710 24.180 1.00 22.40 13 MET E CA 1
ATOM 2338 C C . MET E 1 12 ? 45.064 19.213 24.534 1.00 20.03 13 MET E C 1
ATOM 2339 O O . MET E 1 12 ? 45.901 18.442 24.065 1.00 25.60 13 MET E O 1
ATOM 2344 N N . CYS E 1 13 ? 44.059 18.801 25.303 1.00 21.25 14 CYS E N 1
ATOM 2345 C CA . CYS E 1 13 ? 43.957 17.394 25.768 1.00 18.10 14 CYS E CA 1
ATOM 2346 C C . CYS E 1 13 ? 42.822 16.612 25.068 1.00 19.87 14 CYS E C 1
ATOM 2347 O O . CYS E 1 13 ? 42.838 15.378 24.989 1.00 21.10 14 CYS E O 1
ATOM 2350 N N . ALA E 1 14 ? 41.858 17.353 24.548 1.00 17.97 15 ALA E N 1
ATOM 2351 C CA . ALA E 1 14 ? 40.533 16.824 24.199 1.00 18.37 15 ALA E CA 1
ATOM 2352 C C . ALA E 1 14 ? 40.614 15.900 23.025 1.00 20.87 15 ALA E C 1
ATOM 2353 O O . ALA E 1 14 ? 39.841 14.954 22.919 1.00 19.23 15 ALA E O 1
ATOM 2355 N N . ALA E 1 15 ? 41.574 16.149 22.154 1.00 20.78 16 ALA E N 1
ATOM 2356 C CA . ALA E 1 15 ? 41.720 15.360 20.959 1.00 18.13 16 ALA E CA 1
ATOM 2357 C C . ALA E 1 15 ? 42.120 13.898 21.266 1.00 22.58 16 ALA E C 1
ATOM 2358 O O . ALA E 1 15 ? 41.859 13.005 20.475 1.00 18.19 16 ALA E O 1
ATOM 2360 N N . CYS E 1 16 ? 42.744 13.667 22.417 1.00 21.49 17 CYS E N 1
ATOM 2361 C CA . CYS E 1 16 ? 43.133 12.328 22.831 1.00 18.18 17 CYS E CA 1
ATOM 2362 C C . CYS E 1 16 ? 42.316 11.802 23.993 1.00 17.87 17 CYS E C 1
ATOM 2363 O O . CYS E 1 16 ? 41.912 10.663 23.978 1.00 19.91 17 CYS E O 1
ATOM 2366 N N . HIS E 1 17 ? 42.121 12.617 25.014 1.00 16.69 18 HIS E N 1
ATOM 2367 C CA . HIS E 1 17 ? 41.417 12.157 26.207 1.00 18.33 18 HIS E CA 1
ATOM 2368 C C . HIS E 1 17 ? 39.901 12.342 26.116 1.00 20.48 18 HIS E C 1
ATOM 2369 O O . HIS E 1 17 ? 39.189 11.906 27.010 1.00 16.12 18 HIS E O 1
ATOM 2376 N N . GLY E 1 18 ? 39.420 12.956 25.027 1.00 19.04 19 GLY E N 1
ATOM 2377 C CA . GLY E 1 18 ? 37.995 13.162 24.807 1.00 19.41 19 GLY E CA 1
ATOM 2378 C C . GLY E 1 18 ? 37.543 14.515 25.321 1.00 20.99 19 GLY E C 1
ATOM 2379 O O . GLY E 1 18 ? 38.086 14.990 26.300 1.00 15.83 19 GLY E O 1
ATOM 2380 N N . ALA E 1 19 ? 36.552 15.120 24.667 1.00 17.45 20 ALA E N 1
ATOM 2381 C CA . ALA E 1 19 ? 35.996 16.396 25.102 1.00 22.86 20 ALA E CA 1
ATOM 2382 C C . ALA E 1 19 ? 35.340 16.260 26.455 1.00 24.64 20 ALA E C 1
ATOM 2383 O O . ALA E 1 19 ? 35.266 17.228 27.188 1.00 23.59 20 ALA E O 1
ATOM 2385 N N . ALA E 1 20 ? 34.873 15.057 26.798 1.00 20.50 21 ALA E N 1
ATOM 2386 C CA . ALA E 1 20 ? 34.278 14.857 28.102 1.00 18.76 21 ALA E CA 1
ATOM 2387 C C . ALA E 1 20 ? 35.081 13.831 28.917 1.00 19.83 21 ALA E C 1
ATOM 2388 O O . ALA E 1 20 ? 34.536 13.132 29.758 1.00 19.30 21 ALA E O 1
ATOM 2390 N N . GLY E 1 21 ? 36.384 13.750 28.651 1.00 17.17 22 GLY E N 1
ATOM 2391 C CA . GLY E 1 21 ? 37.280 13.032 29.525 1.00 19.14 22 GLY E CA 1
ATOM 2392 C C . GLY E 1 21 ? 37.267 11.522 29.337 1.00 16.37 22 GLY E C 1
ATOM 2393 O O . GLY E 1 21 ? 37.888 10.790 30.098 1.00 15.84 22 GLY E O 1
ATOM 2394 N N . VAL E 1 22 ? 36.566 11.054 28.316 1.00 14.45 23 VAL E N 1
ATOM 2395 C CA . VAL E 1 22 ? 36.605 9.637 27.961 1.00 18.85 23 VAL E CA 1
ATOM 2396 C C . VAL E 1 22 ? 37.104 9.468 26.536 1.00 15.58 23 VAL E C 1
ATOM 2397 O O . VAL E 1 22 ? 36.531 10.017 25.598 1.00 18.13 23 VAL E O 1
ATOM 2401 N N . SER E 1 23 ? 38.159 8.685 26.368 1.00 17.28 24 SER E N 1
ATOM 2402 C CA . SER E 1 23 ? 38.822 8.600 25.067 1.00 19.36 24 SER E CA 1
ATOM 2403 C C . SER E 1 23 ? 38.107 7.621 24.128 1.00 18.92 24 SER E C 1
ATOM 2404 O O . SER E 1 23 ? 37.238 6.846 24.561 1.00 17.83 24 SER E O 1
ATOM 2407 N N . ALA E 1 24 ? 38.469 7.668 22.844 1.00 15.36 25 ALA E N 1
ATOM 2408 C CA . ALA E 1 24 ? 37.878 6.769 21.849 1.00 22.99 25 ALA E CA 1
ATOM 2409 C C . ALA E 1 24 ? 38.847 5.642 21.481 1.00 26.41 25 ALA E C 1
ATOM 2410 O O . ALA E 1 24 ? 38.514 4.756 20.695 1.00 27.53 25 ALA E O 1
ATOM 2412 N N . VAL E 1 25 ? 40.029 5.677 22.087 1.00 20.67 26 VAL E N 1
ATOM 2413 C CA . VAL E 1 25 ? 41.189 4.913 21.640 1.00 24.48 26 VAL E CA 1
ATOM 2414 C C . VAL E 1 25 ? 41.766 4.155 22.835 1.00 27.74 26 VAL E C 1
ATOM 2415 O O . VAL E 1 25 ? 41.902 4.721 23.923 1.00 25.85 26 VAL E O 1
ATOM 2419 N N . PRO E 1 26 ? 42.086 2.866 22.644 1.00 29.35 27 PRO E N 1
ATOM 2420 C CA . PRO E 1 26 ? 42.446 2.028 23.793 1.00 25.98 27 PRO E CA 1
ATOM 2421 C C . PRO E 1 26 ? 43.734 2.400 24.501 1.00 21.62 27 PRO E C 1
ATOM 2422 O O . PRO E 1 26 ? 43.9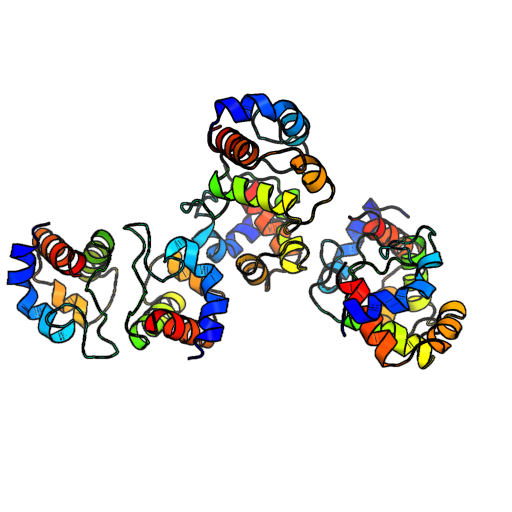06 2.059 25.670 1.00 26.39 27 PRO E O 1
ATOM 2426 N N . THR E 1 27 ? 44.631 3.087 23.818 1.00 21.69 28 THR E N 1
ATOM 2427 C CA . THR E 1 27 ? 45.882 3.409 24.439 1.00 27.61 28 THR E CA 1
ATOM 2428 C C . THR E 1 27 ? 45.860 4.758 25.148 1.00 24.08 28 THR E C 1
ATOM 2429 O O . THR E 1 27 ? 46.751 5.032 25.916 1.00 20.53 28 THR E O 1
ATOM 2433 N N . TYR E 1 28 ? 44.845 5.586 24.911 1.00 19.19 29 TYR E N 1
ATOM 2434 C CA . TYR E 1 28 ? 44.657 6.770 25.750 1.00 15.52 29 TYR E CA 1
ATOM 2435 C C . TYR E 1 28 ? 43.739 6.516 26.944 1.00 15.53 29 TYR E C 1
ATOM 2436 O O . TYR E 1 28 ? 42.589 6.093 26.757 1.00 14.41 29 TYR E O 1
ATOM 2445 N N . PRO E 1 29 ? 44.205 6.817 28.173 1.00 13.40 30 PRO E N 1
ATOM 2446 C CA . PRO E 1 29 ? 43.298 6.660 29.319 1.00 16.36 30 PRO E CA 1
ATOM 2447 C C . PRO E 1 29 ? 42.200 7.695 29.451 1.00 14.86 30 PRO E C 1
ATOM 2448 O O . PRO E 1 29 ? 42.296 8.845 28.995 1.00 14.37 30 PRO E O 1
ATOM 2452 N N . ASN E 1 30 ? 41.109 7.251 30.071 1.00 13.92 31 ASN E N 1
ATOM 2453 C CA . ASN E 1 30 ? 40.057 8.152 30.520 1.00 12.45 31 ASN E CA 1
ATOM 2454 C C . ASN E 1 30 ? 40.504 8.944 31.724 1.00 12.56 31 ASN E C 1
ATOM 2455 O O . ASN E 1 30 ? 41.100 8.391 32.647 1.00 17.45 31 ASN E O 1
ATOM 2460 N N . LEU E 1 31 ? 40.164 10.237 31.721 1.00 16.78 32 LEU E N 1
ATOM 2461 C CA . LEU E 1 31 ? 40.463 11.145 32.802 1.00 15.14 32 LEU E CA 1
ATOM 2462 C C . LEU E 1 31 ? 39.195 11.505 33.588 1.00 15.07 32 LEU E C 1
ATOM 2463 O O . LEU E 1 31 ? 39.253 11.864 34.749 1.00 15.59 32 LEU E O 1
ATOM 2468 N N . ALA E 1 32 ? 38.035 11.360 32.960 1.00 16.10 33 ALA E N 1
ATOM 2469 C CA . ALA E 1 32 ? 36.785 11.835 33.542 1.00 13.53 33 ALA E CA 1
ATOM 2470 C C . ALA E 1 32 ? 36.496 11.288 34.944 1.00 19.36 33 ALA E C 1
ATOM 2471 O O . ALA E 1 32 ? 36.419 10.083 35.148 1.00 19.57 33 ALA E O 1
ATOM 2473 N N . GLY E 1 33 ? 36.353 12.188 35.910 1.00 21.58 34 GLY E N 1
ATOM 2474 C CA . GLY E 1 33 ? 35.931 11.829 37.246 1.00 21.56 34 GLY E CA 1
ATOM 2475 C C . GLY E 1 33 ? 37.021 11.206 38.085 1.00 22.36 34 GLY E C 1
ATOM 2476 O O . GLY E 1 33 ? 36.743 10.707 39.161 1.00 23.73 34 GLY E O 1
ATOM 2477 N N . GLN E 1 34 ? 38.242 11.180 37.562 1.00 16.32 35 GLN E N 1
ATOM 2478 C CA . GLN E 1 34 ? 39.397 10.685 38.292 1.00 20.68 35 GLN E CA 1
ATOM 2479 C C . GLN E 1 34 ? 39.667 11.595 39.491 1.00 25.73 35 GLN E C 1
ATOM 2480 O O . GLN E 1 34 ? 39.304 12.774 39.475 1.00 28.11 35 GLN E O 1
ATOM 2486 N N . LYS E 1 35 ? 40.278 11.037 40.534 1.00 22.65 36 LYS E N 1
ATOM 2487 C CA . LYS E 1 35 ? 40.693 11.807 41.711 1.00 24.22 36 LYS E CA 1
ATOM 2488 C C . LYS E 1 35 ? 41.646 12.945 41.336 1.00 17.52 36 LYS E C 1
ATOM 2489 O O . LYS E 1 35 ? 42.665 12.739 40.675 1.00 18.43 36 LYS E O 1
ATOM 2495 N N . GLU E 1 36 ? 41.316 14.149 41.774 1.00 19.45 37 GLU E N 1
ATOM 2496 C CA . GLU E 1 36 ? 42.120 15.316 41.426 1.00 19.77 37 GLU E CA 1
ATOM 2497 C C . GLU E 1 36 ? 43.543 15.195 41.947 1.00 18.25 37 GLU E C 1
ATOM 2498 O O . GLU E 1 36 ? 44.473 15.530 41.247 1.00 19.79 37 GLU E O 1
ATOM 2504 N N . ALA E 1 37 ? 43.734 14.714 43.172 1.00 23.12 38 ALA E N 1
ATOM 2505 C CA . ALA E 1 37 ? 45.095 14.638 43.705 1.00 21.54 38 ALA E CA 1
ATOM 2506 C C . ALA E 1 37 ? 45.946 13.682 42.877 1.00 16.18 38 ALA E C 1
ATOM 2507 O O . ALA E 1 37 ? 47.134 13.902 42.670 1.00 19.44 38 ALA E O 1
ATOM 2509 N N . TYR E 1 38 ? 45.315 12.632 42.387 1.00 21.57 39 TYR E N 1
ATOM 2510 C CA . TYR E 1 38 ? 46.009 11.618 41.608 1.00 17.39 39 TYR E CA 1
ATOM 2511 C C . TYR E 1 38 ? 46.423 12.210 40.263 1.00 14.12 39 TYR E C 1
ATOM 2512 O O . TYR E 1 38 ? 47.559 12.053 39.834 1.00 19.07 39 TYR E O 1
ATOM 2521 N N . LEU E 1 39 ? 45.490 12.855 39.567 1.00 20.95 40 LEU E N 1
ATOM 2522 C CA . LEU E 1 39 ? 45.816 13.429 38.259 1.00 20.23 40 LEU E CA 1
ATOM 2523 C C . LEU E 1 39 ? 46.966 14.422 38.396 1.00 19.74 40 LEU E C 1
ATOM 2524 O O . LEU E 1 39 ? 47.877 14.434 37.593 1.00 18.56 40 LEU E O 1
ATOM 2529 N N . THR E 1 40 ? 46.930 15.237 39.452 1.00 23.80 41 THR E N 1
ATOM 2530 C CA . THR E 1 40 ? 47.937 16.270 39.646 1.00 23.52 41 THR E CA 1
ATOM 2531 C C . THR E 1 40 ? 49.268 15.616 39.892 1.00 24.44 41 THR E C 1
ATOM 2532 O O . THR E 1 40 ? 50.272 16.065 39.379 1.00 21.11 41 THR E O 1
ATOM 2536 N N . LYS E 1 41 ? 49.284 14.530 40.660 1.00 21.06 42 LYS E N 1
ATOM 2537 C CA . LYS E 1 41 ? 50.535 13.825 40.906 1.00 22.07 42 LYS E CA 1
ATOM 2538 C C . LYS E 1 41 ? 51.096 13.227 39.634 1.00 16.06 42 LYS E C 1
ATOM 2539 O O . LYS E 1 41 ? 52.314 13.272 39.410 1.00 20.17 42 LYS E O 1
ATOM 2545 N N . GLN E 1 42 ? 50.225 12.641 38.803 1.00 17.87 43 GLN E N 1
ATOM 2546 C CA . GLN E 1 42 ? 50.656 12.061 37.547 1.00 18.94 43 GLN E CA 1
ATOM 2547 C C . GLN E 1 42 ? 51.256 13.139 36.672 1.00 20.31 43 GLN E C 1
ATOM 2548 O O . GLN E 1 42 ? 52.353 12.953 36.108 1.00 17.57 43 GLN E O 1
ATOM 2554 N N . LEU E 1 43 ? 50.552 14.260 36.544 1.00 18.53 44 LEU E N 1
ATOM 2555 C CA . LEU E 1 43 ? 51.110 15.347 35.753 1.00 19.68 44 LEU E CA 1
ATOM 2556 C C . LEU E 1 43 ? 52.493 15.812 36.309 1.00 21.21 44 LEU E C 1
ATOM 2557 O O . LEU E 1 43 ? 53.446 15.995 35.541 1.00 22.41 44 LEU E O 1
ATOM 2562 N N . ASN E 1 44 ? 52.613 15.947 37.629 1.00 23.60 45 ASN E N 1
ATOM 2563 C CA . ASN E 1 44 ? 53.894 16.326 38.244 1.00 26.23 45 ASN E CA 1
ATOM 2564 C C . ASN E 1 44 ? 54.985 15.299 37.983 1.00 26.31 45 ASN E C 1
ATOM 2565 O O . ASN E 1 44 ? 56.117 15.661 37.763 1.00 22.97 45 ASN E O 1
ATOM 2570 N N . ASP E 1 45 ? 54.627 14.016 37.973 1.00 23.60 46 ASP E N 1
ATOM 2571 C CA . ASP E 1 45 ? 55.575 12.933 37.740 1.00 24.41 46 ASP E CA 1
ATOM 2572 C C . ASP E 1 45 ? 56.029 12.821 36.286 1.00 20.98 46 ASP E C 1
ATOM 2573 O O . ASP E 1 45 ? 57.160 12.435 36.019 1.00 22.98 46 ASP E O 1
ATOM 2578 N N . PHE E 1 46 ? 55.140 13.125 35.349 1.00 20.78 47 PHE E N 1
ATOM 2579 C CA . PHE E 1 46 ? 55.538 13.247 33.964 1.00 18.60 47 PHE E CA 1
ATOM 2580 C C . PHE E 1 46 ? 56.578 14.355 33.836 1.00 21.03 47 PHE E C 1
ATOM 2581 O O . PHE E 1 46 ? 57.533 14.236 33.090 1.00 23.14 47 PHE E O 1
ATOM 2589 N N . LYS E 1 47 ? 56.353 15.446 34.547 1.00 22.74 48 LYS E N 1
ATOM 2590 C CA . LYS E 1 47 ? 57.182 16.633 34.399 1.00 26.65 48 LYS E CA 1
ATOM 2591 C C . LYS E 1 47 ? 58.567 16.468 35.044 1.00 37.98 48 LYS E C 1
ATOM 2592 O O . LYS E 1 47 ? 59.577 16.923 34.494 1.00 29.68 48 LYS E O 1
ATOM 2598 N N . SER E 1 48 ? 58.594 15.809 36.208 1.00 33.64 49 SER E N 1
ATOM 2599 C CA . SER E 1 48 ? 59.832 15.499 36.921 1.00 30.70 49 SER E CA 1
ATOM 2600 C C . SER E 1 48 ? 60.584 14.368 36.252 1.00 32.93 49 SER E C 1
ATOM 2601 O O . SER E 1 48 ? 61.773 14.210 36.477 1.00 37.39 49 SER E O 1
ATOM 2604 N N . GLY E 1 49 ? 59.899 13.560 35.443 1.00 29.25 50 GLY E N 1
ATOM 2605 C CA . GLY E 1 49 ? 60.533 12.392 34.839 1.00 28.68 50 GLY E CA 1
ATOM 2606 C C . GLY E 1 49 ? 60.392 11.116 35.660 1.00 29.38 50 GLY E C 1
ATOM 2607 O O . GLY E 1 49 ? 60.767 10.026 35.218 1.00 35.27 50 GLY E O 1
ATOM 2608 N N . LYS E 1 50 ? 59.833 11.239 36.858 1.00 34.37 51 LYS E N 1
ATOM 2609 C CA . LYS E 1 50 ? 59.494 10.065 37.665 1.00 32.99 51 LYS E CA 1
ATOM 2610 C C . LYS E 1 50 ? 58.597 9.050 36.909 1.00 34.85 51 LYS E C 1
ATOM 2611 O O . LYS E 1 50 ? 58.722 7.840 37.102 1.00 33.37 51 LYS E O 1
ATOM 2617 N N . ARG E 1 51 ? 57.677 9.542 36.078 1.00 26.69 52 ARG E N 1
ATOM 2618 C CA . ARG E 1 51 ? 56.916 8.665 35.188 1.00 25.78 52 ARG E CA 1
ATOM 2619 C C . ARG E 1 51 ? 57.344 8.934 33.730 1.00 25.56 52 ARG E C 1
ATOM 2620 O O . ARG E 1 51 ? 57.288 10.069 33.270 1.00 26.64 52 ARG E O 1
ATOM 2628 N N . ASN E 1 52 ? 57.755 7.886 33.018 1.00 26.07 53 ASN E N 1
ATOM 2629 C CA . ASN E 1 52 ? 58.437 8.025 31.730 1.00 40.92 53 ASN E CA 1
ATOM 2630 C C . ASN E 1 52 ? 57.641 7.497 30.529 1.00 44.96 53 ASN E C 1
ATOM 2631 O O . ASN E 1 52 ? 57.970 6.446 29.959 1.00 56.07 53 ASN E O 1
ATOM 2636 N N . ASP E 1 53 ? 56.596 8.219 30.150 1.00 34.18 54 ASP E N 1
ATOM 2637 C CA . ASP E 1 53 ? 55.934 7.975 28.874 1.00 29.43 54 ASP E CA 1
ATOM 2638 C C . ASP E 1 53 ? 56.255 9.158 27.950 1.00 31.10 54 ASP E C 1
ATOM 2639 O O . ASP E 1 53 ? 56.030 10.321 28.332 1.00 28.26 54 ASP E O 1
ATOM 2644 N N . PRO E 1 54 ? 56.769 8.869 26.739 1.00 25.99 55 PRO E N 1
ATOM 2645 C CA . PRO E 1 54 ? 57.193 9.914 25.787 1.00 31.97 55 PRO E CA 1
ATOM 2646 C C . PRO E 1 54 ? 56.127 10.980 25.498 1.00 24.83 55 PRO E C 1
ATOM 2647 O O . PRO E 1 54 ? 56.417 12.176 25.524 1.00 24.70 55 PRO E O 1
ATOM 2651 N N . THR E 1 55 ? 54.885 10.558 25.287 1.00 25.91 56 THR E N 1
ATOM 2652 C CA . THR E 1 55 ? 53.851 11.503 24.886 1.00 19.78 56 THR E CA 1
ATOM 2653 C C . THR E 1 55 ? 53.580 12.506 25.990 1.00 22.08 56 THR E C 1
ATOM 2654 O O . THR E 1 55 ? 53.625 13.736 25.766 1.00 21.79 56 THR E O 1
ATOM 2658 N N . MET E 1 56 ? 53.349 11.998 27.201 1.00 18.08 57 MET E N 1
ATOM 2659 C CA . MET E 1 56 ? 52.993 12.871 28.313 1.00 18.68 57 MET E CA 1
ATOM 2660 C C . MET E 1 56 ? 54.172 13.662 28.875 1.00 18.39 57 MET E C 1
ATOM 2661 O O . MET E 1 56 ? 53.988 14.775 29.409 1.00 15.96 57 MET E O 1
ATOM 2666 N N . LYS E 1 57 ? 55.362 13.088 28.725 1.00 19.77 58 LYS E N 1
ATOM 2667 C CA . LYS E 1 57 ? 56.598 13.763 29.088 1.00 24.04 58 LYS E CA 1
ATOM 2668 C C . LYS E 1 57 ? 56.689 15.057 28.250 1.00 18.56 58 LYS E C 1
ATOM 2669 O O . LYS E 1 57 ? 56.987 16.115 28.783 1.00 23.35 58 LYS E O 1
ATOM 2675 N N . GLY E 1 58 ? 56.423 14.948 26.952 1.00 24.17 59 GLY E N 1
ATOM 2676 C CA . GLY E 1 58 ? 56.282 16.108 26.072 1.00 24.07 59 GLY E CA 1
ATOM 2677 C C . GLY E 1 58 ? 55.151 17.055 26.434 1.00 26.17 59 GLY E C 1
ATOM 2678 O O . GLY E 1 58 ? 55.339 18.272 26.608 1.00 23.41 59 GLY E O 1
ATOM 2679 N N . MET E 1 59 ? 53.951 16.500 26.526 1.00 24.20 60 MET E N 1
ATOM 2680 C CA . MET E 1 59 ? 52.764 17.290 26.783 1.00 20.57 60 MET E CA 1
ATOM 2681 C C . MET E 1 59 ? 52.887 18.251 27.975 1.00 24.65 60 MET E C 1
ATOM 2682 O O . MET E 1 59 ? 52.391 19.380 27.919 1.00 29.75 60 MET E O 1
ATOM 2687 N N . VAL E 1 60 ? 53.520 17.812 29.061 1.00 23.47 61 VAL E N 1
ATOM 2688 C CA . VAL E 1 60 ? 53.520 18.592 30.316 1.00 25.76 61 VAL E CA 1
ATOM 2689 C C . VAL E 1 60 ? 54.528 19.766 30.299 1.00 26.42 61 VAL E C 1
ATOM 2690 O O . VAL E 1 60 ? 54.466 20.688 31.112 1.00 21.69 61 VAL E O 1
ATOM 2694 N N . MET E 1 61 ? 55.447 19.735 29.353 1.00 30.76 62 MET E N 1
ATOM 2695 C CA . MET E 1 61 ? 56.383 20.843 29.201 1.00 33.94 62 MET E CA 1
ATOM 2696 C C . MET E 1 61 ? 55.645 22.145 28.869 1.00 31.27 62 MET E C 1
ATOM 2697 O O . MET E 1 61 ? 56.143 23.237 29.076 1.00 34.55 62 MET E O 1
ATOM 2702 N N . ALA E 1 62 ? 54.429 22.009 28.381 1.00 33.18 63 ALA E N 1
ATOM 2703 C CA . ALA E 1 62 ? 53.610 23.162 28.049 1.00 40.52 63 ALA E CA 1
ATOM 2704 C C . ALA E 1 62 ? 52.821 23.663 29.260 1.00 37.22 63 ALA E C 1
ATOM 2705 O O . ALA E 1 62 ? 52.033 24.610 29.147 1.00 39.23 63 ALA E O 1
ATOM 2707 N N . LEU E 1 63 ? 53.024 23.024 30.406 1.00 30.19 64 LEU E N 1
ATOM 2708 C CA . LEU E 1 63 ? 52.206 23.279 31.578 1.00 27.97 64 LEU E CA 1
ATOM 2709 C C . LEU E 1 63 ? 52.978 23.866 32.759 1.00 23.78 64 LEU E C 1
ATOM 2710 O O . LEU E 1 63 ? 54.078 23.431 33.102 1.00 30.27 64 LEU E O 1
ATOM 2715 N N . SER E 1 64 ? 52.368 24.874 33.360 1.00 35.86 65 SER E N 1
ATOM 2716 C CA . SER E 1 64 ? 52.777 25.378 34.658 1.00 32.98 65 SER E CA 1
ATOM 2717 C C . SER E 1 64 ? 52.161 24.471 35.721 1.00 30.87 65 SER E C 1
ATOM 2718 O O . SER E 1 64 ? 51.133 23.821 35.466 1.00 31.03 65 SER E O 1
ATOM 2721 N N . PRO E 1 65 ? 52.746 24.457 36.926 1.00 27.42 66 PRO E N 1
ATOM 2722 C CA . PRO E 1 65 ? 52.155 23.670 38.010 1.00 28.84 66 PRO E CA 1
ATOM 2723 C C . PRO E 1 65 ? 50.721 24.061 38.307 1.00 33.62 66 PRO E C 1
ATOM 2724 O O . PRO E 1 65 ? 49.913 23.172 38.606 1.00 27.16 66 PRO E O 1
ATOM 2728 N N . ALA E 1 66 ? 50.388 25.349 38.204 1.00 26.51 67 ALA E N 1
ATOM 2729 C CA . ALA E 1 66 ? 48.999 25.764 38.382 1.00 27.23 67 ALA E CA 1
ATOM 2730 C C . ALA E 1 66 ? 48.068 25.163 37.319 1.00 23.18 67 ALA E C 1
ATOM 2731 O O . ALA E 1 66 ? 46.928 24.784 37.616 1.00 27.36 67 ALA E O 1
ATOM 2733 N N . ASP E 1 67 ? 48.551 25.086 36.085 1.00 29.64 68 ASP E N 1
ATOM 2734 C CA . ASP E 1 67 ? 47.759 24.523 34.991 1.00 25.63 68 ASP E CA 1
ATOM 2735 C C . ASP E 1 67 ? 47.446 23.060 35.300 1.00 27.95 68 ASP E C 1
ATOM 2736 O O . ASP E 1 67 ? 46.323 22.586 35.065 1.00 27.35 68 ASP E O 1
ATOM 2741 N N . MET E 1 68 ? 48.444 22.365 35.846 1.00 27.96 69 MET E N 1
ATOM 2742 C CA . MET E 1 68 ? 48.291 20.941 36.170 1.00 28.13 69 MET E CA 1
ATOM 2743 C C . MET E 1 68 ? 47.182 20.738 37.146 1.00 28.88 69 MET E C 1
ATOM 2744 O O . MET E 1 68 ? 46.308 19.910 36.910 1.00 31.62 69 MET E O 1
ATOM 2749 N N . GLU E 1 69 ? 47.204 21.508 38.235 1.00 21.45 70 GLU E N 1
ATOM 2750 C CA . GLU E 1 69 ? 46.185 21.400 39.249 1.00 26.37 70 GLU E CA 1
ATOM 2751 C C . GLU E 1 69 ? 44.817 21.755 38.716 1.00 27.75 70 GLU E C 1
ATOM 2752 O O . GLU E 1 69 ? 43.806 21.188 39.142 1.00 21.21 70 GLU E O 1
ATOM 2758 N N . ASN E 1 70 ? 44.766 22.725 37.804 1.00 26.38 71 ASN E N 1
ATOM 2759 C CA . ASN E 1 70 ? 43.467 23.200 37.330 1.00 25.54 71 ASN E CA 1
ATOM 2760 C C . ASN E 1 70 ? 42.851 22.198 36.340 1.00 16.76 71 ASN E C 1
ATOM 2761 O O . ASN E 1 70 ? 41.656 21.964 36.341 1.00 22.68 71 ASN E O 1
ATOM 2766 N N . LEU E 1 71 ? 43.680 21.651 35.478 1.00 20.18 72 LEU E N 1
ATOM 2767 C CA . LEU E 1 71 ? 43.271 20.539 34.620 1.00 22.19 72 LEU E CA 1
ATOM 2768 C C . LEU E 1 71 ? 42.769 19.358 35.439 1.00 23.00 72 LEU E C 1
ATOM 2769 O O . LEU E 1 71 ? 41.757 18.751 35.104 1.00 19.63 72 LEU E O 1
ATOM 2774 N N . ALA E 1 72 ? 43.485 19.038 36.518 1.00 25.39 73 ALA E N 1
ATOM 2775 C CA . ALA E 1 72 ? 43.093 17.931 37.369 1.00 20.92 73 ALA E CA 1
ATOM 2776 C C . ALA E 1 72 ? 41.707 18.166 37.869 1.00 21.76 73 ALA E C 1
ATOM 2777 O O . ALA E 1 72 ? 40.856 17.279 37.816 1.00 21.08 73 ALA E O 1
ATOM 2779 N N . ALA E 1 73 ? 41.448 19.388 38.323 1.00 22.12 74 ALA E N 1
ATOM 2780 C CA . ALA E 1 73 ? 40.172 19.697 38.932 1.00 20.81 74 ALA E CA 1
ATOM 2781 C C . ALA E 1 73 ? 39.045 19.672 37.897 1.00 20.06 74 ALA E C 1
ATOM 2782 O O . ALA E 1 73 ? 37.910 19.229 38.179 1.00 19.76 74 ALA E O 1
ATOM 2784 N N . TYR E 1 74 ? 39.367 20.136 36.694 1.00 22.96 75 TYR E N 1
ATOM 2785 C CA . TYR E 1 74 ? 38.430 20.112 35.577 1.00 23.07 75 TYR E CA 1
ATOM 2786 C C . TYR E 1 74 ? 37.985 18.683 35.303 1.00 23.87 75 TYR E C 1
ATOM 2787 O O . TYR E 1 74 ? 36.794 18.403 35.269 1.00 22.02 75 TYR E O 1
ATOM 2796 N N . TYR E 1 75 ? 38.932 17.765 35.127 1.00 21.13 76 TYR E N 1
ATOM 2797 C CA . TYR E 1 75 ? 38.540 16.385 34.777 1.00 26.94 76 TYR E CA 1
ATOM 2798 C C . TYR E 1 75 ? 37.885 15.672 35.948 1.00 17.05 76 TYR E C 1
ATOM 2799 O O . TYR E 1 75 ? 36.894 14.949 35.788 1.00 22.09 76 TYR E O 1
ATOM 2808 N N . ALA E 1 76 ? 38.412 15.934 37.131 1.00 22.91 77 ALA E N 1
ATOM 2809 C CA . ALA E 1 76 ? 37.908 15.322 38.350 1.00 26.08 77 ALA E CA 1
ATOM 2810 C C . ALA E 1 76 ? 36.431 15.632 38.552 1.00 30.39 77 ALA E C 1
ATOM 2811 O O . ALA E 1 76 ? 35.653 14.768 38.995 1.00 28.32 77 ALA E O 1
ATOM 2813 N N . ASN E 1 77 ? 36.036 16.848 38.174 1.00 31.03 78 ASN E N 1
ATOM 2814 C CA . ASN E 1 77 ? 34.641 17.303 38.299 1.00 29.83 78 ASN E CA 1
ATOM 2815 C C . ASN E 1 77 ? 33.642 16.710 37.300 1.00 31.86 78 ASN E C 1
ATOM 2816 O O . ASN E 1 77 ? 32.449 16.835 37.492 1.00 27.52 78 ASN E O 1
ATOM 2821 N N . MET E 1 78 ? 34.122 16.070 36.235 1.00 31.17 79 MET E N 1
ATOM 2822 C CA . MET E 1 78 ? 33.243 15.368 35.301 1.00 32.21 79 MET E CA 1
ATOM 2823 C C . MET E 1 78 ? 32.609 14.121 35.909 1.00 39.22 79 MET E C 1
ATOM 2824 O O . MET E 1 78 ? 33.170 13.501 36.832 1.00 42.61 79 MET E O 1
ATOM 2829 N N . LYS E 1 79 ? 31.423 13.783 35.403 1.00 45.35 80 LYS E N 1
ATOM 2830 C CA . LYS E 1 79 ? 30.803 12.475 35.627 1.00 51.87 80 LYS E CA 1
ATOM 2831 C C . LYS E 1 79 ? 30.319 12.270 37.063 1.00 56.73 80 LYS E C 1
ATOM 2832 O O . LYS E 1 79 ? 30.459 13.149 37.917 1.00 61.33 80 LYS E O 1
ATOM 2834 N N . GLY F 1 1 ? 41.214 -9.873 27.687 1.00 56.70 2 GLY F N 1
ATOM 2835 C CA . GLY F 1 1 ? 41.040 -10.485 28.994 1.00 46.47 2 GLY F CA 1
ATOM 2836 C C . GLY F 1 1 ? 39.602 -10.916 29.217 1.00 47.17 2 GLY F C 1
ATOM 2837 O O . GLY F 1 1 ? 38.719 -10.631 28.392 1.00 49.41 2 GLY F O 1
ATOM 2838 N N . ASP F 1 2 ? 39.361 -11.607 30.331 1.00 45.41 3 ASP F N 1
ATOM 2839 C CA . ASP F 1 2 ? 38.017 -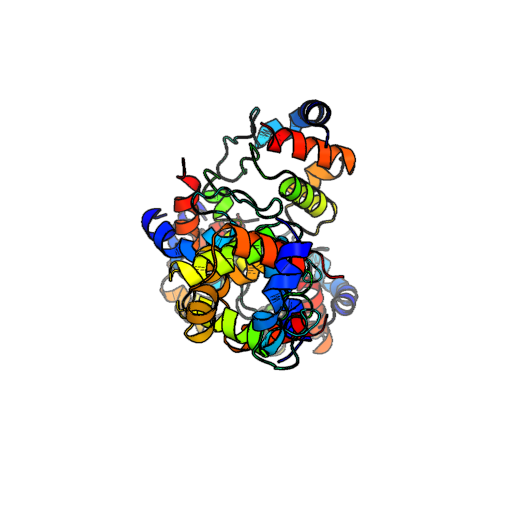12.094 30.659 1.00 43.98 3 ASP F CA 1
ATOM 2840 C C . ASP F 1 2 ? 37.496 -11.429 31.919 1.00 29.98 3 ASP F C 1
ATOM 2841 O O . ASP F 1 2 ? 38.061 -11.598 32.992 1.00 28.33 3 ASP F O 1
ATOM 2846 N N . ALA F 1 3 ? 36.393 -10.697 31.786 1.00 37.52 4 ALA F N 1
ATOM 2847 C CA . ALA F 1 3 ? 35.829 -9.912 32.896 1.00 29.43 4 ALA F CA 1
ATOM 2848 C C . ALA F 1 3 ? 35.495 -10.746 34.127 1.00 25.63 4 ALA F C 1
ATOM 2849 O O . ALA F 1 3 ? 35.791 -10.351 35.246 1.00 33.58 4 ALA F O 1
ATOM 2851 N N . ALA F 1 4 ? 34.874 -11.906 33.939 1.00 36.07 5 ALA F N 1
ATOM 2852 C CA . ALA F 1 4 ? 34.555 -12.770 35.085 1.00 34.79 5 ALA F CA 1
ATOM 2853 C C . ALA F 1 4 ? 35.838 -13.193 35.827 1.00 26.34 5 ALA F C 1
ATOM 2854 O O . ALA F 1 4 ? 35.902 -13.146 37.051 1.00 24.47 5 ALA F O 1
ATOM 2856 N N . ALA F 1 5 ? 36.858 -13.568 35.066 1.00 32.91 6 ALA F N 1
ATOM 2857 C CA . ALA F 1 5 ? 38.175 -13.920 35.621 1.00 35.08 6 ALA F CA 1
ATOM 2858 C C . ALA F 1 5 ? 38.701 -12.842 36.573 1.00 39.77 6 ALA F C 1
ATOM 2859 O O . ALA F 1 5 ? 39.014 -13.118 37.744 1.00 41.26 6 ALA F O 1
ATOM 2861 N N . GLY F 1 6 ? 38.763 -11.604 36.081 1.00 30.62 7 GLY F N 1
ATOM 2862 C CA . GLY F 1 6 ? 39.227 -10.495 36.897 1.00 33.01 7 GLY F CA 1
ATOM 2863 C C . GLY F 1 6 ? 38.452 -10.278 38.197 1.00 33.83 7 GLY F C 1
ATOM 2864 O O . GLY F 1 6 ? 39.036 -9.861 39.191 1.00 28.32 7 GLY F O 1
ATOM 2865 N N . LYS F 1 7 ? 37.144 -10.553 38.198 1.00 39.65 8 LYS F N 1
ATOM 2866 C CA . LYS F 1 7 ? 36.295 -10.243 39.355 1.00 31.08 8 LYS F CA 1
ATOM 2867 C C . LYS F 1 7 ? 36.767 -10.965 40.605 1.00 36.28 8 LYS F C 1
ATOM 2868 O O . LYS F 1 7 ? 36.668 -10.432 41.715 1.00 32.92 8 LYS F O 1
ATOM 2874 N N . ALA F 1 8 ? 37.278 -12.177 40.416 1.00 34.13 9 ALA F N 1
ATOM 2875 C CA . ALA F 1 8 ? 37.665 -13.031 41.534 1.00 34.04 9 ALA F CA 1
ATOM 2876 C C . ALA F 1 8 ? 38.939 -12.526 42.184 1.00 39.00 9 ALA F C 1
ATOM 2877 O O . ALA F 1 8 ? 39.013 -12.387 43.404 1.00 34.59 9 ALA F O 1
ATOM 2879 N N . LYS F 1 9 ? 39.943 -12.235 41.353 1.00 36.21 10 LYS F N 1
ATOM 2880 C CA . LYS F 1 9 ? 41.228 -11.720 41.827 1.00 33.10 10 LYS F CA 1
ATOM 2881 C C . LYS F 1 9 ? 41.098 -10.318 42.447 1.00 24.48 10 LYS F C 1
ATOM 2882 O O . LYS F 1 9 ? 41.901 -9.922 43.290 1.00 31.91 10 LYS F O 1
ATOM 2888 N N . SER F 1 10 ? 40.062 -9.588 42.050 1.00 32.02 11 SER F N 1
ATOM 2889 C CA . SER F 1 10 ? 39.913 -8.168 42.403 1.00 30.09 11 SER F CA 1
ATOM 2890 C C . SER F 1 10 ? 39.675 -7.921 43.884 1.00 27.81 11 SER F C 1
ATOM 2891 O O . SER F 1 10 ? 39.672 -6.790 44.367 1.00 21.89 11 SER F O 1
ATOM 2894 N N . VAL F 1 11 ? 39.484 -8.995 44.618 1.00 26.35 12 VAL F N 1
ATOM 2895 C CA . VAL F 1 11 ? 39.350 -8.914 46.065 1.00 28.92 12 VAL F CA 1
ATOM 2896 C C . VAL F 1 11 ? 40.550 -8.268 46.776 1.00 27.02 12 VAL F C 1
ATOM 2897 O O . VAL F 1 11 ? 40.402 -7.586 47.793 1.00 27.71 12 VAL F O 1
ATOM 2901 N N . MET F 1 12 ? 41.761 -8.508 46.297 1.00 24.11 13 MET F N 1
ATOM 2902 C CA . MET F 1 12 ? 42.901 -7.896 46.961 1.00 27.45 13 MET F CA 1
ATOM 2903 C C . MET F 1 12 ? 43.049 -6.399 46.620 1.00 26.44 13 MET F C 1
ATOM 2904 O O . MET F 1 12 ? 43.898 -5.731 47.188 1.00 26.68 13 MET F O 1
ATOM 2909 N N . CYS F 1 13 ? 42.265 -5.899 45.672 1.00 24.37 14 CYS F N 1
ATOM 2910 C CA . CYS F 1 13 ? 42.398 -4.506 45.224 1.00 23.07 14 CYS F CA 1
ATOM 2911 C C . CYS F 1 13 ? 41.386 -3.609 45.882 1.00 24.64 14 CYS F C 1
ATOM 2912 O O . CYS F 1 13 ? 41.514 -2.389 45.851 1.00 22.59 14 CYS F O 1
ATOM 2915 N N . ALA F 1 14 ? 40.357 -4.215 46.464 1.00 26.62 15 ALA F N 1
ATOM 2916 C CA . ALA F 1 14 ? 39.114 -3.496 46.747 1.00 22.03 15 ALA F CA 1
ATOM 2917 C C . ALA F 1 14 ? 39.246 -2.464 47.845 1.00 22.83 15 ALA F C 1
ATOM 2918 O O . ALA F 1 14 ? 38.543 -1.446 47.821 1.00 24.26 15 ALA F O 1
ATOM 2920 N N . ALA F 1 15 ? 40.132 -2.717 48.805 1.00 19.14 16 ALA F N 1
ATOM 2921 C CA . ALA F 1 15 ? 40.276 -1.824 49.950 1.00 20.47 16 ALA F CA 1
ATOM 2922 C C . ALA F 1 15 ? 40.834 -0.464 49.553 1.00 26.24 16 ALA F C 1
ATOM 2923 O O . ALA F 1 15 ? 40.658 0.505 50.260 1.00 26.17 16 ALA F O 1
ATOM 2925 N N . CYS F 1 16 ? 41.534 -0.404 48.430 1.00 24.50 17 CYS F N 1
ATOM 2926 C CA . CYS F 1 16 ? 42.130 0.848 47.984 1.00 24.24 17 CYS F CA 1
ATOM 2927 C C . CYS F 1 16 ? 41.394 1.425 46.792 1.00 18.48 17 CYS F C 1
ATOM 2928 O O . CYS F 1 16 ? 41.028 2.579 46.808 1.00 28.03 17 CYS F O 1
ATOM 2931 N N . HIS F 1 17 ? 41.186 0.606 45.765 1.00 19.95 18 HIS F N 1
ATOM 2932 C CA . HIS F 1 17 ? 40.571 1.065 44.525 1.00 22.77 18 HIS F CA 1
ATOM 2933 C C . HIS F 1 17 ? 39.026 1.058 44.525 1.00 25.94 18 HIS F C 1
ATOM 2934 O O . HIS F 1 17 ? 38.397 1.669 43.648 1.00 22.55 18 HIS F O 1
ATOM 2941 N N . GLY F 1 18 ? 38.421 0.396 45.512 1.00 26.25 19 GLY F N 1
ATOM 2942 C CA . GLY F 1 18 ? 36.972 0.360 45.630 1.00 24.18 19 GLY F CA 1
ATOM 2943 C C . GLY F 1 18 ? 36.346 -0.917 45.134 1.00 29.68 19 GLY F C 1
ATOM 2944 O O . GLY F 1 18 ? 36.872 -1.595 44.239 1.00 33.24 19 GLY F O 1
ATOM 2945 N N . ALA F 1 19 ? 35.208 -1.257 45.735 1.00 35.04 20 ALA F N 1
ATOM 2946 C CA . ALA F 1 19 ? 34.499 -2.483 45.393 1.00 35.15 20 ALA F CA 1
ATOM 2947 C C . ALA F 1 19 ? 34.025 -2.427 43.955 1.00 35.02 20 ALA F C 1
ATOM 2948 O O . ALA F 1 19 ? 33.982 -3.448 43.247 1.00 37.11 20 ALA F O 1
ATOM 2950 N N . ALA F 1 20 ? 33.678 -1.221 43.529 1.00 31.89 21 ALA F N 1
ATOM 2951 C CA . ALA F 1 20 ? 33.226 -0.990 42.169 1.00 37.89 21 ALA F CA 1
ATOM 2952 C C . ALA F 1 20 ? 34.211 -0.129 41.355 1.00 30.86 21 ALA F C 1
ATOM 2953 O O . ALA F 1 20 ? 33.806 0.499 40.390 1.00 31.40 21 ALA F O 1
ATOM 2955 N N . GLY F 1 21 ? 35.482 -0.102 41.748 1.00 29.57 22 GLY F N 1
ATOM 2956 C CA . GLY F 1 21 ? 36.511 0.601 40.998 1.00 23.74 22 GLY F CA 1
ATOM 2957 C C . GLY F 1 21 ? 36.514 2.110 41.183 1.00 25.81 22 GLY F C 1
ATOM 2958 O O . GLY F 1 21 ? 37.197 2.834 40.447 1.00 25.31 22 GLY F O 1
ATOM 2959 N N . VAL F 1 22 ? 35.752 2.589 42.161 1.00 23.12 23 VAL F N 1
ATOM 2960 C CA . VAL F 1 22 ? 35.790 3.991 42.554 1.00 22.39 23 VAL F CA 1
ATOM 2961 C C . VAL F 1 22 ? 36.384 4.033 43.932 1.00 26.08 23 VAL F C 1
ATOM 2962 O O . VAL F 1 22 ? 35.892 3.350 44.817 1.00 25.33 23 VAL F O 1
ATOM 2966 N N . SER F 1 23 ? 37.485 4.759 44.119 1.00 25.73 24 SER F N 1
ATOM 2967 C CA . SER F 1 23 ? 38.148 4.719 45.415 1.00 29.58 24 SER F CA 1
ATOM 2968 C C . SER F 1 23 ? 37.498 5.709 46.354 1.00 31.03 24 SER F C 1
ATOM 2969 O O . SER F 1 23 ? 36.740 6.561 45.927 1.00 27.95 24 SER F O 1
ATOM 2972 N N . ALA F 1 24 ? 37.827 5.591 47.634 1.00 33.35 25 ALA F N 1
ATOM 2973 C CA . ALA F 1 24 ? 37.344 6.520 48.660 1.00 44.41 25 ALA F CA 1
ATOM 2974 C C . ALA F 1 24 ? 38.421 7.494 49.132 1.00 38.74 25 ALA F C 1
ATOM 2975 O O . ALA F 1 24 ? 38.168 8.317 49.997 1.00 41.72 25 ALA F O 1
ATOM 2977 N N . VAL F 1 25 ? 39.619 7.397 48.564 1.00 34.42 26 VAL F N 1
ATOM 2978 C CA . VAL F 1 25 ? 40.796 8.124 49.061 1.00 36.41 26 VAL F CA 1
ATOM 2979 C C . VAL F 1 25 ? 41.428 8.898 47.895 1.00 33.60 26 VAL F C 1
ATOM 2980 O O . VAL F 1 25 ? 41.630 8.311 46.820 1.00 30.47 26 VAL F O 1
ATOM 2984 N N . PRO F 1 26 ? 41.775 10.188 48.097 1.00 35.39 27 PRO F N 1
ATOM 2985 C CA . PRO F 1 26 ? 42.173 11.064 46.973 1.00 38.37 27 PRO F CA 1
ATOM 2986 C C . PRO F 1 26 ? 43.391 10.617 46.211 1.00 37.63 27 PRO F C 1
ATOM 2987 O O . PRO F 1 26 ? 43.607 11.111 45.107 1.00 40.31 27 PRO F O 1
ATOM 2991 N N . THR F 1 27 ? 44.197 9.748 46.813 1.00 40.18 28 THR F N 1
ATOM 2992 C CA . THR F 1 27 ? 45.492 9.376 46.265 1.00 37.28 28 THR F CA 1
ATOM 2993 C C . THR F 1 27 ? 45.479 7.986 45.653 1.00 32.03 28 THR F C 1
ATOM 2994 O O . THR F 1 27 ? 46.478 7.541 45.097 1.00 31.70 28 THR F O 1
ATOM 2998 N N . TYR F 1 28 ? 44.353 7.295 45.772 1.00 25.96 29 TYR F N 1
ATOM 2999 C CA . TYR F 1 28 ? 44.191 6.005 45.107 1.00 26.98 29 TYR F CA 1
ATOM 3000 C C . TYR F 1 28 ? 43.312 6.280 43.899 1.00 23.57 29 TYR F C 1
ATOM 3001 O O . TYR F 1 28 ? 42.210 6.800 44.051 1.00 22.72 29 TYR F O 1
ATOM 3010 N N . PRO F 1 29 ? 43.802 5.959 42.688 1.00 17.31 30 PRO F N 1
ATOM 3011 C CA . PRO F 1 29 ? 42.967 6.256 41.514 1.00 17.09 30 PRO F CA 1
ATOM 3012 C C . PRO F 1 29 ? 41.749 5.348 41.340 1.00 22.96 30 PRO F C 1
ATOM 3013 O O . PRO F 1 29 ? 41.787 4.186 41.755 1.00 20.07 30 PRO F O 1
ATOM 3017 N N . ASN F 1 30 ? 40.713 5.879 40.690 1.00 16.71 31 ASN F N 1
ATOM 3018 C CA . ASN F 1 30 ? 39.594 5.090 40.225 1.00 16.46 31 ASN F CA 1
ATOM 3019 C C . ASN F 1 30 ? 40.070 4.248 39.076 1.00 17.71 31 ASN F C 1
ATOM 3020 O O . ASN F 1 30 ? 40.881 4.722 38.259 1.00 19.70 31 ASN F O 1
ATOM 3025 N N . LEU F 1 31 ? 39.558 3.019 38.994 1.00 20.26 32 LEU F N 1
ATOM 3026 C CA . LEU F 1 31 ? 39.855 2.120 37.867 1.00 20.46 32 LEU F CA 1
ATOM 3027 C C . LEU F 1 31 ? 38.612 1.819 37.021 1.00 17.14 32 LEU F C 1
ATOM 3028 O O . LEU F 1 31 ? 38.736 1.332 35.899 1.00 19.29 32 LEU F O 1
ATOM 3033 N N . ALA F 1 32 ? 37.422 2.099 37.563 1.00 19.45 33 ALA F N 1
ATOM 3034 C CA . ALA F 1 32 ? 36.158 1.776 36.904 1.00 18.46 33 ALA F CA 1
ATOM 3035 C C . ALA F 1 32 ? 35.963 2.430 35.528 1.00 19.07 33 ALA F C 1
ATOM 3036 O O . ALA F 1 32 ? 36.053 3.646 35.377 1.00 17.77 33 ALA F O 1
ATOM 3038 N N . GLY F 1 33 ? 35.759 1.566 34.536 1.00 16.73 34 GLY F N 1
ATOM 3039 C CA . GLY F 1 33 ? 35.515 1.952 33.159 1.00 21.95 34 GLY F CA 1
ATOM 3040 C C . GLY F 1 33 ? 36.752 2.395 32.397 1.00 23.15 34 GLY F C 1
ATOM 3041 O O . GLY F 1 33 ? 36.646 2.811 31.251 1.00 22.39 34 GLY F O 1
ATOM 3042 N N . GLN F 1 34 ? 37.918 2.326 33.032 1.00 15.70 35 GLN F N 1
ATOM 3043 C CA . GLN F 1 34 ? 39.164 2.657 32.368 1.00 17.41 35 GLN F CA 1
ATOM 3044 C C . GLN F 1 34 ? 39.389 1.735 31.183 1.00 22.36 35 GLN F C 1
ATOM 3045 O O . GLN F 1 34 ? 38.934 0.593 31.190 1.00 22.05 35 GLN F O 1
ATOM 3051 N N . LYS F 1 35 ? 40.082 2.233 30.165 1.00 16.44 36 LYS F N 1
ATOM 3052 C CA . LYS F 1 35 ? 40.428 1.439 29.001 1.00 19.84 36 LYS F CA 1
ATOM 3053 C C . LYS F 1 35 ? 41.202 0.148 29.373 1.00 20.56 36 LYS F C 1
ATOM 3054 O O . LYS F 1 35 ? 42.184 0.177 30.096 1.00 15.11 36 LYS F O 1
ATOM 3060 N N . GLU F 1 36 ? 40.750 -0.989 28.858 1.00 17.30 37 GLU F N 1
ATOM 3061 C CA . GLU F 1 36 ? 41.339 -2.258 29.236 1.00 24.06 37 GLU F CA 1
ATOM 3062 C C . GLU F 1 36 ? 42.824 -2.349 28.862 1.00 18.44 37 GLU F C 1
ATOM 3063 O O . GLU F 1 36 ? 43.658 -2.753 29.687 1.00 17.67 37 GLU F O 1
ATOM 3069 N N . ALA F 1 37 ? 43.182 -1.946 27.647 1.00 19.19 38 ALA F N 1
ATOM 3070 C CA . ALA F 1 37 ? 44.588 -2.066 27.220 1.00 19.27 38 ALA F CA 1
ATOM 3071 C C . ALA F 1 37 ? 45.492 -1.147 28.050 1.00 20.10 38 ALA F C 1
ATOM 3072 O O . ALA F 1 37 ? 46.641 -1.473 28.327 1.00 16.83 38 ALA F O 1
ATOM 3074 N N . TYR F 1 38 ? 44.964 0.015 28.440 1.00 16.09 39 TYR F N 1
ATOM 3075 C CA . TYR F 1 38 ? 45.676 0.910 29.312 1.00 13.44 39 TYR F CA 1
ATOM 3076 C C . TYR F 1 38 ? 45.963 0.288 30.705 1.00 15.29 39 TYR F C 1
ATOM 3077 O O . TYR F 1 38 ? 47.097 0.362 31.225 1.00 15.70 39 TYR F O 1
ATOM 3086 N N . LEU F 1 39 ? 44.950 -0.305 31.314 1.00 14.93 40 LEU F N 1
ATOM 3087 C CA . LEU F 1 39 ? 45.133 -0.882 32.653 1.00 19.31 40 LEU F CA 1
ATOM 3088 C C . LEU F 1 39 ? 46.171 -1.981 32.634 1.00 19.26 40 LEU F C 1
ATOM 3089 O O . LEU F 1 39 ? 46.988 -2.074 33.563 1.00 16.79 40 LEU F O 1
ATOM 3094 N N . THR F 1 40 ? 46.157 -2.797 31.574 1.00 21.23 41 THR F N 1
ATOM 3095 C CA . THR F 1 40 ? 47.099 -3.914 31.430 1.00 22.02 41 THR F CA 1
ATOM 3096 C C . THR F 1 40 ? 48.519 -3.415 31.248 1.00 19.16 41 THR F C 1
ATOM 3097 O O . THR F 1 40 ? 49.447 -3.962 31.819 1.00 20.24 41 THR F O 1
ATOM 3101 N N . LYS F 1 41 ? 48.682 -2.386 30.433 1.00 20.63 42 LYS F N 1
ATOM 3102 C CA . LYS F 1 41 ? 49.974 -1.759 30.252 1.00 19.58 42 LYS F CA 1
ATOM 3103 C C . LYS F 1 41 ? 50.502 -1.274 31.600 1.00 18.74 42 LYS F C 1
ATOM 3104 O O . LYS F 1 41 ? 51.663 -1.509 31.913 1.00 17.34 42 LYS F O 1
ATOM 3110 N N . GLN F 1 42 ? 49.660 -0.586 32.376 1.00 15.01 43 GLN F N 1
ATOM 3111 C CA . GLN F 1 42 ? 50.096 -0.036 33.650 1.00 21.72 43 GLN F CA 1
ATOM 3112 C C . GLN F 1 42 ? 50.537 -1.147 34.588 1.00 20.57 43 GLN F C 1
ATOM 3113 O O . GLN F 1 42 ? 51.604 -1.050 35.183 1.00 15.78 43 GLN F O 1
ATOM 3119 N N . LEU F 1 43 ? 49.721 -2.195 34.710 1.00 18.44 44 LEU F N 1
ATOM 3120 C CA . LEU F 1 43 ? 50.114 -3.339 35.546 1.00 19.33 44 LEU F CA 1
ATOM 3121 C C . LEU F 1 43 ? 51.447 -3.984 35.089 1.00 22.27 44 LEU F C 1
ATOM 3122 O O . LEU F 1 43 ? 52.335 -4.207 35.914 1.00 20.25 44 LEU F O 1
ATOM 3127 N N . ASN F 1 44 ? 51.587 -4.250 33.788 1.00 19.82 45 ASN F N 1
ATOM 3128 C CA . ASN F 1 44 ? 52.860 -4.736 33.219 1.00 22.89 45 ASN F CA 1
ATOM 3129 C C . ASN F 1 44 ? 54.007 -3.770 33.498 1.00 21.45 45 ASN F C 1
ATOM 3130 O O . ASN F 1 44 ? 55.110 -4.192 33.799 1.00 26.29 45 ASN F O 1
ATOM 3135 N N . ASP F 1 45 ? 53.768 -2.462 33.365 1.00 23.62 46 ASP F N 1
ATOM 3136 C CA . ASP F 1 45 ? 54.806 -1.478 33.672 1.00 21.54 46 ASP F CA 1
ATOM 3137 C C . ASP F 1 45 ? 55.248 -1.488 35.167 1.00 25.62 46 ASP F C 1
ATOM 3138 O O . ASP F 1 45 ? 56.451 -1.363 35.463 1.00 24.71 46 ASP F O 1
ATOM 3143 N N . PHE F 1 46 ? 54.297 -1.603 36.105 1.00 21.18 47 PHE F N 1
ATOM 3144 C CA . PHE F 1 46 ? 54.663 -1.776 37.518 1.00 20.60 47 PHE F CA 1
ATOM 3145 C C . PHE F 1 46 ? 55.532 -3.011 37.696 1.00 20.64 47 PHE F C 1
ATOM 3146 O O . PHE F 1 46 ? 56.513 -2.970 38.411 1.00 21.46 47 PHE F O 1
ATOM 3154 N N . LYS F 1 47 ? 55.142 -4.114 37.063 1.00 24.59 48 LYS F N 1
ATOM 3155 C CA . LYS F 1 47 ? 55.852 -5.372 37.221 1.00 22.31 48 LYS F CA 1
ATOM 3156 C C . LYS F 1 47 ? 57.269 -5.322 36.651 1.00 26.75 48 LYS F C 1
ATOM 3157 O O . LYS F 1 47 ? 58.213 -5.779 37.298 1.00 28.58 48 LYS F O 1
ATOM 3163 N N . SER F 1 48 ? 57.416 -4.735 35.462 1.00 20.59 49 SER F N 1
ATOM 3164 C CA . SER F 1 48 ? 58.706 -4.611 34.813 1.00 27.78 49 SER F CA 1
ATOM 3165 C C . SER F 1 48 ? 59.573 -3.562 35.481 1.00 30.95 49 SER F C 1
ATOM 3166 O O . SER F 1 48 ? 60.792 -3.575 35.311 1.00 30.42 49 SER F O 1
ATOM 3169 N N . GLY F 1 49 ? 58.958 -2.660 36.242 1.00 27.78 50 GLY F N 1
ATOM 3170 C CA . GLY F 1 49 ? 59.689 -1.568 36.870 1.00 25.29 50 GLY F CA 1
ATOM 3171 C C . GLY F 1 49 ? 59.730 -0.299 36.049 1.00 27.92 50 GLY F C 1
ATOM 3172 O O . GLY F 1 49 ? 60.282 0.711 36.483 1.00 27.16 50 GLY F O 1
ATOM 3173 N N . LYS F 1 50 ? 59.125 -0.331 34.866 1.00 24.55 51 LYS F N 1
ATOM 3174 C CA . LYS F 1 50 ? 59.090 0.850 34.009 1.00 26.33 51 LYS F CA 1
ATOM 3175 C C . LYS F 1 50 ? 58.269 1.991 34.640 1.00 28.32 51 LYS F C 1
ATOM 3176 O O . LYS F 1 50 ? 58.514 3.179 34.390 1.00 27.77 51 LYS F O 1
ATOM 3182 N N . ARG F 1 51 ? 57.261 1.621 35.420 1.00 26.36 52 ARG F N 1
ATOM 3183 C CA . ARG F 1 51 ? 56.545 2.587 36.247 1.00 23.92 52 ARG F CA 1
ATOM 3184 C C . ARG F 1 51 ? 56.858 2.308 37.716 1.00 25.36 52 ARG F C 1
ATOM 3185 O O . ARG F 1 51 ? 56.611 1.217 38.213 1.00 22.19 52 ARG F O 1
ATOM 3193 N N . ASN F 1 52 ? 57.386 3.310 38.400 1.00 26.70 53 ASN F N 1
ATOM 3194 C CA . ASN F 1 52 ? 58.036 3.111 39.685 1.00 32.72 53 ASN F CA 1
ATOM 3195 C C . ASN F 1 52 ? 57.219 3.769 40.778 1.00 37.22 53 ASN F C 1
ATOM 3196 O O . ASN F 1 52 ? 57.357 4.966 41.054 1.00 43.00 53 ASN F O 1
ATOM 3201 N N . ASP F 1 53 ? 56.324 2.982 41.354 1.00 28.47 54 ASP F N 1
ATOM 3202 C CA . ASP F 1 53 ? 55.549 3.391 42.513 1.00 27.75 54 ASP F CA 1
ATOM 3203 C C . ASP F 1 53 ? 55.725 2.294 43.539 1.00 25.62 54 ASP F C 1
ATOM 3204 O O . ASP F 1 53 ? 55.453 1.139 43.227 1.00 24.47 54 ASP F O 1
ATOM 3209 N N . PRO F 1 54 ? 56.162 2.639 44.762 1.00 24.95 55 PRO F N 1
ATOM 3210 C CA . PRO F 1 54 ? 56.497 1.541 45.687 1.00 27.29 55 PRO F CA 1
ATOM 3211 C C . PRO F 1 54 ? 55.311 0.624 46.002 1.00 23.24 55 PRO F C 1
ATOM 3212 O O . PRO F 1 54 ? 55.465 -0.589 46.034 1.00 23.95 55 PRO F O 1
ATOM 3216 N N . THR F 1 55 ? 54.133 1.200 46.190 1.00 22.74 56 THR F N 1
ATOM 3217 C CA . THR F 1 55 ? 52.972 0.410 46.549 1.00 19.97 56 THR F CA 1
ATOM 3218 C C . THR F 1 55 ? 52.579 -0.540 45.450 1.00 20.08 56 THR F C 1
ATOM 3219 O O . THR F 1 55 ? 52.431 -1.730 45.710 1.00 20.39 56 THR F O 1
ATOM 3223 N N . MET F 1 56 ? 52.398 -0.033 44.225 1.00 14.67 57 MET F N 1
ATOM 3224 C CA . MET F 1 56 ? 51.996 -0.903 43.147 1.00 14.15 57 MET F CA 1
ATOM 3225 C C . MET F 1 56 ? 53.075 -1.850 42.679 1.00 16.28 57 MET F C 1
ATOM 3226 O O . MET F 1 56 ? 52.773 -2.937 42.168 1.00 15.46 57 MET F O 1
ATOM 3231 N N . LYS F 1 57 ? 54.333 -1.449 42.800 1.00 15.10 58 LYS F N 1
ATOM 3232 C CA . LYS F 1 57 ? 55.415 -2.360 42.493 1.00 16.46 58 LYS F CA 1
ATOM 3233 C C . LYS F 1 57 ? 55.346 -3.612 43.393 1.00 17.43 58 LYS F C 1
ATOM 3234 O O . LYS F 1 57 ? 55.518 -4.742 42.912 1.00 19.79 58 LYS F O 1
ATOM 3240 N N . GLY F 1 58 ? 55.070 -3.430 44.690 1.00 21.57 59 GLY F N 1
ATOM 3241 C CA . GLY F 1 58 ? 54.914 -4.577 45.582 1.00 21.98 59 GLY F CA 1
ATOM 3242 C C . GLY F 1 58 ? 53.650 -5.367 45.250 1.00 20.33 59 GLY F C 1
ATOM 3243 O O . GLY F 1 58 ? 53.634 -6.586 45.231 1.00 22.71 59 GLY F O 1
ATOM 3244 N N . MET F 1 59 ? 52.582 -4.652 44.974 1.00 17.84 60 MET F N 1
ATOM 3245 C CA . MET F 1 59 ? 51.291 -5.269 44.660 1.00 22.09 60 MET F CA 1
ATOM 3246 C C . MET F 1 59 ? 51.341 -6.228 43.467 1.00 20.50 60 MET F C 1
ATOM 3247 O O . MET F 1 59 ? 50.772 -7.301 43.524 1.00 23.11 60 MET F O 1
ATOM 3252 N N . VAL F 1 60 ? 52.005 -5.864 42.384 1.00 18.66 61 VAL F N 1
ATOM 3253 C CA . VAL F 1 60 ? 51.974 -6.721 41.190 1.00 18.87 61 VAL F CA 1
ATOM 3254 C C . VAL F 1 60 ? 52.863 -7.972 41.355 1.00 25.26 61 VAL F C 1
ATOM 3255 O O . VAL F 1 60 ? 52.815 -8.909 40.539 1.00 21.93 61 VAL F O 1
ATOM 3259 N N . MET F 1 61 ? 53.651 -8.016 42.424 1.00 24.92 62 MET F N 1
ATOM 3260 C CA . MET F 1 61 ? 54.333 -9.266 42.788 1.00 17.81 62 MET F CA 1
ATOM 3261 C C . MET F 1 61 ? 53.320 -10.384 43.061 1.00 28.48 62 MET F C 1
ATOM 3262 O O . MET F 1 61 ? 53.636 -11.560 42.913 1.00 22.74 62 MET F O 1
ATOM 3267 N N . ALA F 1 62 ? 52.093 -10.007 43.408 1.00 22.21 63 ALA F N 1
ATOM 3268 C CA . ALA F 1 62 ? 51.037 -10.972 43.644 1.00 26.28 63 ALA F CA 1
ATOM 3269 C C . ALA F 1 62 ? 50.266 -11.456 42.378 1.00 27.83 63 ALA F C 1
ATOM 3270 O O . ALA F 1 62 ? 49.482 -12.397 42.458 1.00 28.78 63 ALA F O 1
ATOM 3272 N N . LEU F 1 63 ? 50.536 -10.863 41.215 1.00 24.60 64 LEU F N 1
ATOM 3273 C CA . LEU F 1 63 ? 49.766 -11.134 40.001 1.00 25.11 64 LEU F CA 1
ATOM 3274 C C . LEU F 1 63 ? 50.563 -11.809 38.899 1.00 24.40 64 LEU F C 1
ATOM 3275 O O . LEU F 1 63 ? 51.748 -11.497 38.674 1.00 23.96 64 LEU F O 1
ATOM 3280 N N . SER F 1 64 ? 49.884 -12.685 38.161 1.00 23.77 65 SER F N 1
ATOM 3281 C CA . SER F 1 64 ? 50.463 -13.308 36.967 1.00 25.55 65 SER F CA 1
ATOM 3282 C C . SER F 1 64 ? 50.157 -12.450 35.739 1.00 24.38 65 SER F C 1
ATOM 3283 O O . SER F 1 64 ? 49.343 -11.537 35.825 1.00 24.96 65 SER F O 1
ATOM 3286 N N . PRO F 1 65 ? 50.805 -12.742 34.595 1.00 27.47 66 PRO F N 1
ATOM 3287 C CA . PRO F 1 65 ? 50.473 -12.022 33.365 1.00 27.80 66 PRO F CA 1
ATOM 3288 C C . PRO F 1 65 ? 49.012 -12.149 33.030 1.00 27.79 66 PRO F C 1
ATOM 3289 O O . PRO F 1 65 ? 48.413 -11.164 32.580 1.00 26.76 66 PRO F O 1
ATOM 3293 N N . ALA F 1 66 ? 48.431 -13.319 33.294 1.00 27.56 67 ALA F N 1
ATOM 3294 C CA . ALA F 1 66 ? 47.005 -13.547 33.064 1.00 25.56 67 ALA F CA 1
ATOM 3295 C C . ALA F 1 66 ? 46.101 -12.748 33.995 1.00 27.93 67 ALA F C 1
ATOM 3296 O O . ALA F 1 66 ? 45.054 -12.255 33.562 1.00 28.29 67 ALA F O 1
ATOM 3298 N N . ASP F 1 67 ? 46.452 -12.675 35.279 1.00 25.75 68 ASP F N 1
ATOM 3299 C CA . ASP F 1 67 ? 45.719 -11.838 36.227 1.00 27.93 68 ASP F CA 1
ATOM 3300 C C . ASP F 1 67 ? 45.659 -10.369 35.789 1.00 25.03 68 ASP F C 1
ATOM 3301 O O . ASP F 1 67 ? 44.682 -9.693 36.027 1.00 25.71 68 ASP F O 1
ATOM 3306 N N . MET F 1 68 ? 46.736 -9.860 35.201 1.00 27.20 69 MET F N 1
ATOM 3307 C CA . MET F 1 68 ? 46.746 -8.445 34.866 1.00 30.01 69 MET F CA 1
ATOM 3308 C C . MET F 1 68 ? 45.755 -8.206 33.725 1.00 28.05 69 MET F C 1
ATOM 3309 O O . MET F 1 68 ? 44.957 -7.261 33.770 1.00 27.42 69 MET F O 1
ATOM 3314 N N . GLU F 1 69 ? 45.739 -9.119 32.758 1.00 24.36 70 GLU F N 1
ATOM 3315 C CA . GLU F 1 69 ? 44.808 -9.019 31.653 1.00 22.54 70 GLU F CA 1
ATOM 3316 C C . GLU F 1 69 ? 43.401 -9.155 32.173 1.00 24.55 70 GLU F C 1
ATOM 3317 O O . GLU F 1 69 ? 42.525 -8.400 31.787 1.00 24.87 70 GLU F O 1
ATOM 3323 N N . ASN F 1 70 ? 43.183 -10.120 33.060 1.00 25.50 71 ASN F N 1
ATOM 3324 C CA . ASN F 1 70 ? 41.839 -10.394 33.574 1.00 26.47 71 ASN F CA 1
ATOM 3325 C C . ASN F 1 70 ? 41.308 -9.261 34.419 1.00 25.27 71 ASN F C 1
ATOM 3326 O O . ASN F 1 70 ? 40.121 -8.920 34.338 1.00 25.34 71 ASN F O 1
ATOM 3331 N N . LEU F 1 71 ? 42.175 -8.698 35.258 1.00 24.92 72 LEU F N 1
ATOM 3332 C CA . LEU F 1 71 ? 41.790 -7.576 36.107 1.00 22.57 72 LEU F CA 1
ATOM 3333 C C . LEU F 1 71 ? 41.417 -6.344 35.283 1.00 19.46 72 LEU F C 1
ATOM 3334 O O . LEU F 1 71 ? 40.431 -5.655 35.591 1.00 19.31 72 LEU F O 1
ATOM 3339 N N . ALA F 1 72 ? 42.212 -6.093 34.233 1.00 22.82 73 ALA F N 1
ATOM 3340 C CA . ALA F 1 72 ? 41.952 -5.007 33.276 1.00 17.73 73 ALA F CA 1
ATOM 3341 C C . ALA F 1 72 ? 40.558 -5.147 32.683 1.00 24.99 73 ALA F C 1
ATOM 3342 O O . ALA F 1 72 ? 39.719 -4.247 32.798 1.00 22.43 73 ALA F O 1
ATOM 3344 N N . ALA F 1 73 ? 40.301 -6.304 32.079 1.00 23.43 74 ALA F N 1
ATOM 3345 C CA . ALA F 1 73 ? 38.995 -6.611 31.500 1.00 25.84 74 ALA F CA 1
ATOM 3346 C C . ALA F 1 73 ? 37.863 -6.396 32.479 1.00 21.41 74 ALA F C 1
ATOM 3347 O O . ALA F 1 73 ? 36.800 -5.918 32.105 1.00 23.60 74 ALA F O 1
ATOM 3349 N N . TYR F 1 74 ? 38.087 -6.755 33.737 1.00 22.06 75 TYR F N 1
ATOM 3350 C CA . TYR F 1 74 ? 37.045 -6.638 34.743 1.00 21.22 75 TYR F CA 1
ATOM 3351 C C . TYR F 1 74 ? 36.689 -5.171 34.995 1.00 26.66 75 TYR F C 1
ATOM 3352 O O . TYR F 1 74 ? 35.518 -4.771 34.912 1.00 25.10 75 TYR F O 1
ATOM 3361 N N . TYR F 1 75 ? 37.696 -4.360 35.302 1.00 24.36 76 TYR F N 1
ATOM 3362 C CA . TYR F 1 75 ? 37.443 -2.949 35.605 1.00 23.75 76 TYR F CA 1
ATOM 3363 C C . TYR F 1 75 ? 36.945 -2.170 34.381 1.00 20.59 76 TYR F C 1
ATOM 3364 O O . TYR F 1 75 ? 36.126 -1.268 34.515 1.00 23.82 76 TYR F O 1
ATOM 3373 N N . ALA F 1 76 ? 37.438 -2.521 33.192 1.00 21.33 77 ALA F N 1
ATOM 3374 C CA . ALA F 1 76 ? 37.084 -1.789 31.989 1.00 20.50 77 ALA F CA 1
ATOM 3375 C C . ALA F 1 76 ? 35.609 -1.996 31.677 1.00 30.53 77 ALA F C 1
ATOM 3376 O O . ALA F 1 76 ? 34.944 -1.131 31.087 1.00 23.47 77 ALA F O 1
ATOM 3378 N N . ASN F 1 77 ? 35.093 -3.153 32.088 1.00 25.97 78 ASN F N 1
ATOM 3379 C CA . ASN F 1 77 ? 33.684 -3.449 31.861 1.00 29.15 78 ASN F CA 1
ATOM 3380 C C . ASN F 1 77 ? 32.692 -2.717 32.749 1.00 26.26 78 ASN F C 1
ATOM 3381 O O . ASN F 1 77 ? 31.497 -2.719 32.457 1.00 36.11 78 ASN F O 1
ATOM 3386 N N . MET F 1 78 ? 33.147 -2.079 33.816 1.00 34.96 79 MET F N 1
ATOM 3387 C CA . MET F 1 78 ? 32.207 -1.401 34.712 1.00 24.37 79 MET F CA 1
ATOM 3388 C C . MET F 1 78 ? 31.561 -0.165 34.075 1.00 37.77 79 MET F C 1
ATOM 3389 O O . MET F 1 78 ? 32.049 0.350 33.063 1.00 38.28 79 MET F O 1
#

Foldseek 3Di:
DAQVLLLVVCPVVCVACNPLQNGPDVVGHRLAQDDLVVQLVVLVCLCVVVPDDVVSVVVSVPPDSVNSSNNSSNRNPRD/DAQVLLLVVCVLVDQACHNQQNGPDPVGHRLALPQLVVQLVVLVCLCVVVDDDVVSVVVSVPPDSVNSSNNSVNRNVD/DAQVLLLVVCPVVCVACNNQQNGPDVVRHRLAQDDLVVQLVVLVCLCVCVDDDPPSVVVSVPPDSVNSSNNSVNRNPRD/DALVLLLVVCPVVCVACNNLQHGPDPVGDRLAQDDLVVQLVVLVCLCVVVDDDVVSVVVNVPPDSVNSSNNSCNRNVD/DAQVLLLVVCVVVCQACNNQQHGPDVVGDGLAQDQLVVQLVVLVCLCVVVDDDVVSVVVSVVDDSVNSSNNSVNRNPGD/DAQVLLLVVCVVVDQAQHNLQNGPDPPRHRLALPQLVVQLVVLVCLCVVVDPDPVSVVVSVPDDNVNSSNNSSNRNVD

Organism: Colwellia psychrerythraea (strain 34H / ATCC BAA-681) (NCBI:txid167879)

InterPro domains:
  IPR009056 Cytochrome c-like domain [PF00034] (26-98)
  IPR009056 Cytochrome c-like domain [PS51007] (22-100)
  IPR036909 Cytochrome c-like domain superfamily [G3DSA:1.10.760.10] (22-99)
  IPR036909 Cytochrome c-like domain superfamily [SSF46626] (17-99)
  IPR050597 Cytochrome c Oxidase Subunit [PTHR33751] (8-100)

Radius of gyration: 27.65 Å; Cα contacts (8 Å, |Δi|>4): 825; chains: 6; bounding box: 66×42×75 Å

B-factor: mean 25.17, std 8.77, range [10.72, 81.23]

Secondary structure (DSSP, 8-state):
--HHHHHHT-HHHHHHH-TTS--SSTTSPP-TT--HHHHHHHHHHHHHTSS--HHHHHHHTT--HHHHHHHHHHHHT--/--HHHHHHHGGGTHHHH-TTS--SSTTS---TT--HHHHHHHHHHHHHTSS--HHHHHHGGG--HHHHHHHHHHHHT-/--HHHHHHHTHHHHHHH-TTS--SSTTSPP-TT--HHHHHHHHHHHHHTSS--HHHHHHTTT--HHHHHHHHHHHHT--/--HHHHHHT-HHHHHHH-TTS--SSTTSPP-TT--HHHHHHHHHHHHHTSS--HHHHHHHTT--HHHHHHHHHHHHT-/--HHHHHHHGGGTHHHH-TTS--SSTTSPP-TT--HHHHHHHHHHHHHSSB--HHHHHHGGG--HHHHHHHHHHHHT--/--HHHHHHHGGGTHHHH-TTS--SSTTSPP-TT--HHHHHHHHHHHHHTSB--HHHHHHGGG--HHHHHHHHHHHHT-

Solvent-accessible surface area: 23323 Å² total; per-residue (Å²): 66,75,40,77,38,0,134,81,96,8,89,41,27,31,21,21,22,14,94,66,0,90,6,91,12,78,67,31,23,23,31,37,30,16,41,66,42,24,14,22,71,11,27,15,5,15,51,20,37,81,28,105,37,83,31,34,93,33,35,1,113,99,24,47,35,55,22,3,82,23,6,1,2,37,8,24,102,34,147,74,77,43,75,38,0,130,73,73,9,72,15,21,32,46,22,22,14,86,66,0,88,7,102,53,81,93,44,25,24,33,37,29,15,41,64,39,28,12,25,98,13,25,72,16,14,92,73,34,161,31,93,41,107,58,34,81,1,25,0,99,61,11,49,97,53,29,5,92,21,5,1,4,35,7,24,114,81,74,76,32,77,41,0,129,81,92,8,119,106,27,28,91,48,21,13,91,67,0,94,7,98,61,86,80,82,21,24,29,32,30,16,42,67,55,26,13,26,98,12,26,64,25,13,75,75,35,139,28,100,35,115,79,35,61,41,74,0,118,98,18,50,98,55,29,6,85,22,4,1,3,34,8,22,99,37,151,65,77,39,76,38,0,129,79,112,9,124,109,28,28,91,47,22,14,91,67,0,90,7,98,61,79,72,81,23,22,30,39,34,15,40,57,42,27,14,23,101,14,26,60,19,13,68,78,21,133,30,96,41,120,79,35,86,52,77,0,83,98,23,48,89,54,26,5,78,22,6,1,2,30,8,21,111,83,66,77,26,78,41,0,136,78,88,11,126,73,20,15,87,49,20,15,30,32,0,32,0,59,61,76,95,79,25,20,32,27,22,14,44,61,46,26,13,21,100,14,24,65,18,13,93,77,34,160,27,89,40,106,87,35,83,38,67,1,152,65,11,49,93,58,25,2,79,28,5,1,8,36,5,27,117,33,121,67,78,34,77,38,0,131,76,76,12,118,74,21,38,104,48,22,12,91,62,0,91,6,100,57,80,82,83,23,24,30,40,28,14,40,64,50,26,14,25,90,13,23,62,14,13,91,88,33,132,29,106,36,115,82,35,60,38,67,1,161,59,11,46,92,56,27,8,86,33,7,0,5,36,6,28,118,87

Sequence (471 aa):
GDAAAGKAKSVMCAACHGAAGVSAVPTYPNLAGQKKEAYLTKKQLNDFKSGKRNDPTMKGMVMALSPADMENLAAYYANMKGDAAAGKAKSVMCAACHGAAGVSAVPTYPNLAGQKEAYLTKQLNDFKSGKRNDPTMKGMVMALSPADMENLAAYYANMGDAAAGKAKSVMCAACHGAAGVSAVPTYPNLAGQKEAYLTKQLNDFKSGKRNDPTMKGMVMALSPADMENLAAYYANMKGDAAAGKAKSVMCAACHGAAGVSAVPTYPNLAGQKEAYLTKQLNDFKSGKRNDPTMKGMVMALSPADMENLAAYYANMGDAAAGKAKSVMCAACHGAAGVSAVPTYPNLAGQKEAYLTKQLNDFKSGKRNDPTMKGMVMALSPADMENLAAYYANMKGDAAAGKAKSVMCAACHGAAGVSAVPTYPNLAGQKEAYLTKQLNDFKSGKRNDPTMKGMVMALSPADMENLAAYYANM